Protein AF-0000000069714160 (afdb_homodimer)

Nearest PDB structures (foldseek):
  7e6g-assembly1_B  TM=8.254E-01  e=7.597E-16  Pseudomonas aeruginosa
  5xge-assembly1_A  TM=5.370E-01  e=5.058E-21  Pseudomonas aeruginosa PAO1
  3tvk-assembly1_A  TM=9.000E-01  e=7.910E-14  Escherichia coli K-12
  4zmu-assembly2_D  TM=7.133E-01  e=3.432E-16  Pseudomonas aeruginosa PAO1
  4h54-assembly1_A  TM=8.589E-01  e=1.647E-13  Escherichia coli K-12

Radius of gyration: 35.54 Å; Cα contacts (8 Å, |Δi|>4): 1177; chains: 2; bounding box: 58×106×79 Å

InterPro domains:
  IPR000160 GGDEF domain [PF00990] (143-305)
  IPR000160 GGDEF domain [PS50887] (170-311)
  IPR000160 GGDEF domain [SM00267] (132-309)
  IPR000160 GGDEF domain [TIGR00254] (140-307)
  IPR000160 GGDEF domain [cd01949] (144-307)
  IPR029787 Nucleotide cyclase [SSF55073] (148-308)
  IPR035965 PAS domain superfamily [SSF55785] (18-128)
  IPR043128 Reverse transcriptase/Diguanylate cyclase domain [G3DSA:3.30.70.270] (140-314)
  IPR050469 Diguanylate cyclase Dgc-like, bacteria [PTHR45138] (115-312)

Sequence (640 aa):
MTMIKNVHNQAFEAIHTILNSLDALVYVSDLHTYELLYLNDYGTTIWGEPTGKKCYQLLQAGQNSPCSFCTNHKLINHAGNSTTVHVWEFKNTYNNRWYQCRDQAIRWTDGRLVRIEIATDITDRKQMEEALIEAKSTAERLANTDELTKLYNRRAFFNLGLSIAQQSGQALAFIMFDIDRFKHVNDRWGHTTGDAALIHIAKLTQAILKPVDILGRLGGEEFGILLPDLHHEQACQLAESIRCRFEEQPLALNGQIIKCTASFGIASITIPVIHSEKEAQNLLETLFNSADQAMMQAKRNGRNQVCSATELANFAQNNHMTMIKNVHNQAFEAIHTILNSLDALVYVSDLHTYELLYLNDYGTTIWGEPTGKKCYQLLQAGQNSPCSFCTNHKLINHAGNSTTVHVWEFKNTYNNRWYQCRDQAIRWTDGRLVRIEIATDITDRKQMEEALIEAKSTAERLANTDELTKLYNRRAFFNLGLSIAQQSGQALAFIMFDIDRFKHVNDRWGHTTGDAALIHIAKLTQAILKPVDILGRLGGEEFGILLPDLHHEQACQLAESIRCRFEEQPLALNGQIIKCTASFGIASITIPVIHSEKEAQNLLETLFNSADQAMMQAKRNGRNQVCSATELANFAQNNH

Secondary structure (DSSP, 8-state):
-HHHHHHHHHHHHHHHHHHHH-SSEEEEEETTT-BEEEE-HHHHHHH---TT-BHHHHSSTT-SS--TT--GGGSB-TTS-B-SPEEEEEE-TTT--EEEEEEEEEE-TTS-EEEEEEEEE-HHHHHHHHHHHHHHHHHHHHHHB-TTT-SB-HHHHHHHHHHHHTSTT-EEEEEEEEETTHHHHHHHH-HHHHHHHHHHHHHHHHHHS-TT-EEEE-SSSEEEEEEET--HHHHHHHHHHHHHHHHHS-EEETTEEE---EEEEEEEEE-----SHHHHHHHHHHHHHHHHHHHHHHHHTTSSSEEE------TTSTT-/-HHHHHHHHHHHHHHHHHHHH-SSEEEEEETTT-BEEEE-HHHHHHH---TT-BHHHHSSTT-SS--TT--GGGSB-TTS-B-S-EEEEEE-TTT--EEEEEEEEEE-TTS-EEEEEEEEE-HHHHHHHHHHHHHHHHHHHHHHB-TTT-SB-HHHHHHHHHHHHTSTT-EEEEEEEEETTHHHHHHHH-HHHHHHHHHHHHHHHHHHS-TTSEEEE-SSSEEEEEEET--HHHHHHHHHHHHHHHHHS-EEETTEEE---EEEEEEEEE-----SHHHHHHHHHHHHHHHHHHHHHHHHTTSSSEEE------TTSTT-

pLDDT: mean 89.0, std 12.59, range [26.88, 98.0]

Foldseek 3Di:
DVVVVVVVVVVVVVVLVVQQPDQWWKWKAFLPPQQTPDTHNNLCVQQNDRPPHGCCGGQAPPDDDDDPPDCSVVQADPVRDGDAWDWDWDQGHRPRFIWTKTWHWDQDPVGGIMIIIIIHTCRVVVVVVVVVVVVVVVVVQVVQADPLQSAGEQVNLLVVLLVLLQDAQAKKKKKKKFKPPLVVVCVVPNVVSSSVLQNVLSVLLVVLDDPVKGWYAYDSGMIMIMDIRDDDVRVQVSVLVSQVSQQVDFDQDPNDTHRIGMFMFMAMDRRHNDDDSVSSSVVVVVRVVQRVVQSVVCVVVPGSHYGYRDHPPDPPPDVD/DVVVVVVVVVVVVVVLVVQQPDQWWKWKAFLPPQQTPDTHNNLCVQQNDRPPHGCCGGQAPPDDDDDPPDCSVVQADPVRDGDAWDWDWDQGHRPRFIWTKTWHWDQDPVGGIMIIIIIHTCRVVVVVVVVVVVVVVVVVQVVQADPLQSAGEQVNLVVVLLVLLQDAQWKKKKKKKFKPPLVVVCVPPNVVRSSVLQNVLSVLLVVLDDPVKGWYAYDSGMIMIMDIRDDDVRVQVSVLVSQVSQQVDFDQDPNDTHRIGMFMFMAMDRRHNDDDSVSSSVVVVVRVVQRVVQSVVCVVVPGSHYGYRDHPPDPPPDVD

Structure (mmCIF, N/CA/C/O backbone):
data_AF-0000000069714160-model_v1
#
loop_
_entity.id
_entity.type
_entity.pdbx_description
1 polymer 'diguanylate cyclase'
#
loop_
_atom_site.group_PDB
_atom_site.id
_atom_site.type_symbol
_atom_site.label_atom_id
_atom_site.label_alt_id
_atom_site.label_comp_id
_atom_site.label_asym_id
_atom_site.label_entity_id
_atom_site.label_seq_id
_atom_site.pdbx_PDB_ins_code
_atom_site.Cartn_x
_atom_site.Cartn_y
_atom_site.Cartn_z
_atom_site.occupancy
_atom_site.B_iso_or_equiv
_atom_site.auth_seq_id
_atom_site.auth_comp_id
_atom_site.auth_asym_id
_atom_site.auth_atom_id
_atom_site.pdbx_PDB_model_num
ATOM 1 N N . MET A 1 1 ? -9.102 56.688 29.906 1 36.94 1 MET A N 1
ATOM 2 C CA . MET A 1 1 ? -7.945 56.625 29.016 1 36.94 1 MET A CA 1
ATOM 3 C C . MET A 1 1 ? -6.984 55.531 29.438 1 36.94 1 MET A C 1
ATOM 5 O O . MET A 1 1 ? -6.445 54.812 28.594 1 36.94 1 MET A O 1
ATOM 9 N N . THR A 1 2 ? -6.715 55.406 30.719 1 44.78 2 THR A N 1
ATOM 10 C CA . THR A 1 2 ? -5.871 54.406 31.359 1 44.78 2 THR A CA 1
ATOM 11 C C . THR A 1 2 ? -6.488 53.031 31.25 1 44.78 2 THR A C 1
ATOM 13 O O . THR A 1 2 ? -5.785 52.031 30.969 1 44.78 2 THR A O 1
ATOM 16 N N . MET A 1 3 ? -7.781 53.031 31.422 1 43.19 3 MET A N 1
ATOM 17 C CA . MET A 1 3 ? -8.523 51.781 31.422 1 43.19 3 MET A CA 1
ATOM 18 C C . MET A 1 3 ? -8.562 51.156 30.031 1 43.19 3 MET A C 1
ATOM 20 O O . MET A 1 3 ? -8.531 49.938 29.875 1 43.19 3 MET A O 1
ATOM 24 N N . ILE A 1 4 ? -8.734 52.062 29.062 1 44.38 4 ILE A N 1
ATOM 25 C CA . ILE A 1 4 ? -8.773 51.625 27.672 1 44.38 4 ILE A CA 1
ATOM 26 C C . ILE A 1 4 ? -7.398 51.125 27.25 1 44.38 4 ILE A C 1
ATOM 28 O O . ILE A 1 4 ? -7.285 50.125 26.547 1 44.38 4 ILE A O 1
ATOM 32 N N . LYS A 1 5 ? -6.398 51.875 27.734 1 53.91 5 LYS A N 1
ATOM 33 C CA . LYS A 1 5 ? -5.012 51.5 27.469 1 53.91 5 LYS A CA 1
ATOM 34 C C . LYS A 1 5 ? -4.691 50.125 28.062 1 53.91 5 LYS A C 1
ATOM 36 O O . LYS A 1 5 ? -3.977 49.344 27.438 1 53.91 5 LYS A O 1
ATOM 41 N N . ASN A 1 6 ? -5.355 49.781 29.188 1 56.03 6 ASN A N 1
ATOM 42 C CA . ASN A 1 6 ? -5.141 48.531 29.906 1 56.03 6 ASN A CA 1
ATOM 43 C C . ASN A 1 6 ? -5.789 47.375 29.188 1 56.03 6 ASN A C 1
ATOM 45 O O . ASN A 1 6 ? -5.199 46.281 29.094 1 56.03 6 ASN A O 1
ATOM 49 N N . VAL A 1 7 ? -6.957 47.688 28.547 1 60.91 7 VAL A N 1
ATOM 50 C CA . VAL A 1 7 ? -7.664 46.625 27.828 1 60.91 7 VAL A CA 1
ATOM 51 C C . VAL A 1 7 ? -6.918 46.312 26.547 1 60.91 7 VAL A C 1
ATOM 53 O O . VAL A 1 7 ? -6.809 45.125 26.172 1 60.91 7 VAL A O 1
ATOM 56 N N . HIS A 1 8 ? -6.383 47.375 25.953 1 67.56 8 HIS A N 1
ATOM 57 C CA . HIS A 1 8 ? -5.633 47.188 24.719 1 67.56 8 HIS A CA 1
ATOM 58 C C . HIS A 1 8 ? -4.344 46.406 24.969 1 67.56 8 HIS A C 1
ATOM 60 O O . HIS A 1 8 ? -3.967 45.562 24.172 1 67.56 8 HIS A O 1
ATOM 66 N N . ASN A 1 9 ? -3.705 46.75 26.078 1 74.56 9 ASN A N 1
ATOM 67 C CA . ASN A 1 9 ? -2.469 46.062 26.438 1 74.56 9 ASN A CA 1
ATOM 68 C C . ASN A 1 9 ? -2.721 44.594 26.781 1 74.56 9 ASN A C 1
ATOM 70 O O . ASN A 1 9 ? -1.938 43.719 26.406 1 74.56 9 ASN A O 1
ATOM 74 N N . GLN A 1 10 ? -3.83 44.438 27.453 1 77.69 10 GLN A N 1
ATOM 75 C CA . GLN A 1 10 ? -4.184 43.094 27.828 1 77.69 10 GLN A CA 1
ATOM 76 C C . GLN A 1 10 ? -4.508 42.25 26.578 1 77.69 10 GLN A C 1
ATOM 78 O O . GLN A 1 10 ? -4.102 41.094 26.484 1 77.69 10 GLN A O 1
ATOM 83 N N . ALA A 1 11 ? -5.211 42.875 25.703 1 82.25 11 ALA A N 1
ATOM 84 C CA . ALA A 1 11 ? -5.539 42.188 24.469 1 82.25 11 ALA A CA 1
ATOM 85 C C . ALA A 1 11 ? -4.277 41.844 23.672 1 82.25 11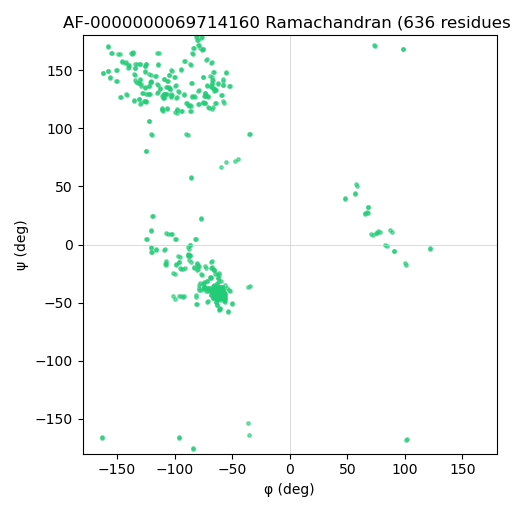 ALA A C 1
ATOM 87 O O . ALA A 1 11 ? -4.16 40.719 23.125 1 82.25 11 ALA A O 1
ATOM 88 N N . PHE A 1 12 ? -3.371 42.781 23.656 1 84.81 12 PHE A N 1
ATOM 89 C CA . PHE A 1 12 ? -2.111 42.562 22.953 1 84.81 12 PHE A CA 1
ATOM 90 C C . PHE A 1 12 ? -1.343 41.406 23.562 1 84.81 12 PHE A C 1
ATOM 92 O O . PHE A 1 12 ? -0.862 40.531 22.859 1 84.81 12 PHE A O 1
ATOM 99 N N . GLU A 1 13 ? -1.24 41.406 24.844 1 86.75 13 GLU A N 1
ATOM 100 C CA . GLU A 1 13 ? -0.521 40.312 25.531 1 86.75 13 GLU A CA 1
ATOM 101 C C . GLU A 1 13 ? -1.156 38.969 25.25 1 86.75 13 GLU A C 1
ATOM 103 O O . GLU A 1 13 ? -0.453 37.969 25.109 1 86.75 13 GLU A O 1
ATOM 108 N N . ALA A 1 14 ? -2.391 39 25.203 1 88.44 14 ALA A N 1
ATOM 109 C CA . ALA A 1 14 ? -3.119 37.75 24.953 1 88.44 14 ALA A CA 1
ATOM 110 C C . ALA A 1 14 ? -2.771 37.188 23.578 1 88.44 14 ALA A C 1
ATOM 112 O O . ALA A 1 14 ? -2.361 36.031 23.469 1 88.44 14 ALA A O 1
ATOM 113 N N . ILE A 1 15 ? -2.859 37.938 22.547 1 90.44 15 ILE A N 1
ATOM 114 C CA . ILE A 1 15 ? -2.656 37.438 21.172 1 90.44 15 ILE A CA 1
ATOM 115 C C . ILE A 1 15 ? -1.186 37.094 20.969 1 90.44 15 ILE A C 1
ATOM 117 O O . ILE A 1 15 ? -0.862 36.125 20.266 1 90.44 15 ILE A O 1
ATOM 121 N N . HIS A 1 16 ? -0.365 37.906 21.562 1 91.12 16 HIS A N 1
ATOM 122 C CA . HIS A 1 16 ? 1.064 37.625 21.516 1 91.12 16 HIS A CA 1
ATOM 123 C C . HIS A 1 16 ? 1.376 36.281 22.156 1 91.12 16 HIS A C 1
ATOM 125 O O . HIS A 1 16 ? 2.158 35.5 21.609 1 91.12 16 HIS A O 1
ATOM 131 N N . THR A 1 17 ? 0.785 36 23.219 1 91 17 THR A N 1
ATOM 132 C CA . THR A 1 17 ? 0.952 34.719 23.906 1 91 17 THR A CA 1
ATOM 133 C C . THR A 1 17 ? 0.471 33.562 23.047 1 91 17 THR A C 1
ATOM 135 O O . THR A 1 17 ? 1.124 32.531 22.969 1 91 17 THR A O 1
ATOM 138 N N . ILE A 1 18 ? -0.601 33.75 22.375 1 93.94 18 ILE A N 1
ATOM 139 C CA . ILE A 1 18 ? -1.157 32.719 21.516 1 93.94 18 ILE A CA 1
ATOM 140 C C . ILE A 1 18 ? -0.162 32.375 20.422 1 93.94 18 ILE A C 1
ATOM 142 O O . ILE A 1 18 ? 0.274 31.219 20.297 1 93.94 18 ILE A O 1
ATOM 146 N N . LEU A 1 19 ? 0.264 33.375 19.641 1 94.69 19 LEU A N 1
ATOM 147 C CA . LEU A 1 19 ? 1.142 33.156 18.5 1 94.69 19 LEU A CA 1
ATOM 148 C C . LEU A 1 19 ? 2.443 32.5 18.922 1 94.69 19 LEU A C 1
ATOM 150 O O . LEU A 1 19 ? 2.945 31.609 18.219 1 94.69 19 LEU A O 1
ATOM 154 N N . ASN A 1 20 ? 2.916 32.875 20.078 1 94.25 20 ASN A N 1
ATOM 155 C CA . ASN A 1 20 ? 4.223 32.375 20.516 1 94.25 20 ASN A CA 1
ATOM 156 C C . ASN A 1 20 ? 4.125 31.047 21.219 1 94.25 20 ASN A C 1
ATOM 158 O O . ASN A 1 20 ? 5.145 30.438 21.562 1 94.25 20 ASN A O 1
ATOM 162 N N . SER A 1 21 ? 2.898 30.547 21.344 1 93.38 21 SER A N 1
ATOM 163 C CA . SER A 1 21 ? 2.711 29.25 21.984 1 93.38 21 SER A CA 1
ATOM 164 C C . SER A 1 21 ? 2.314 28.172 20.984 1 93.38 21 SER A C 1
ATOM 166 O O . SER A 1 21 ? 2.18 27 21.328 1 93.38 21 SER A O 1
ATOM 168 N N . LEU A 1 22 ? 2.129 28.562 19.781 1 95.06 22 LEU A N 1
ATOM 169 C CA . LEU A 1 22 ? 1.712 27.609 18.734 1 95.06 22 LEU A CA 1
ATOM 170 C C . LEU A 1 22 ? 2.83 26.625 18.422 1 95.06 22 LEU A C 1
ATOM 172 O O . LEU A 1 22 ? 4 27.016 18.359 1 95.06 22 LEU A O 1
ATOM 176 N N . ASP A 1 23 ? 2.465 25.406 18.312 1 95.62 23 ASP A N 1
ATOM 177 C CA . ASP A 1 23 ? 3.402 24.391 17.859 1 95.62 23 ASP A CA 1
ATOM 178 C C . ASP A 1 23 ? 3.457 24.312 16.344 1 95.62 23 ASP A C 1
ATOM 180 O O . ASP A 1 23 ? 3.182 23.266 15.75 1 95.62 23 ASP A O 1
ATOM 184 N N . ALA A 1 24 ? 3.766 25.344 15.773 1 97.19 24 ALA A N 1
ATOM 185 C CA . ALA A 1 24 ? 3.906 25.531 14.336 1 97.19 24 ALA A CA 1
ATOM 186 C C . ALA A 1 24 ? 4.703 26.797 14.031 1 97.19 24 ALA A C 1
ATOM 188 O O . ALA A 1 24 ? 4.648 27.781 14.781 1 97.19 24 ALA A O 1
ATOM 189 N N . LEU A 1 25 ? 5.398 26.703 12.977 1 97.88 25 LEU A N 1
ATOM 190 C CA . LEU A 1 25 ? 6.098 27.891 12.516 1 97.88 25 LEU A CA 1
ATOM 191 C C . LEU A 1 25 ? 5.117 28.922 11.953 1 97.88 25 LEU A C 1
ATOM 193 O O . LEU A 1 25 ? 4.23 28.578 11.172 1 97.88 25 LEU A O 1
ATOM 197 N N . VAL A 1 26 ? 5.199 30.125 12.445 1 97.94 26 VAL A N 1
ATOM 198 C CA . VAL A 1 26 ? 4.477 31.25 11.852 1 97.94 26 VAL A CA 1
ATOM 199 C C . VAL A 1 26 ? 5.457 32.375 11.523 1 97.94 26 VAL A C 1
ATOM 201 O O . VAL A 1 26 ? 6.172 32.875 12.406 1 97.94 26 VAL A O 1
ATOM 204 N N . TYR A 1 27 ? 5.465 32.781 10.25 1 97.81 27 TYR A N 1
ATOM 205 C CA . TYR A 1 27 ? 6.301 33.938 9.922 1 97.81 27 TYR A CA 1
ATOM 206 C C . TYR A 1 27 ? 5.625 34.812 8.875 1 97.81 27 TYR A C 1
ATOM 208 O O . TYR A 1 27 ? 4.672 34.406 8.219 1 97.81 27 TYR A O 1
ATOM 216 N N . VAL A 1 28 ? 6.031 36.062 8.875 1 97.81 28 VAL A N 1
ATOM 217 C CA . VAL A 1 28 ? 5.609 37.062 7.895 1 97.81 28 VAL A CA 1
ATOM 218 C C . VAL A 1 28 ? 6.836 37.656 7.203 1 97.81 28 VAL A C 1
ATOM 220 O O . VAL A 1 28 ? 7.812 38 7.859 1 97.81 28 VAL A O 1
ATOM 223 N N . SER A 1 29 ? 6.785 37.656 5.898 1 98 29 SER A N 1
ATOM 224 C CA . SER A 1 29 ? 7.867 38.281 5.152 1 98 29 SER A CA 1
ATOM 225 C C . SER A 1 29 ? 7.328 39.156 4.035 1 98 29 SER A C 1
ATOM 227 O O . SER A 1 29 ? 6.215 38.938 3.549 1 98 29 SER A O 1
ATOM 229 N N . ASP A 1 30 ? 8.141 40.156 3.73 1 97.62 30 ASP A N 1
ATOM 230 C CA . ASP A 1 30 ? 7.805 41.031 2.604 1 97.62 30 ASP A CA 1
ATOM 231 C C . ASP A 1 30 ? 7.824 40.25 1.289 1 97.62 30 ASP A C 1
ATOM 233 O O . ASP A 1 30 ? 8.766 39.5 1.023 1 97.62 30 ASP A O 1
ATOM 237 N N . LEU A 1 31 ? 6.801 40.438 0.51 1 95.94 31 LEU A N 1
ATOM 238 C CA . LEU A 1 31 ? 6.66 39.656 -0.711 1 95.94 31 LEU A CA 1
ATOM 239 C C . LEU A 1 31 ? 7.742 40.031 -1.722 1 95.94 31 LEU A C 1
ATOM 241 O O . LEU A 1 31 ? 8.148 39.188 -2.535 1 95.94 31 LEU A O 1
ATOM 245 N N . HIS A 1 32 ? 8.227 41.188 -1.699 1 93.81 32 HIS A N 1
ATOM 246 C CA . HIS A 1 32 ? 9.164 41.656 -2.701 1 93.81 32 HIS A CA 1
ATOM 247 C C . HIS A 1 32 ? 10.602 41.625 -2.182 1 93.81 32 HIS A C 1
ATOM 249 O O . HIS A 1 32 ? 11.492 41.094 -2.861 1 93.81 32 HIS A O 1
ATOM 255 N N . THR A 1 33 ? 10.844 42.062 -0.999 1 96.06 33 THR A N 1
ATOM 256 C CA . THR A 1 33 ? 12.211 42.156 -0.489 1 96.06 33 THR A CA 1
ATOM 257 C C . THR A 1 33 ? 12.586 40.875 0.269 1 96.06 33 THR A C 1
ATOM 259 O O . THR A 1 33 ? 13.766 40.656 0.548 1 96.06 33 THR A O 1
ATOM 262 N N . TYR A 1 34 ? 11.625 40.125 0.718 1 97.5 34 TYR A N 1
ATOM 263 C CA . TYR A 1 34 ? 11.805 38.875 1.438 1 97.5 34 TYR A CA 1
ATOM 264 C C . TYR A 1 34 ? 12.242 39.125 2.877 1 97.5 34 TYR A C 1
ATOM 266 O O . TYR A 1 34 ? 12.602 38.188 3.598 1 97.5 34 TYR A O 1
ATOM 274 N N . GLU A 1 35 ? 12.203 40.375 3.318 1 97.5 35 GLU A N 1
ATOM 275 C CA . GLU A 1 35 ? 12.57 40.719 4.691 1 97.5 35 GLU A CA 1
ATOM 276 C C . GLU A 1 35 ? 11.594 40.094 5.688 1 97.5 35 GLU A C 1
ATOM 278 O O . GLU A 1 35 ? 10.375 40.188 5.508 1 97.5 35 GLU A O 1
ATOM 283 N N . LEU A 1 36 ? 12.133 39.469 6.727 1 97.81 36 LEU A N 1
ATOM 284 C CA . LEU A 1 36 ? 11.297 38.906 7.781 1 97.81 36 LEU A CA 1
ATOM 285 C C . LEU A 1 36 ? 10.727 40 8.664 1 97.81 36 LEU A C 1
ATOM 287 O O . LEU A 1 36 ? 11.469 40.781 9.25 1 97.81 36 LEU A O 1
ATOM 291 N N . LEU A 1 37 ? 9.43 40.031 8.734 1 96.62 37 LEU A N 1
ATOM 292 C CA . LEU A 1 37 ? 8.734 41.062 9.531 1 96.62 37 LEU A CA 1
ATOM 293 C C . LEU A 1 37 ? 8.281 40.469 10.867 1 96.62 37 LEU A C 1
ATOM 295 O O . LEU A 1 37 ? 8.07 41.219 11.828 1 96.62 37 LEU A O 1
ATOM 299 N N . TYR A 1 38 ? 8.102 39.188 10.891 1 96.25 38 TYR A N 1
ATOM 300 C CA . TYR A 1 38 ? 7.672 38.5 12.102 1 96.25 38 TYR A CA 1
ATOM 301 C C . TYR A 1 38 ? 8.086 37.031 12.078 1 96.25 38 TYR A C 1
ATOM 303 O O . TYR A 1 38 ? 8.078 36.406 11.016 1 96.25 38 TYR A O 1
ATOM 311 N N . LEU A 1 39 ? 8.414 36.562 13.156 1 97.5 39 LEU A N 1
ATOM 312 C CA . LEU A 1 39 ? 8.727 35.156 13.438 1 97.5 39 LEU A CA 1
ATOM 313 C C . LEU A 1 39 ? 8.32 34.781 14.859 1 97.5 39 LEU A C 1
ATOM 315 O O . LEU A 1 39 ? 8.711 35.438 15.812 1 97.5 39 LEU A O 1
ATOM 319 N N . ASN A 1 40 ? 7.531 33.719 14.992 1 96.94 40 ASN A N 1
ATOM 320 C CA . ASN A 1 40 ? 7.086 33.375 16.328 1 96.94 40 ASN A CA 1
ATOM 321 C C . ASN A 1 40 ? 8.156 32.594 17.094 1 96.94 40 ASN A C 1
ATOM 323 O O . ASN A 1 40 ? 9.242 32.375 16.578 1 96.94 40 ASN A O 1
ATOM 327 N N . ASP A 1 41 ? 7.879 32.25 18.344 1 96.44 41 ASP A N 1
ATOM 328 C CA . ASP A 1 41 ? 8.875 31.609 19.203 1 96.44 41 ASP A CA 1
ATOM 329 C C . ASP A 1 41 ? 9.281 30.25 18.656 1 96.44 41 ASP A C 1
ATOM 331 O O . ASP A 1 41 ? 10.445 29.844 18.797 1 96.44 41 ASP A O 1
ATOM 335 N N . TYR A 1 42 ? 8.352 29.531 18.125 1 96.31 42 TYR A N 1
ATOM 336 C CA . TYR A 1 42 ? 8.695 28.281 17.469 1 96.31 42 TYR A CA 1
ATOM 337 C C . TYR A 1 42 ? 9.844 28.484 16.469 1 96.31 42 TYR A C 1
ATOM 339 O O . TYR A 1 42 ? 10.852 27.766 16.531 1 96.31 42 TYR A O 1
ATOM 347 N N . GLY A 1 43 ? 9.734 29.438 15.609 1 97.81 43 GLY A N 1
ATOM 348 C CA . GLY A 1 43 ? 10.75 29.734 14.609 1 97.81 43 GLY A CA 1
ATOM 349 C C . GLY A 1 43 ? 12.047 30.219 15.219 1 97.81 43 GLY A C 1
ATOM 350 O O . GLY A 1 43 ? 13.133 29.75 14.852 1 97.81 43 GLY A O 1
ATOM 351 N N . THR A 1 44 ? 11.922 31.141 16.156 1 97.62 44 THR A N 1
ATOM 352 C CA . THR A 1 44 ? 13.109 31.734 16.766 1 97.62 44 THR A CA 1
ATOM 353 C C . THR A 1 44 ? 13.945 30.672 17.484 1 97.62 44 THR A C 1
ATOM 355 O O . THR A 1 44 ? 15.172 30.734 17.469 1 97.62 44 THR A O 1
ATOM 358 N N . THR A 1 45 ? 13.289 29.75 18.078 1 97 45 THR A N 1
ATOM 359 C CA . THR A 1 45 ? 13.969 28.688 18.828 1 97 45 THR A CA 1
ATOM 360 C C . THR A 1 45 ? 14.766 27.797 17.875 1 97 45 THR A C 1
ATOM 362 O O . THR A 1 45 ? 15.875 27.375 18.203 1 97 45 THR A O 1
ATOM 365 N N . ILE A 1 46 ? 14.258 27.562 16.719 1 97.12 46 ILE A N 1
ATOM 366 C CA . ILE A 1 46 ? 14.852 26.609 15.797 1 97.12 46 ILE A CA 1
ATOM 367 C C . ILE A 1 46 ? 15.836 27.328 14.875 1 97.12 46 ILE A C 1
ATOM 369 O O . ILE A 1 46 ? 16.953 26.844 14.664 1 97.12 46 ILE A O 1
ATOM 373 N N . TRP A 1 47 ? 15.453 28.469 14.359 1 97.5 47 TRP A N 1
ATOM 374 C CA . TRP A 1 47 ? 16.219 29.078 13.281 1 97.5 47 TRP A CA 1
ATOM 375 C C . TRP A 1 47 ? 16.984 30.297 13.766 1 97.5 47 TRP A C 1
ATOM 377 O O . TRP A 1 47 ? 17.891 30.797 13.078 1 97.5 47 TRP A O 1
ATOM 387 N N . GLY A 1 48 ? 16.578 30.828 14.938 1 96.75 48 GLY A N 1
ATOM 388 C CA . GLY A 1 48 ? 17.312 31.969 15.484 1 96.75 48 GLY A CA 1
ATOM 389 C C . GLY A 1 48 ? 16.594 33.281 15.258 1 96.75 48 GLY A C 1
ATOM 390 O O . GLY A 1 48 ? 15.438 33.312 14.828 1 96.75 48 GLY A O 1
ATOM 391 N N . GLU A 1 49 ? 17.234 34.406 15.469 1 96 49 GLU A N 1
ATOM 392 C CA . GLU A 1 49 ? 16.656 35.75 15.469 1 96 49 GLU A CA 1
ATOM 393 C C . GLU A 1 49 ? 16.453 36.25 14.055 1 96 49 GLU A C 1
ATOM 395 O O . GLU A 1 49 ? 17.391 36.25 13.25 1 96 49 GLU A O 1
ATOM 400 N N . PRO A 1 50 ? 15.242 36.812 13.781 1 95.81 50 PRO A N 1
ATOM 401 C CA . PRO A 1 50 ? 14.906 37.219 12.414 1 95.81 50 PRO A CA 1
ATOM 402 C C . PRO A 1 50 ? 15.359 38.625 12.078 1 95.81 50 PRO A C 1
ATOM 404 O O . PRO A 1 50 ? 15.383 39 10.906 1 95.81 50 PRO A O 1
ATOM 407 N N . THR A 1 51 ? 15.734 39.438 12.984 1 94.81 51 THR A N 1
ATOM 408 C CA . THR A 1 51 ? 15.945 40.875 12.773 1 94.81 51 THR A CA 1
ATOM 409 C C . THR A 1 51 ? 16.984 41.094 11.664 1 94.81 51 THR A C 1
ATOM 411 O O . THR A 1 51 ? 18.094 40.594 11.742 1 94.81 51 THR A O 1
ATOM 414 N N . GLY A 1 52 ? 16.484 41.875 10.641 1 95.25 52 GLY A N 1
ATOM 415 C CA . GLY A 1 52 ? 17.391 42.281 9.578 1 95.25 52 GLY A CA 1
ATOM 416 C C . GLY A 1 52 ? 17.688 41.156 8.594 1 95.25 52 GLY A C 1
ATOM 417 O O . GLY A 1 52 ? 18.578 41.281 7.75 1 95.25 52 GLY A O 1
ATOM 418 N N . LYS A 1 53 ? 17 40.125 8.648 1 96.94 53 LYS A N 1
ATOM 419 C CA . LYS A 1 53 ? 17.281 38.969 7.773 1 96.94 53 LYS A CA 1
ATOM 420 C C . LYS A 1 53 ? 16.125 38.75 6.809 1 96.94 53 LYS A C 1
ATOM 422 O O . LYS A 1 53 ? 14.984 39.156 7.082 1 96.94 53 LYS A O 1
ATOM 427 N N . LYS A 1 54 ? 16.484 38.156 5.727 1 97.94 54 LYS A N 1
ATOM 428 C CA . LYS A 1 54 ? 15.477 37.688 4.766 1 97.94 54 LYS A CA 1
ATOM 429 C C . LYS A 1 54 ? 15.055 36.25 5.055 1 97.94 54 LYS A C 1
ATOM 431 O O . LYS A 1 54 ? 15.797 35.5 5.668 1 97.94 54 LYS A O 1
ATOM 436 N N . CYS A 1 55 ? 13.867 35.875 4.57 1 97.81 55 CYS A N 1
ATOM 437 C CA . CYS A 1 55 ? 13.328 34.562 4.906 1 97.81 55 CYS A CA 1
ATOM 438 C C . CYS A 1 55 ? 14.25 33.469 4.414 1 97.81 55 CYS A C 1
ATOM 440 O O . CYS A 1 55 ? 14.555 32.531 5.156 1 97.81 55 CYS A O 1
ATOM 442 N N . TYR A 1 56 ? 14.82 33.594 3.162 1 96.94 56 TYR A N 1
ATOM 443 C CA . TYR A 1 56 ? 15.648 32.531 2.6 1 96.94 56 TYR A CA 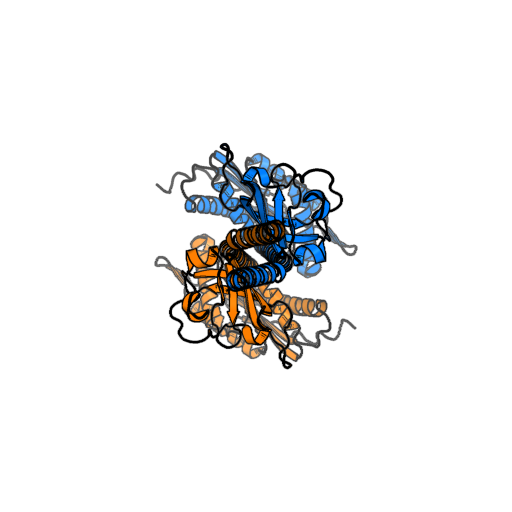1
ATOM 444 C C . TYR A 1 56 ? 17 32.5 3.295 1 96.94 56 TYR A C 1
ATOM 446 O O . TYR A 1 56 ? 17.688 31.453 3.262 1 96.94 56 TYR A O 1
ATOM 454 N N . GLN A 1 57 ? 17.391 33.562 3.967 1 97.19 57 GLN A N 1
ATOM 455 C CA . GLN A 1 57 ? 18.672 33.625 4.676 1 97.19 57 GLN A CA 1
ATOM 456 C C . GLN A 1 57 ? 18.562 32.875 6.02 1 97.19 57 GLN A C 1
ATOM 458 O O . GLN A 1 57 ? 19.516 32.219 6.441 1 97.19 57 GLN A O 1
ATOM 463 N N . LEU A 1 58 ? 17.469 33 6.625 1 97.75 58 LEU A N 1
ATOM 464 C CA . LEU A 1 58 ? 17.344 32.469 7.98 1 97.75 58 LEU A CA 1
ATOM 465 C C . LEU A 1 58 ? 16.75 31.062 7.961 1 97.75 58 LEU A C 1
ATOM 467 O O . LEU A 1 58 ? 17.234 30.172 8.656 1 97.75 58 LEU A O 1
ATOM 471 N N . LEU A 1 59 ? 15.703 30.812 7.18 1 97.75 59 LEU A N 1
ATOM 472 C CA . LEU A 1 59 ? 14.875 29.609 7.293 1 97.75 59 LEU A CA 1
ATOM 473 C C . LEU A 1 59 ? 15.438 28.484 6.438 1 97.75 59 LEU A C 1
ATOM 475 O O . LEU A 1 59 ? 14.945 27.344 6.5 1 97.75 59 LEU A O 1
ATOM 479 N N . GLN A 1 60 ? 16.422 28.828 5.637 1 96.44 60 GLN A N 1
ATOM 480 C CA . GLN A 1 60 ? 17.062 27.844 4.777 1 96.44 60 GLN A CA 1
ATOM 481 C C . GLN A 1 60 ? 18.578 27.828 4.988 1 96.44 60 GLN A C 1
ATOM 483 O O . GLN A 1 60 ? 19.156 28.812 5.426 1 96.44 60 GLN A O 1
ATOM 488 N N . ALA A 1 61 ? 19.125 26.734 4.711 1 94.88 61 ALA A N 1
ATOM 489 C CA . ALA A 1 61 ? 20.562 26.578 4.914 1 94.88 61 ALA A CA 1
ATOM 490 C C . ALA A 1 61 ? 21.344 27.203 3.766 1 94.88 61 ALA A C 1
ATOM 492 O O . ALA A 1 61 ? 21.156 26.828 2.605 1 94.88 61 ALA A O 1
ATOM 493 N N . GLY A 1 62 ? 22.156 28.125 4.109 1 91.56 62 GLY A N 1
ATOM 494 C CA . GLY A 1 62 ? 23.188 28.609 3.205 1 91.56 62 GLY A CA 1
ATOM 495 C C . GLY A 1 62 ? 22.641 29.344 2.002 1 91.56 62 GLY A C 1
ATOM 496 O O . GLY A 1 62 ? 23.219 29.312 0.919 1 91.56 62 GLY A O 1
ATOM 497 N N . GLN A 1 63 ? 21.531 29.938 2.104 1 90.75 63 GLN A N 1
ATOM 498 C CA . GLN A 1 63 ? 20.922 30.609 0.962 1 90.75 63 GLN A CA 1
ATOM 499 C C . GLN A 1 63 ? 21.172 32.125 1.023 1 90.75 63 GLN A C 1
ATOM 501 O O . GLN A 1 63 ? 21 32.75 2.076 1 90.75 63 GLN A O 1
ATOM 506 N N . ASN A 1 64 ? 21.547 32.688 -0.197 1 92.31 64 ASN A N 1
ATOM 507 C CA . ASN A 1 64 ? 21.75 34.125 -0.284 1 92.31 64 ASN A CA 1
ATOM 508 C C . ASN A 1 64 ? 20.875 34.75 -1.362 1 92.31 64 ASN A C 1
ATOM 510 O O . ASN A 1 64 ? 21.016 35.938 -1.672 1 92.31 64 ASN A O 1
ATOM 514 N N . SER A 1 65 ? 20.078 34 -1.931 1 94.94 65 SER A N 1
ATOM 515 C CA . SER A 1 65 ? 19.078 34.406 -2.908 1 94.94 65 SER A CA 1
ATOM 516 C C . SER A 1 65 ? 17.75 33.719 -2.678 1 94.94 65 SER A C 1
ATOM 518 O O . SER A 1 65 ? 17.688 32.719 -1.933 1 94.94 65 SER A O 1
ATOM 520 N N . PRO A 1 66 ? 16.766 34.219 -3.26 1 94.62 66 PRO A N 1
ATOM 521 C CA . PRO A 1 66 ? 15.461 33.562 -3.08 1 94.62 66 PRO A CA 1
ATOM 522 C C . PRO A 1 66 ? 15.484 32.094 -3.467 1 94.62 66 PRO A C 1
ATOM 524 O O . PRO A 1 66 ? 16.188 31.703 -4.398 1 94.62 66 PRO A O 1
ATOM 527 N N . CYS A 1 67 ? 14.695 31.391 -2.762 1 94.94 67 CYS A N 1
ATOM 528 C CA . CYS A 1 67 ? 14.656 29.953 -2.959 1 94.94 67 CYS A CA 1
ATOM 529 C C . CYS A 1 67 ? 14.086 29.594 -4.328 1 94.94 67 CYS A C 1
ATOM 531 O O . CYS A 1 67 ? 13.141 30.234 -4.793 1 94.94 67 CYS A O 1
ATOM 533 N N . SER A 1 68 ? 14.609 28.516 -4.973 1 92.81 68 SER A N 1
ATOM 534 C CA . SER A 1 68 ? 14.078 28.016 -6.242 1 92.81 68 SER A CA 1
ATOM 535 C C . SER A 1 68 ? 12.664 27.469 -6.074 1 92.81 68 SER A C 1
ATOM 537 O O . SER A 1 68 ? 11.898 27.406 -7.035 1 92.81 68 SER A O 1
ATOM 539 N N . PHE A 1 69 ? 12.25 27.094 -4.883 1 93.19 69 PHE A N 1
ATOM 540 C CA . PHE A 1 69 ? 10.953 26.5 -4.59 1 93.19 69 PHE A CA 1
ATOM 541 C C . PHE A 1 69 ? 10.016 27.531 -3.973 1 93.19 69 PHE A C 1
ATOM 543 O O . PHE A 1 69 ? 8.961 27.172 -3.43 1 93.19 69 PHE A O 1
ATOM 550 N N . CYS A 1 70 ? 10.414 28.797 -3.957 1 95.69 70 CYS A N 1
ATOM 551 C CA . CYS A 1 70 ? 9.578 29.844 -3.371 1 95.69 70 CYS A CA 1
ATOM 552 C C . CYS A 1 70 ? 8.211 29.891 -4.051 1 95.69 70 CYS A C 1
ATOM 554 O O . CYS A 1 70 ? 8.125 29.797 -5.273 1 95.69 70 CYS A O 1
ATOM 556 N N . THR A 1 71 ? 7.16 30.109 -3.256 1 95.56 71 THR A N 1
ATOM 557 C CA . THR A 1 71 ? 5.797 30.047 -3.779 1 95.56 71 THR A CA 1
ATOM 558 C C . THR A 1 71 ? 5.207 31.453 -3.916 1 95.56 71 THR A C 1
ATOM 560 O O . THR A 1 71 ? 4.004 31.594 -4.152 1 95.56 71 THR A O 1
ATOM 563 N N . ASN A 1 72 ? 5.941 32.531 -3.752 1 95.5 72 ASN A N 1
ATOM 564 C CA . ASN A 1 72 ? 5.441 33.906 -3.793 1 95.5 72 ASN A CA 1
ATOM 565 C C . ASN A 1 72 ? 4.629 34.156 -5.055 1 95.5 72 ASN A C 1
ATOM 567 O O . ASN A 1 72 ? 3.592 34.844 -5.004 1 95.5 72 ASN A O 1
ATOM 571 N N . HIS A 1 73 ? 5.133 33.594 -6.145 1 92.75 73 HIS A N 1
ATOM 572 C CA . HIS A 1 73 ? 4.477 33.844 -7.422 1 92.75 73 HIS A CA 1
ATOM 573 C C . HIS A 1 73 ? 3.096 33.188 -7.469 1 92.75 73 HIS A C 1
ATOM 575 O O . HIS A 1 73 ? 2.26 33.562 -8.297 1 92.75 73 HIS A O 1
ATOM 581 N N . LYS A 1 74 ? 2.816 32.219 -6.629 1 95.19 74 LYS A N 1
ATOM 582 C CA . LYS A 1 74 ? 1.538 31.516 -6.605 1 95.19 74 LYS A CA 1
ATOM 583 C C . LYS A 1 74 ? 0.534 32.219 -5.703 1 95.19 74 LYS A C 1
ATOM 585 O O . LYS A 1 74 ? -0.646 31.875 -5.676 1 95.19 74 LYS A O 1
ATOM 590 N N . LEU A 1 75 ? 0.997 33.25 -4.953 1 96.38 75 LEU A N 1
ATOM 591 C CA . LEU A 1 75 ? 0.161 33.844 -3.92 1 96.38 75 LEU A CA 1
ATOM 592 C C . LEU A 1 75 ? -0.542 35.094 -4.453 1 96.38 75 LEU A C 1
ATOM 594 O O . LEU A 1 75 ? -1.433 35.625 -3.795 1 96.38 75 LEU A O 1
ATOM 598 N N . ILE A 1 76 ? -0.121 35.5 -5.625 1 93.81 76 ILE A N 1
ATOM 599 C CA . ILE A 1 76 ? -0.722 36.688 -6.227 1 93.81 76 ILE A CA 1
ATOM 600 C C . ILE A 1 76 ? -1.13 36.375 -7.668 1 93.81 76 ILE A C 1
ATOM 602 O O . ILE A 1 76 ? -0.434 35.656 -8.375 1 93.81 76 ILE A O 1
ATOM 606 N N . ASN A 1 77 ? -2.258 36.938 -8.031 1 91.31 77 ASN A N 1
ATOM 607 C CA . ASN A 1 77 ? -2.672 36.75 -9.414 1 91.31 77 ASN A CA 1
ATOM 608 C C . ASN A 1 77 ? -2.008 37.781 -10.344 1 91.31 77 ASN A C 1
ATOM 610 O O . ASN A 1 77 ? -1.152 38.562 -9.906 1 91.31 77 ASN A O 1
ATOM 614 N N . HIS A 1 78 ? -2.414 37.719 -11.57 1 88.62 78 HIS A N 1
ATOM 615 C CA . HIS A 1 78 ? -1.799 38.562 -12.578 1 88.62 78 HIS A CA 1
ATOM 616 C C . HIS A 1 78 ? -2.066 40.031 -12.297 1 88.62 78 HIS A C 1
ATOM 618 O O . HIS A 1 78 ? -1.267 40.906 -12.664 1 88.62 78 HIS A O 1
ATOM 624 N N . ALA A 1 79 ? -3.133 40.312 -11.602 1 88.38 79 ALA A N 1
ATOM 625 C CA . ALA A 1 79 ? -3.521 41.656 -11.289 1 88.38 79 ALA A CA 1
ATOM 626 C C . ALA A 1 79 ? -2.852 42.156 -10 1 88.38 79 ALA A C 1
ATOM 628 O O . ALA A 1 79 ? -3.02 43.312 -9.602 1 88.38 79 ALA A O 1
ATOM 629 N N . GLY A 1 80 ? -2.129 41.312 -9.375 1 84.38 80 GLY A N 1
ATOM 630 C CA . GLY A 1 80 ? -1.412 41.688 -8.164 1 84.38 80 GLY A CA 1
ATOM 631 C C . GLY A 1 80 ? -2.236 41.5 -6.902 1 84.38 80 GLY A C 1
ATOM 632 O O . GLY A 1 80 ? -1.855 42 -5.832 1 84.38 80 GLY A O 1
ATOM 633 N N . ASN A 1 81 ? -3.326 40.844 -7.07 1 89.19 81 ASN A N 1
ATOM 634 C CA . ASN A 1 81 ? -4.188 40.594 -5.922 1 89.19 81 ASN A CA 1
ATOM 635 C C . ASN A 1 81 ? -3.895 39.25 -5.293 1 89.19 81 ASN A C 1
ATOM 637 O O . ASN A 1 81 ? -3.428 38.312 -5.977 1 89.19 81 ASN A O 1
ATOM 641 N N . SER A 1 82 ? -4.176 39.25 -3.979 1 89.94 82 SER A N 1
ATOM 642 C CA . SER A 1 82 ? -3.969 38 -3.244 1 89.94 82 SER A CA 1
ATOM 643 C C . SER A 1 82 ? -4.867 36.875 -3.777 1 89.94 82 SER A C 1
ATOM 645 O O . SER A 1 82 ? -6.016 37.125 -4.152 1 89.94 82 SER A O 1
ATOM 647 N N . THR A 1 83 ? -4.277 35.688 -3.881 1 88.81 83 THR A N 1
ATOM 648 C CA . THR A 1 83 ? -5.023 34.5 -4.27 1 88.81 83 THR A CA 1
ATOM 649 C C . THR A 1 83 ? -5.449 33.719 -3.041 1 88.81 83 THR A C 1
ATOM 651 O O . THR A 1 83 ? -5.422 34.219 -1.92 1 88.81 83 THR A O 1
ATOM 654 N N . THR A 1 84 ? -5.895 32.469 -3.275 1 90.06 84 THR A N 1
ATOM 655 C CA . THR A 1 84 ? -6.273 31.562 -2.193 1 90.06 84 THR A CA 1
ATOM 656 C C . THR A 1 84 ? -5.035 30.984 -1.516 1 90.06 84 THR A C 1
ATOM 658 O O . THR A 1 84 ? -3.912 31.203 -1.969 1 90.06 84 THR A O 1
ATOM 661 N N . VAL A 1 85 ? -5.281 30.375 -0.399 1 95.38 85 VAL A N 1
ATOM 662 C CA . VAL A 1 85 ? -4.215 29.734 0.36 1 95.38 85 VAL A CA 1
ATOM 663 C C . VAL A 1 85 ? -3.539 28.672 -0.498 1 95.38 85 VAL A C 1
ATOM 665 O O . VAL A 1 85 ? -4.215 27.875 -1.164 1 95.38 85 VAL A O 1
ATOM 668 N N . HIS A 1 86 ? -2.238 28.75 -0.558 1 95.75 86 HIS A N 1
ATOM 669 C CA . HIS A 1 86 ? -1.46 27.719 -1.227 1 95.75 86 HIS A CA 1
ATOM 670 C C . HIS A 1 86 ? -0.899 26.719 -0.224 1 95.75 86 HIS A C 1
ATOM 672 O O . HIS A 1 86 ? -0.088 27.078 0.632 1 95.75 86 HIS A O 1
ATOM 678 N N . VAL A 1 87 ? -1.366 25.453 -0.364 1 96.25 87 VAL A N 1
ATOM 679 C CA . VAL A 1 87 ? -0.925 24.406 0.545 1 96.25 87 VAL A CA 1
ATOM 680 C C . VAL A 1 87 ? 0.104 23.516 -0.153 1 96.25 87 VAL A C 1
ATOM 682 O O . VAL A 1 87 ? -0.144 23.016 -1.251 1 96.25 87 VAL A O 1
ATOM 685 N N . TRP A 1 88 ? 1.235 23.344 0.482 1 95.88 88 TRP A N 1
ATOM 686 C CA . TRP A 1 88 ? 2.289 22.516 -0.109 1 95.88 88 TRP A CA 1
ATOM 687 C C . TRP A 1 88 ? 3.201 21.938 0.969 1 95.88 88 TRP A C 1
ATOM 689 O O . TRP A 1 88 ? 3.111 22.328 2.137 1 95.88 88 TRP A O 1
ATOM 699 N N . GLU A 1 89 ? 3.975 20.984 0.648 1 95.75 89 GLU A N 1
ATOM 700 C CA . GLU A 1 89 ? 4.891 20.328 1.579 1 95.75 89 GLU A CA 1
ATOM 701 C C . GLU A 1 89 ? 6.336 20.438 1.107 1 95.75 89 GLU A C 1
ATOM 703 O O . GLU A 1 89 ? 6.605 20.422 -0.096 1 95.75 89 GLU A O 1
ATOM 708 N N . PHE A 1 90 ? 7.172 20.672 2.119 1 94.69 90 PHE A N 1
ATOM 709 C CA . PHE A 1 90 ? 8.57 20.859 1.762 1 94.69 90 PHE A CA 1
ATOM 710 C C . PHE A 1 90 ? 9.484 20.391 2.885 1 94.69 90 PHE A C 1
ATOM 712 O O . PHE A 1 90 ? 9.188 20.578 4.062 1 94.69 90 PHE A O 1
ATOM 719 N N . LYS A 1 91 ? 10.609 19.734 2.447 1 96.25 91 LYS A N 1
ATOM 720 C CA . LYS A 1 91 ? 11.648 19.375 3.406 1 96.25 91 LYS A CA 1
ATOM 721 C C . LYS A 1 91 ? 12.617 20.531 3.621 1 96.25 91 LYS A C 1
ATOM 723 O O . LYS A 1 91 ? 13.359 20.906 2.707 1 96.25 91 LYS A O 1
ATOM 728 N N . ASN A 1 92 ? 12.641 21.062 4.789 1 97.88 92 ASN A N 1
ATOM 729 C CA . ASN A 1 92 ? 13.445 22.234 5.102 1 97.88 92 ASN A CA 1
ATOM 730 C C . ASN A 1 92 ? 14.938 21.922 5.027 1 97.88 92 ASN A C 1
ATOM 732 O O . ASN A 1 92 ? 15.398 20.922 5.57 1 97.88 92 ASN A O 1
ATOM 736 N N . THR A 1 93 ? 15.703 22.766 4.422 1 96.19 93 THR A N 1
ATOM 737 C CA . THR A 1 93 ? 17.109 22.5 4.152 1 96.19 93 THR A CA 1
ATOM 738 C C . THR A 1 93 ? 17.953 22.734 5.406 1 96.19 93 THR A C 1
ATOM 740 O O . THR A 1 93 ? 19.094 22.266 5.492 1 96.19 93 THR A O 1
ATOM 743 N N . TYR A 1 94 ? 17.438 23.484 6.418 1 96.19 94 TYR A N 1
ATOM 744 C CA . TYR A 1 94 ? 18.172 23.797 7.633 1 96.19 94 TYR A CA 1
ATOM 745 C C . TYR A 1 94 ? 18.109 22.656 8.625 1 96.19 94 TYR A C 1
ATOM 747 O O . TYR A 1 94 ? 19.125 22.203 9.141 1 96.19 94 TYR A O 1
ATOM 755 N N . ASN A 1 95 ? 17 22.031 8.859 1 96.5 95 ASN A N 1
ATOM 756 C CA . ASN A 1 95 ? 16.875 21.031 9.914 1 96.5 95 ASN A CA 1
ATOM 757 C C . ASN A 1 95 ? 16.453 19.672 9.352 1 96.5 95 ASN A C 1
ATOM 759 O O . ASN A 1 95 ? 16.266 18.719 10.109 1 96.5 95 ASN A O 1
ATOM 763 N N . ASN A 1 96 ? 16.203 19.578 8.055 1 96.75 96 ASN A N 1
ATOM 764 C CA . ASN A 1 96 ? 15.922 18.328 7.336 1 96.75 96 ASN A CA 1
ATOM 765 C C . ASN A 1 96 ? 14.609 17.703 7.793 1 96.75 96 ASN A C 1
ATOM 767 O O . ASN A 1 96 ? 14.445 16.484 7.742 1 96.75 96 ASN A O 1
ATOM 771 N N . ARG A 1 97 ? 13.68 18.562 8.281 1 97.56 97 ARG A N 1
ATOM 772 C CA . ARG A 1 97 ? 12.344 18.125 8.664 1 97.56 97 ARG A CA 1
ATOM 773 C C . ARG A 1 97 ? 11.312 18.516 7.602 1 97.56 97 ARG A C 1
ATOM 775 O O . ARG A 1 97 ? 11.516 19.484 6.859 1 97.56 97 ARG A O 1
ATOM 782 N N . TRP A 1 98 ? 10.289 17.688 7.52 1 97.06 98 TRP A N 1
ATOM 783 C CA . TRP A 1 98 ? 9.203 17.969 6.59 1 97.06 98 TRP A CA 1
ATOM 784 C C . TRP A 1 98 ? 8.172 18.906 7.223 1 97.06 98 TRP A C 1
ATOM 786 O O . TRP A 1 98 ? 7.816 18.734 8.391 1 97.06 98 TRP A O 1
ATOM 796 N N . TYR A 1 99 ? 7.695 19.859 6.434 1 97.56 99 TYR A N 1
ATOM 797 C CA . TYR A 1 99 ? 6.648 20.766 6.883 1 97.56 99 TYR A CA 1
ATOM 798 C C . TYR A 1 99 ? 5.504 20.828 5.875 1 97.56 99 TYR A C 1
ATOM 800 O O . TYR A 1 99 ? 5.734 20.797 4.664 1 97.56 99 TYR A O 1
ATOM 808 N N . GLN A 1 100 ? 4.297 20.797 6.371 1 96.75 100 GLN A N 1
ATOM 809 C CA . GLN A 1 100 ? 3.193 21.281 5.543 1 96.75 100 GLN A CA 1
ATOM 810 C C . GLN A 1 100 ? 3.023 22.797 5.664 1 96.75 100 GLN A C 1
ATOM 812 O O . GLN A 1 100 ? 2.801 23.312 6.762 1 96.75 100 GLN A O 1
ATOM 817 N N . CYS A 1 101 ? 3.164 23.453 4.566 1 97.56 101 CYS A N 1
ATOM 818 C CA . CYS A 1 101 ? 3.117 24.922 4.527 1 97.56 101 CYS A CA 1
ATOM 819 C C . CYS A 1 101 ? 1.793 25.406 3.951 1 97.56 101 CYS A C 1
ATOM 821 O O . CYS A 1 101 ? 1.284 24.828 2.986 1 97.56 101 CYS A O 1
ATOM 823 N N . ARG A 1 102 ? 1.269 26.359 4.602 1 97.12 102 ARG A N 1
ATOM 824 C CA . ARG A 1 102 ? 0.073 27.062 4.148 1 97.12 102 ARG A CA 1
ATOM 825 C C . ARG A 1 102 ? 0.34 28.547 4 1 97.12 102 ARG A C 1
ATOM 827 O O . ARG A 1 102 ? 0.438 29.266 4.996 1 97.12 102 ARG A O 1
ATOM 834 N N . ASP A 1 103 ? 0.431 28.953 2.725 1 96.75 103 ASP A N 1
ATOM 835 C CA . ASP A 1 103 ? 0.904 30.297 2.389 1 96.75 103 ASP A CA 1
ATOM 836 C C . ASP A 1 103 ? -0.238 31.156 1.87 1 96.75 103 ASP A C 1
ATOM 838 O O . ASP A 1 103 ? -1.123 30.672 1.162 1 96.75 103 ASP A O 1
ATOM 842 N N . GLN A 1 104 ? -0.198 32.375 2.246 1 96.06 104 GLN A N 1
ATOM 843 C CA . GLN A 1 104 ? -1.122 33.344 1.664 1 96.06 104 GLN A CA 1
ATOM 844 C C . GLN A 1 104 ? -0.515 34.75 1.646 1 96.06 104 GLN A C 1
ATOM 846 O O . GLN A 1 104 ? 0.331 35.062 2.48 1 96.06 104 GLN A O 1
ATOM 851 N N . ALA A 1 105 ? -0.923 35.531 0.665 1 96.62 105 ALA A N 1
ATOM 852 C CA . ALA A 1 105 ? -0.562 36.969 0.613 1 96.62 105 ALA A CA 1
ATOM 853 C C . ALA A 1 105 ? -1.67 37.844 1.195 1 96.62 105 ALA A C 1
ATOM 855 O O . ALA A 1 105 ? -2.85 37.625 0.894 1 96.62 105 ALA A O 1
ATOM 856 N N . ILE A 1 106 ? -1.271 38.75 2.07 1 94.56 106 ILE A N 1
ATOM 857 C CA . ILE A 1 106 ? -2.242 39.688 2.639 1 94.56 106 ILE A CA 1
ATOM 858 C C . ILE A 1 106 ? -1.655 41.094 2.658 1 94.56 106 ILE A C 1
ATOM 860 O O . ILE A 1 106 ? -0.455 41.281 2.447 1 94.56 106 ILE A O 1
ATOM 864 N N . ARG A 1 107 ? -2.523 42.062 2.861 1 92.5 107 ARG A N 1
ATOM 865 C CA . ARG A 1 107 ? -2.057 43.438 3.072 1 92.5 107 ARG A CA 1
ATOM 866 C C . ARG A 1 107 ? -1.662 43.656 4.531 1 92.5 107 ARG A C 1
ATOM 868 O O . ARG A 1 107 ? -2.439 43.375 5.441 1 92.5 107 ARG A O 1
ATOM 875 N N . TRP A 1 108 ? -0.489 44.156 4.699 1 92.62 108 TRP A N 1
ATOM 876 C CA . TRP A 1 108 ? 0.058 44.406 6.027 1 92.62 108 TRP A CA 1
ATOM 877 C C . TRP A 1 108 ? -0.495 45.688 6.605 1 92.62 108 TRP A C 1
ATOM 879 O O . TRP A 1 108 ? -1.275 46.406 5.949 1 92.62 108 TRP A O 1
ATOM 889 N N . THR A 1 109 ? -0.195 45.938 7.914 1 90 109 THR A N 1
ATOM 890 C CA . THR A 1 109 ? -0.738 47.094 8.633 1 90 109 THR A CA 1
ATOM 891 C C . THR A 1 109 ? -0.294 48.375 7.973 1 90 109 THR A C 1
ATOM 893 O O . THR A 1 109 ? -1.004 49.375 8.039 1 90 109 THR A O 1
ATOM 896 N N . ASP A 1 110 ? 0.877 48.344 7.266 1 90.69 110 ASP A N 1
ATOM 897 C CA . ASP A 1 110 ? 1.385 49.562 6.621 1 90.69 110 ASP A CA 1
ATOM 898 C C . ASP A 1 110 ? 1.03 49.594 5.137 1 90.69 110 ASP A C 1
ATOM 900 O O . ASP A 1 110 ? 1.529 50.438 4.383 1 90.69 110 ASP A O 1
ATOM 904 N N . GLY A 1 111 ? 0.253 48.594 4.68 1 90.69 111 GLY A N 1
ATOM 905 C CA . GLY A 1 111 ? -0.281 48.594 3.326 1 90.69 111 GLY A CA 1
ATOM 906 C C . GLY A 1 111 ? 0.5 47.719 2.375 1 90.69 111 GLY A C 1
ATOM 907 O O . GLY A 1 111 ? 0.011 47.375 1.297 1 90.69 111 GLY A O 1
ATOM 908 N N . ARG A 1 112 ? 1.674 47.312 2.674 1 92.38 112 ARG A N 1
ATOM 909 C CA . ARG A 1 112 ? 2.467 46.5 1.763 1 92.38 112 ARG A CA 1
ATOM 910 C C . ARG A 1 112 ? 1.917 45.094 1.682 1 92.38 112 ARG A C 1
ATOM 912 O O . ARG A 1 112 ? 1.188 44.656 2.572 1 92.38 112 ARG A O 1
ATOM 919 N N . LEU A 1 113 ? 2.281 44.438 0.593 1 94.62 113 LEU A N 1
ATOM 920 C CA . LEU A 1 113 ? 1.928 43.031 0.445 1 94.62 113 LEU A CA 1
ATOM 921 C C . LEU A 1 113 ? 2.957 42.125 1.131 1 94.62 113 LEU A C 1
ATOM 923 O O . LEU A 1 113 ? 4.16 42.281 0.919 1 94.62 113 LEU A O 1
ATOM 927 N N . VAL A 1 114 ? 2.445 41.219 1.993 1 97 114 VAL A N 1
ATOM 928 C CA . VAL A 1 114 ? 3.328 40.312 2.717 1 97 114 VAL A CA 1
ATOM 929 C C . VAL A 1 114 ? 2.824 38.875 2.572 1 97 114 VAL A C 1
ATOM 931 O O . VAL A 1 114 ? 1.664 38.656 2.223 1 97 114 VAL A O 1
ATOM 934 N N . ARG A 1 115 ? 3.754 37.938 2.717 1 97 115 ARG A N 1
ATOM 935 C CA . ARG A 1 115 ? 3.42 36.531 2.836 1 97 115 ARG A CA 1
ATOM 936 C C . ARG A 1 115 ? 3.26 36.125 4.297 1 97 115 ARG A C 1
ATOM 938 O O . ARG A 1 115 ? 4.062 36.531 5.148 1 97 115 ARG A O 1
ATOM 945 N N . ILE A 1 116 ? 2.184 35.5 4.605 1 97.06 116 ILE A N 1
ATOM 946 C CA . ILE A 1 116 ? 2.025 34.812 5.891 1 97.06 116 ILE A CA 1
ATOM 947 C C . ILE A 1 116 ? 2.039 33.312 5.688 1 97.06 116 ILE A C 1
ATOM 949 O O . ILE A 1 116 ? 1.373 32.781 4.793 1 97.06 116 ILE A O 1
ATOM 953 N N . GLU A 1 117 ? 2.867 32.656 6.461 1 97.62 117 GLU A N 1
ATOM 954 C CA . GLU A 1 117 ? 2.941 31.203 6.387 1 97.62 117 GLU A CA 1
ATOM 955 C C . GLU A 1 117 ? 2.791 30.562 7.766 1 97.62 117 GLU A C 1
ATOM 957 O O . GLU A 1 117 ? 3.369 31.047 8.742 1 97.62 117 GLU A O 1
ATOM 962 N N . ILE A 1 118 ? 1.96 29.641 7.863 1 97.44 118 ILE A N 1
ATOM 963 C CA . ILE A 1 118 ? 1.975 28.672 8.961 1 97.44 118 ILE A CA 1
ATOM 964 C C . ILE A 1 118 ? 2.471 27.328 8.461 1 97.44 118 ILE A C 1
ATOM 966 O O . ILE A 1 118 ? 2.031 26.844 7.414 1 97.44 118 ILE A O 1
ATOM 970 N N . ALA A 1 119 ? 3.406 26.766 9.125 1 97.75 119 ALA A N 1
ATOM 971 C CA . ALA A 1 119 ? 3.996 25.484 8.727 1 97.75 119 ALA A CA 1
ATOM 972 C C . ALA A 1 119 ? 4.055 24.516 9.898 1 97.75 119 ALA A C 1
ATOM 974 O O . ALA A 1 119 ? 4.602 24.844 10.953 1 97.75 119 ALA A O 1
ATOM 975 N N . THR A 1 120 ? 3.482 23.328 9.734 1 96.38 120 THR A N 1
ATOM 976 C CA . THR A 1 120 ? 3.484 22.312 10.766 1 96.38 120 THR A CA 1
ATOM 977 C C . THR A 1 120 ? 4.457 21.188 10.414 1 96.38 120 THR A C 1
ATOM 979 O O . THR A 1 120 ? 4.559 20.781 9.25 1 96.38 120 THR A O 1
ATOM 982 N N . ASP A 1 121 ? 5.16 20.688 11.445 1 96.12 121 ASP A N 1
ATOM 983 C CA . ASP A 1 121 ? 6.082 19.578 11.266 1 96.12 121 ASP A CA 1
ATOM 984 C C . ASP A 1 121 ? 5.324 18.281 11 1 96.12 121 ASP A C 1
ATOM 986 O O . ASP A 1 121 ? 4.535 17.828 11.836 1 96.12 121 ASP A O 1
ATOM 990 N N . ILE A 1 122 ? 5.59 17.75 9.828 1 95.44 122 ILE A N 1
ATOM 991 C CA . ILE A 1 122 ? 4.883 16.547 9.438 1 95.44 122 ILE A CA 1
ATOM 992 C C . ILE A 1 122 ? 5.883 15.414 9.203 1 95.44 122 ILE A C 1
ATOM 994 O O . ILE A 1 122 ? 5.633 14.508 8.406 1 95.44 122 ILE A O 1
ATOM 998 N N . THR A 1 123 ? 7.004 15.445 9.773 1 95.88 123 THR A N 1
ATOM 999 C CA . THR A 1 123 ? 8.086 14.484 9.555 1 95.88 123 THR A CA 1
ATOM 1000 C C . THR A 1 123 ? 7.637 13.07 9.914 1 95.88 123 THR A C 1
ATOM 1002 O O . THR A 1 123 ? 7.852 12.133 9.141 1 95.88 123 THR A O 1
ATOM 1005 N N . ASP A 1 124 ? 6.98 12.883 11.016 1 91.69 124 ASP A N 1
ATOM 1006 C CA . ASP A 1 124 ? 6.508 11.562 11.43 1 91.69 124 ASP A CA 1
ATOM 1007 C C . ASP A 1 124 ? 5.5 11 10.43 1 91.69 124 ASP A C 1
ATOM 1009 O O . ASP A 1 124 ? 5.551 9.812 10.094 1 91.69 124 ASP A O 1
ATOM 1013 N N . ARG A 1 125 ? 4.664 11.867 10.008 1 89.44 125 ARG A N 1
ATOM 1014 C CA . ARG A 1 125 ? 3.668 11.461 9.023 1 89.44 125 ARG A CA 1
ATOM 1015 C C . ARG A 1 125 ? 4.332 11.008 7.727 1 89.44 125 ARG A C 1
ATOM 1017 O O . ARG A 1 125 ? 3.934 10 7.141 1 89.44 125 ARG A O 1
ATOM 1024 N N . LYS A 1 126 ? 5.297 11.75 7.223 1 93.19 126 LYS A N 1
ATOM 1025 C CA . LYS A 1 126 ? 5.992 11.422 5.98 1 93.19 126 LYS A CA 1
ATOM 1026 C C . LYS A 1 126 ? 6.691 10.07 6.078 1 93.19 126 LYS A C 1
ATOM 1028 O O . LYS A 1 126 ? 6.695 9.297 5.121 1 93.19 126 LYS A O 1
ATOM 1033 N N . GLN A 1 127 ? 7.211 9.797 7.207 1 91.25 127 GLN A N 1
ATOM 1034 C CA . GLN A 1 127 ? 7.848 8.5 7.422 1 91.25 127 GLN A CA 1
ATOM 1035 C C . GLN A 1 127 ? 6.836 7.363 7.324 1 91.25 127 GLN A C 1
ATOM 1037 O O . GLN A 1 127 ? 7.109 6.336 6.703 1 91.25 127 GLN A O 1
ATOM 1042 N N . MET A 1 128 ? 5.715 7.566 7.891 1 87.31 128 MET A N 1
ATOM 1043 C CA . MET A 1 128 ? 4.656 6.562 7.828 1 87.31 128 MET A CA 1
ATOM 1044 C C . MET A 1 128 ? 4.164 6.383 6.398 1 87.31 128 MET A C 1
ATOM 1046 O O . MET A 1 128 ? 3.908 5.258 5.961 1 87.31 128 MET A O 1
ATOM 1050 N N . GLU A 1 129 ? 3.994 7.457 5.707 1 87.19 129 GLU A N 1
ATOM 1051 C CA . GLU A 1 129 ? 3.584 7.414 4.305 1 87.19 129 GLU A CA 1
ATOM 1052 C C . GLU A 1 129 ? 4.582 6.621 3.463 1 87.19 129 GLU A C 1
ATOM 1054 O O . GLU A 1 129 ? 4.188 5.793 2.641 1 87.19 129 GLU A O 1
ATOM 1059 N N . GLU A 1 130 ? 5.812 6.879 3.639 1 88.25 130 GLU A N 1
ATOM 1060 C CA . GLU A 1 130 ? 6.859 6.176 2.904 1 88.25 130 GLU A CA 1
ATOM 1061 C C . GLU A 1 130 ? 6.828 4.68 3.199 1 88.25 130 GLU A C 1
ATOM 1063 O O . GLU A 1 130 ? 6.984 3.859 2.293 1 88.25 130 GLU A O 1
ATOM 1068 N N . ALA A 1 131 ? 6.586 4.379 4.43 1 85.94 131 ALA A N 1
ATOM 1069 C CA . ALA A 1 131 ? 6.496 2.977 4.824 1 85.94 131 ALA A CA 1
ATOM 1070 C C . ALA A 1 131 ? 5.309 2.291 4.152 1 85.94 131 ALA A C 1
ATOM 1072 O O . ALA A 1 131 ? 5.41 1.141 3.721 1 85.94 131 ALA A O 1
ATOM 1073 N N . LEU A 1 132 ? 4.258 2.961 4.039 1 83.69 132 LEU A N 1
ATOM 1074 C CA . LEU A 1 132 ? 3.061 2.426 3.402 1 83.69 132 LEU A CA 1
ATOM 1075 C C . LEU A 1 132 ? 3.281 2.23 1.905 1 83.69 132 LEU A C 1
ATOM 1077 O O . LEU A 1 132 ? 2.869 1.216 1.34 1 83.69 132 LEU A O 1
ATOM 1081 N N . ILE A 1 133 ? 3.885 3.148 1.26 1 84.94 133 ILE A N 1
ATOM 1082 C CA . ILE A 1 133 ? 4.188 3.062 -0.165 1 84.94 133 ILE A CA 1
ATOM 1083 C C . ILE A 1 133 ? 5.094 1.861 -0.427 1 84.94 133 ILE A C 1
ATOM 1085 O O . ILE A 1 133 ? 4.867 1.099 -1.37 1 84.94 133 ILE A O 1
ATOM 1089 N N . GLU A 1 134 ? 6.062 1.675 0.389 1 83.31 134 GLU A N 1
ATOM 1090 C CA . GLU A 1 134 ? 6.969 0.535 0.263 1 83.31 134 GLU A CA 1
ATOM 1091 C C . GLU A 1 134 ? 6.227 -0.783 0.464 1 83.31 134 GLU A C 1
ATOM 1093 O O . GLU A 1 134 ? 6.453 -1.747 -0.27 1 83.31 134 GLU A O 1
ATOM 1098 N N . ALA A 1 135 ? 5.398 -0.789 1.427 1 79.5 135 ALA A N 1
ATOM 1099 C CA . ALA A 1 135 ? 4.613 -1.989 1.697 1 79.5 135 ALA A CA 1
ATOM 1100 C C . ALA A 1 135 ? 3.707 -2.33 0.517 1 79.5 135 ALA A C 1
ATOM 1102 O O . ALA A 1 135 ? 3.562 -3.5 0.154 1 79.5 135 ALA A O 1
ATOM 1103 N N . LYS A 1 136 ? 3.137 -1.372 -0.071 1 78.88 136 LYS A N 1
ATOM 1104 C CA . LYS A 1 136 ? 2.307 -1.561 -1.258 1 78.88 136 LYS A CA 1
ATOM 1105 C C . LYS A 1 136 ? 3.133 -2.088 -2.428 1 78.88 136 LYS A C 1
ATOM 1107 O O . LYS A 1 136 ? 2.725 -3.033 -3.105 1 78.88 136 LYS A O 1
ATOM 1112 N N . SER A 1 137 ? 4.211 -1.455 -2.672 1 80.81 137 SER A N 1
ATOM 1113 C CA . SER A 1 137 ? 5.094 -1.879 -3.754 1 80.81 137 SER A CA 1
ATOM 1114 C C . SER A 1 137 ? 5.52 -3.334 -3.584 1 80.81 137 SER A C 1
ATOM 1116 O O . SER A 1 137 ? 5.5 -4.109 -4.543 1 80.81 137 SER A O 1
ATOM 1118 N N . THR A 1 138 ? 5.848 -3.66 -2.398 1 75.88 138 THR A N 1
ATOM 1119 C CA . THR A 1 138 ? 6.238 -5.031 -2.092 1 75.88 138 THR A CA 1
ATOM 1120 C C . THR A 1 138 ? 5.074 -5.992 -2.322 1 75.88 138 THR A C 1
ATOM 1122 O O . THR A 1 138 ? 5.246 -7.047 -2.932 1 75.88 138 THR A O 1
ATOM 1125 N N . ALA A 1 139 ? 3.963 -5.645 -1.879 1 74.81 139 ALA A N 1
ATOM 1126 C CA . ALA A 1 139 ? 2.773 -6.473 -2.07 1 74.81 139 ALA A CA 1
ATOM 1127 C C . ALA A 1 139 ? 2.467 -6.656 -3.555 1 74.81 139 ALA A C 1
ATOM 1129 O O . ALA A 1 139 ? 2.104 -7.754 -3.988 1 74.81 139 ALA A O 1
ATOM 1130 N N . GLU A 1 140 ? 2.613 -5.633 -4.297 1 76.31 140 GLU A N 1
ATOM 1131 C CA . GLU A 1 140 ? 2.389 -5.699 -5.734 1 76.31 140 GLU A CA 1
ATOM 1132 C C . GLU A 1 140 ? 3.41 -6.605 -6.414 1 76.31 140 GLU A C 1
ATOM 1134 O O . GLU A 1 140 ? 3.061 -7.387 -7.301 1 76.31 140 GLU A O 1
ATOM 1139 N N . ARG A 1 141 ? 4.598 -6.461 -6.008 1 75.25 141 ARG A N 1
ATOM 1140 C CA . ARG A 1 141 ? 5.633 -7.34 -6.539 1 75.25 141 ARG A CA 1
ATOM 1141 C C . ARG A 1 141 ? 5.32 -8.797 -6.23 1 75.25 141 ARG A C 1
ATOM 1143 O O . ARG A 1 141 ? 5.414 -9.656 -7.113 1 75.25 141 ARG A O 1
ATOM 1150 N N . LEU A 1 142 ? 4.879 -9.008 -5.059 1 73.88 142 LEU A N 1
ATOM 1151 C CA . LEU A 1 142 ? 4.551 -10.359 -4.637 1 73.88 142 LEU A CA 1
ATOM 1152 C C . LEU A 1 142 ? 3.322 -10.875 -5.379 1 73.88 142 LEU A C 1
ATOM 1154 O O . LEU A 1 142 ? 3.221 -12.07 -5.664 1 73.88 142 LEU A O 1
ATOM 1158 N N . ALA A 1 143 ? 2.51 -9.984 -5.738 1 75 143 ALA A N 1
ATOM 1159 C CA . ALA A 1 143 ? 1.272 -10.359 -6.418 1 75 143 ALA A CA 1
ATOM 1160 C C . ALA A 1 143 ? 1.522 -10.633 -7.898 1 75 143 ALA A C 1
ATOM 1162 O O . ALA A 1 143 ? 0.781 -11.383 -8.531 1 75 143 ALA A O 1
ATOM 1163 N N . ASN A 1 144 ? 2.613 -10.07 -8.383 1 83.25 144 ASN A N 1
ATOM 1164 C CA . ASN A 1 144 ? 2.756 -10.102 -9.828 1 83.25 144 ASN A CA 1
ATOM 1165 C C . ASN A 1 144 ? 3.961 -10.93 -10.258 1 83.25 144 ASN A C 1
ATOM 1167 O O . ASN A 1 144 ? 4.176 -11.156 -11.453 1 83.25 144 ASN A O 1
ATOM 1171 N N . THR A 1 145 ? 4.684 -11.391 -9.352 1 85.19 145 THR A N 1
ATOM 1172 C CA . THR A 1 145 ? 5.906 -12.094 -9.727 1 85.19 145 THR A CA 1
ATOM 1173 C C . THR A 1 145 ? 5.949 -13.484 -9.094 1 85.19 145 THR A C 1
ATOM 1175 O O . THR A 1 145 ? 5.379 -13.703 -8.023 1 85.19 145 THR A O 1
ATOM 1178 N N . ASP A 1 146 ? 6.598 -14.344 -9.852 1 82.5 146 ASP A N 1
ATOM 1179 C CA . ASP A 1 146 ? 6.914 -15.664 -9.32 1 82.5 146 ASP A CA 1
ATOM 1180 C C . ASP A 1 146 ? 8.055 -15.586 -8.305 1 82.5 146 ASP A C 1
ATOM 1182 O O . ASP A 1 146 ? 9.078 -14.953 -8.555 1 82.5 146 ASP A O 1
ATOM 1186 N N . GLU A 1 147 ? 7.867 -16.109 -7.188 1 74.56 147 GLU A N 1
ATOM 1187 C CA . GLU A 1 147 ? 8.805 -15.953 -6.078 1 74.56 147 GLU A CA 1
ATOM 1188 C C . GLU A 1 147 ? 10.156 -16.578 -6.41 1 74.56 147 GLU A C 1
ATOM 1190 O O . GLU A 1 147 ? 11.195 -16.078 -5.984 1 74.56 147 GLU A O 1
ATOM 1195 N N . LEU A 1 148 ? 10.125 -17.594 -7.133 1 82.25 148 LEU A N 1
ATOM 1196 C CA . LEU A 1 148 ? 11.344 -18.344 -7.391 1 82.25 148 LEU A CA 1
ATOM 1197 C C . LEU A 1 148 ? 12.164 -17.688 -8.492 1 82.25 148 LEU A C 1
ATOM 1199 O O . LEU A 1 148 ? 13.336 -17.359 -8.297 1 82.25 148 LEU A O 1
ATOM 1203 N N . THR A 1 149 ? 11.578 -17.391 -9.617 1 93.12 149 THR A N 1
ATOM 1204 C CA . THR A 1 149 ? 12.305 -16.938 -10.805 1 93.12 149 THR A CA 1
ATOM 1205 C C . THR A 1 149 ? 12.25 -15.422 -10.93 1 93.12 149 THR A C 1
ATOM 1207 O O . THR A 1 149 ? 12.992 -14.836 -11.719 1 93.12 149 THR A O 1
ATOM 1210 N N . LYS A 1 150 ? 11.289 -14.789 -10.188 1 89.94 150 LYS A N 1
ATOM 1211 C CA . LYS A 1 150 ? 11.07 -13.352 -10.203 1 89.94 150 LYS A CA 1
ATOM 1212 C C . LYS A 1 150 ? 10.469 -12.891 -11.531 1 89.94 150 LYS A C 1
ATOM 1214 O O . LYS A 1 150 ? 10.367 -11.695 -11.789 1 89.94 150 LYS A O 1
ATOM 1219 N N . LEU A 1 151 ? 10.094 -13.836 -12.328 1 93.88 151 LEU A N 1
ATOM 1220 C CA . LEU A 1 151 ? 9.344 -13.531 -13.539 1 93.88 151 LEU A CA 1
ATOM 1221 C C . LEU A 1 151 ? 7.891 -13.195 -13.211 1 93.88 151 LEU A C 1
ATOM 1223 O O . LEU A 1 151 ? 7.457 -13.359 -12.062 1 93.88 151 LEU A O 1
ATOM 1227 N N . TYR A 1 152 ? 7.242 -12.672 -14.242 1 91.56 152 TYR A N 1
ATOM 1228 C CA . TYR A 1 152 ? 5.809 -12.484 -14.031 1 91.56 152 TYR A CA 1
ATOM 1229 C C . TYR A 1 152 ? 5.137 -13.812 -13.68 1 91.56 152 TYR A C 1
ATOM 1231 O O . TYR A 1 152 ? 5.465 -14.852 -14.258 1 91.56 152 TYR A O 1
ATOM 1239 N N . ASN A 1 153 ? 4.262 -13.719 -12.703 1 85.19 153 ASN A N 1
ATOM 1240 C CA . ASN A 1 153 ? 3.459 -14.906 -12.43 1 85.19 153 ASN A CA 1
ATOM 1241 C C . ASN A 1 153 ? 2.299 -15.039 -13.414 1 85.19 153 ASN A C 1
ATOM 1243 O O . ASN A 1 153 ? 2.123 -14.188 -14.289 1 85.19 153 ASN A O 1
ATOM 1247 N N . ARG A 1 154 ? 1.597 -16.047 -13.32 1 82 154 ARG A N 1
ATOM 1248 C CA . ARG A 1 154 ? 0.535 -16.375 -14.273 1 82 154 ARG A CA 1
ATOM 1249 C C . ARG A 1 154 ? -0.474 -15.227 -14.367 1 82 154 ARG A C 1
ATOM 1251 O O . ARG A 1 154 ? -0.86 -14.82 -15.461 1 82 154 ARG A O 1
ATOM 1258 N N . ARG A 1 155 ? -0.849 -14.758 -13.273 1 78.56 155 ARG A N 1
ATOM 1259 C CA . ARG A 1 155 ? -1.839 -13.688 -13.242 1 78.56 155 ARG A CA 1
ATOM 1260 C C . ARG A 1 155 ? -1.334 -12.453 -13.984 1 78.56 155 ARG A C 1
ATOM 1262 O O . ARG A 1 155 ? -2.037 -11.898 -14.836 1 78.56 155 ARG A O 1
ATOM 1269 N N . ALA A 1 156 ? -0.15 -12.023 -13.516 1 86.19 156 ALA A N 1
ATOM 1270 C CA . ALA A 1 156 ? 0.44 -10.844 -14.148 1 86.19 156 ALA A CA 1
ATOM 1271 C C . ALA A 1 156 ? 0.624 -11.062 -15.648 1 86.19 156 ALA A C 1
ATOM 1273 O O . ALA A 1 156 ? 0.372 -10.156 -16.453 1 86.19 156 ALA A O 1
ATOM 1274 N N . PHE A 1 157 ? 1.064 -12.172 -16.031 1 90.88 157 PHE A N 1
ATOM 1275 C CA . PHE A 1 157 ? 1.291 -12.531 -17.422 1 90.88 157 PHE A CA 1
ATOM 1276 C C . PHE A 1 157 ? 0.011 -12.383 -18.234 1 90.88 157 PHE A C 1
ATOM 1278 O O . PHE A 1 157 ? 0.015 -11.758 -19.297 1 90.88 157 PHE A O 1
ATOM 1285 N N . PHE A 1 158 ? -1.082 -12.875 -17.703 1 84.38 158 PHE A N 1
ATOM 1286 C CA . PHE A 1 158 ? -2.354 -12.852 -18.406 1 84.38 158 PHE A CA 1
ATOM 1287 C C . PHE A 1 158 ? -2.928 -11.438 -18.453 1 84.38 158 PHE A C 1
ATOM 1289 O O . PHE A 1 158 ? -3.506 -11.023 -19.453 1 84.38 158 PHE A O 1
ATOM 1296 N N . ASN A 1 159 ? -2.805 -10.758 -17.438 1 84.94 159 ASN A N 1
ATOM 1297 C CA . ASN A 1 159 ? -3.289 -9.383 -17.406 1 84.94 159 ASN A CA 1
ATOM 1298 C C . ASN A 1 159 ? -2.57 -8.508 -18.438 1 84.94 159 ASN A C 1
ATOM 1300 O O . ASN A 1 159 ? -3.201 -7.695 -19.109 1 84.94 159 ASN A O 1
ATOM 1304 N N . LEU A 1 160 ? -1.28 -8.68 -18.422 1 89.56 160 LEU A N 1
ATOM 1305 C CA . LEU A 1 160 ? -0.505 -7.949 -19.406 1 89.56 160 LEU A CA 1
ATOM 1306 C C . LEU A 1 160 ? -0.904 -8.367 -20.828 1 89.56 160 LEU A C 1
ATOM 1308 O O . LEU A 1 160 ? -1.005 -7.523 -21.719 1 89.56 160 LEU A O 1
ATOM 1312 N N . GLY A 1 161 ? -1.139 -9.602 -20.984 1 90.62 161 GLY A N 1
ATOM 1313 C CA . GLY A 1 161 ? -1.604 -10.102 -22.266 1 90.62 161 GLY A CA 1
ATOM 1314 C C . GLY A 1 161 ? -2.932 -9.5 -22.703 1 90.62 161 GLY A C 1
ATOM 1315 O O . GLY A 1 161 ? -3.125 -9.188 -23.875 1 90.62 161 GLY A O 1
ATOM 1316 N N . LEU A 1 162 ? -3.818 -9.359 -21.734 1 88 162 LEU A N 1
ATOM 1317 C CA . LEU A 1 162 ? -5.121 -8.773 -22.031 1 88 162 LEU A CA 1
ATOM 1318 C C . LEU A 1 162 ? -4.969 -7.348 -22.547 1 88 162 LEU A C 1
ATOM 1320 O O . LEU A 1 162 ? -5.672 -6.945 -23.484 1 88 162 LEU A O 1
ATOM 1324 N N . SER A 1 163 ? -4.055 -6.605 -21.969 1 88.31 163 SER A N 1
ATOM 1325 C CA . SER A 1 163 ? -3.795 -5.234 -22.406 1 88.31 163 SER A CA 1
ATOM 1326 C C . SER A 1 163 ? -3.258 -5.195 -23.828 1 88.31 163 SER A C 1
ATOM 1328 O O . SER A 1 163 ? -3.635 -4.328 -24.625 1 88.31 163 SER A O 1
ATOM 1330 N N . ILE A 1 164 ? -2.449 -6.098 -24.141 1 89.62 164 ILE A N 1
ATOM 1331 C CA . ILE A 1 164 ? -1.845 -6.176 -25.469 1 89.62 164 ILE A CA 1
ATOM 1332 C C . ILE A 1 164 ? -2.896 -6.605 -26.484 1 89.62 164 ILE A C 1
ATOM 1334 O O . ILE A 1 164 ? -2.947 -6.066 -27.594 1 89.62 164 ILE A O 1
ATOM 1338 N N . ALA A 1 165 ? -3.773 -7.523 -26.078 1 87.94 165 ALA A N 1
ATOM 1339 C CA . ALA A 1 165 ? -4.785 -8.086 -26.969 1 87.94 165 ALA A CA 1
ATOM 1340 C C . ALA A 1 165 ? -5.816 -7.027 -27.359 1 87.94 165 ALA A C 1
ATOM 1342 O O . ALA A 1 165 ? -6.539 -7.195 -28.344 1 87.94 165 ALA A O 1
ATOM 1343 N N . GLN A 1 166 ? -5.789 -5.992 -26.656 1 85.94 166 GLN A N 1
ATOM 1344 C CA . GLN A 1 166 ? -6.75 -4.93 -26.938 1 85.94 166 GLN A CA 1
ATOM 1345 C C . GLN A 1 166 ? -6.223 -3.986 -28.016 1 85.94 166 GLN A C 1
ATOM 1347 O O . GLN A 1 166 ? -6.957 -3.135 -28.516 1 85.94 166 GLN A O 1
ATOM 1352 N N . GLN A 1 167 ? -4.965 -4.148 -28.344 1 82.94 167 GLN A N 1
ATOM 1353 C CA . GLN A 1 167 ? -4.367 -3.316 -29.391 1 82.94 167 GLN A CA 1
ATOM 1354 C C . GLN A 1 167 ? -4.551 -3.941 -30.766 1 82.94 167 GLN A C 1
ATOM 1356 O O . GLN A 1 167 ? -3.66 -4.641 -31.266 1 82.94 167 GLN A O 1
ATOM 1361 N N . SER A 1 168 ? -5.562 -3.57 -31.453 1 76.5 168 SER A N 1
ATOM 1362 C CA . SER A 1 168 ? -5.98 -4.18 -32.719 1 76.5 168 SER A CA 1
ATOM 1363 C C . SER A 1 168 ? -4.949 -3.951 -33.812 1 76.5 168 SER A C 1
ATOM 1365 O O . SER A 1 168 ? -4.262 -2.928 -33.812 1 76.5 168 SER A O 1
ATOM 1367 N N . GLY A 1 169 ? -4.879 -4.953 -34.719 1 82.38 169 GLY A N 1
ATOM 1368 C CA . GLY A 1 169 ? -4.125 -4.832 -35.969 1 82.38 169 GLY A CA 1
ATOM 1369 C C . GLY A 1 169 ? -2.689 -5.301 -35.844 1 82.38 169 GLY A C 1
ATOM 1370 O O . GLY A 1 169 ? -1.971 -5.398 -36.844 1 82.38 169 GLY A O 1
ATOM 1371 N N . GLN A 1 170 ? -2.279 -5.621 -34.75 1 88.06 170 GLN A N 1
ATOM 1372 C CA . GLN A 1 170 ? -0.891 -6.02 -34.531 1 88.06 170 GLN A CA 1
ATOM 1373 C C . GLN A 1 170 ? -0.759 -7.539 -34.469 1 88.06 170 GLN A C 1
ATOM 1375 O O . GLN A 1 170 ? -1.707 -8.234 -34.094 1 88.06 170 GLN A O 1
ATOM 1380 N N . ALA A 1 171 ? 0.429 -8.031 -35.031 1 93.25 171 ALA A N 1
ATOM 1381 C CA . ALA A 1 171 ? 0.72 -9.453 -34.875 1 93.25 171 ALA A CA 1
ATOM 1382 C C . ALA A 1 171 ? 1 -9.789 -33.406 1 93.25 171 ALA A C 1
ATOM 1384 O O . ALA A 1 171 ? 1.561 -8.977 -32.656 1 93.25 171 ALA A O 1
ATOM 1385 N N . LEU A 1 172 ? 0.53 -10.914 -33 1 94.25 172 LEU A N 1
ATOM 1386 C CA . LEU A 1 172 ? 0.77 -11.406 -31.641 1 94.25 172 LEU A CA 1
ATOM 1387 C C . LEU A 1 172 ? 1.155 -12.883 -31.656 1 94.25 172 LEU A C 1
ATOM 1389 O O . LEU A 1 172 ? 0.445 -13.703 -32.25 1 94.25 172 LEU A O 1
ATOM 1393 N N . ALA A 1 173 ? 2.293 -13.164 -31.094 1 95.88 173 ALA A N 1
ATOM 1394 C CA . ALA A 1 173 ? 2.711 -14.562 -30.953 1 95.88 173 ALA A CA 1
ATOM 1395 C C . ALA A 1 173 ? 2.83 -14.953 -29.484 1 95.88 173 ALA A C 1
ATOM 1397 O O . ALA A 1 173 ? 3.18 -14.125 -28.641 1 95.88 173 ALA A O 1
ATOM 1398 N N . PHE A 1 174 ? 2.484 -16.172 -29.219 1 96.31 174 PHE A N 1
ATOM 1399 C CA . PHE A 1 174 ? 2.586 -16.766 -27.891 1 96.31 174 PHE A CA 1
ATOM 1400 C C . PHE A 1 174 ? 3.396 -18.047 -27.922 1 96.31 174 PHE A C 1
ATOM 1402 O O . PHE A 1 174 ? 3.08 -18.969 -28.672 1 96.31 174 PHE A O 1
ATOM 1409 N N . ILE A 1 175 ? 4.477 -18.078 -27.109 1 97.56 175 ILE A N 1
ATOM 1410 C CA . ILE A 1 175 ? 5.289 -19.281 -26.953 1 97.56 175 ILE A CA 1
ATOM 1411 C C . ILE A 1 175 ? 5.07 -19.875 -25.562 1 97.56 175 ILE A C 1
ATOM 1413 O O . ILE A 1 175 ? 5.195 -19.172 -24.562 1 97.56 175 ILE A O 1
ATOM 1417 N N . MET A 1 176 ? 4.738 -21.109 -25.516 1 96.62 176 MET A N 1
ATOM 1418 C CA . MET A 1 176 ? 4.699 -21.859 -24.25 1 96.62 176 MET A CA 1
ATOM 1419 C C . MET A 1 176 ? 5.758 -22.969 -24.25 1 96.62 176 MET A C 1
ATOM 1421 O O . MET A 1 176 ? 5.965 -23.641 -25.266 1 96.62 176 MET A O 1
ATOM 1425 N N . PHE A 1 177 ? 6.398 -23.062 -23.109 1 97 177 PHE A N 1
ATOM 1426 C CA . PHE A 1 177 ? 7.328 -24.188 -23.062 1 97 177 PHE A CA 1
ATOM 1427 C C . PHE A 1 177 ? 7.391 -24.781 -21.656 1 97 177 PHE A C 1
ATOM 1429 O O . PHE A 1 177 ? 7.012 -24.125 -20.688 1 97 177 PHE A O 1
ATOM 1436 N N . ASP A 1 178 ? 7.758 -25.906 -21.547 1 94.75 178 ASP A N 1
ATOM 1437 C CA . ASP A 1 178 ? 7.867 -26.719 -20.344 1 94.75 178 ASP A CA 1
ATOM 1438 C C . ASP A 1 178 ? 9.203 -27.453 -20.281 1 94.75 178 ASP A C 1
ATOM 1440 O O . ASP A 1 178 ? 9.68 -27.969 -21.297 1 94.75 178 ASP A O 1
ATOM 1444 N N . ILE A 1 179 ? 9.789 -27.531 -19.109 1 94.69 179 ILE A N 1
ATOM 1445 C CA . ILE A 1 179 ? 11.055 -28.234 -18.953 1 94.69 179 ILE A CA 1
ATOM 1446 C C . ILE A 1 179 ? 10.828 -29.734 -19.031 1 94.69 179 ILE A C 1
ATOM 1448 O O . ILE A 1 179 ? 9.969 -30.281 -18.328 1 94.69 179 ILE A O 1
ATOM 1452 N N . ASP A 1 180 ? 11.625 -30.406 -19.859 1 94.19 180 ASP A N 1
ATOM 1453 C CA . ASP A 1 180 ? 11.445 -31.828 -20.109 1 94.19 180 ASP A CA 1
ATOM 1454 C C . ASP A 1 180 ? 11.891 -32.656 -18.906 1 94.19 180 ASP A C 1
ATOM 1456 O O . ASP A 1 180 ? 13 -32.5 -18.406 1 94.19 180 ASP A O 1
ATOM 1460 N N . ARG A 1 181 ? 11.016 -33.531 -18.469 1 89.06 181 ARG A N 1
ATOM 1461 C CA . ARG A 1 181 ? 11.312 -34.5 -17.406 1 89.06 181 ARG A CA 1
ATOM 1462 C C . ARG A 1 181 ? 11.773 -33.812 -16.141 1 89.06 181 ARG A C 1
ATOM 1464 O O . ARG A 1 181 ? 12.781 -34.219 -15.539 1 89.06 181 ARG A O 1
ATOM 1471 N N . PHE A 1 182 ? 11.117 -32.812 -15.805 1 89.12 182 PHE A N 1
ATOM 1472 C CA . PHE A 1 182 ? 11.516 -32 -14.656 1 89.12 182 PHE A CA 1
ATOM 1473 C C . PHE A 1 182 ? 11.383 -32.812 -13.367 1 89.12 182 PHE A C 1
ATOM 1475 O O . PHE A 1 182 ? 12.18 -32.625 -12.438 1 89.12 182 PHE A O 1
ATOM 1482 N N . LYS A 1 183 ? 10.391 -33.562 -13.305 1 78.19 183 LYS A N 1
ATOM 1483 C CA . LYS A 1 183 ? 10.234 -34.406 -12.133 1 78.19 183 LYS A CA 1
ATOM 1484 C C . LYS A 1 183 ? 11.453 -35.281 -11.93 1 78.19 183 LYS A C 1
ATOM 1486 O O . LYS A 1 183 ? 11.867 -35.531 -10.789 1 78.19 183 LYS A O 1
ATOM 1491 N N . HIS A 1 184 ? 11.969 -35.812 -12.953 1 82 184 HIS A N 1
ATOM 1492 C CA . HIS A 1 184 ? 13.164 -36.656 -12.875 1 82 184 HIS A CA 1
ATOM 1493 C C . HIS A 1 184 ? 14.344 -35.875 -12.312 1 82 184 HIS A C 1
ATOM 1495 O O . HIS A 1 184 ? 15.164 -36.406 -11.57 1 82 184 HIS A O 1
ATOM 1501 N N . VAL A 1 185 ? 14.438 -34.688 -12.711 1 85.12 185 VAL A N 1
ATOM 1502 C CA . VAL A 1 185 ? 15.492 -33.812 -12.195 1 85.12 185 VAL A CA 1
ATOM 1503 C C . VAL A 1 185 ? 15.344 -33.656 -10.688 1 85.12 185 VAL A C 1
ATOM 1505 O O . VAL A 1 185 ? 16.312 -33.812 -9.945 1 85.12 185 VAL A O 1
ATOM 1508 N N . ASN A 1 186 ? 14.133 -33.438 -10.227 1 78.69 186 ASN A N 1
ATOM 1509 C CA . ASN A 1 186 ? 13.859 -33.312 -8.797 1 78.69 186 ASN A CA 1
ATOM 1510 C C . ASN A 1 186 ? 14.148 -34.594 -8.047 1 78.69 186 ASN A C 1
ATOM 1512 O O . ASN A 1 186 ? 14.719 -34.594 -6.953 1 78.69 186 ASN A O 1
ATOM 1516 N N . ASP A 1 187 ? 13.75 -35.625 -8.633 1 74.62 187 ASP A N 1
ATOM 1517 C CA . ASP A 1 187 ? 13.898 -36.938 -7.996 1 74.62 187 ASP A CA 1
ATOM 1518 C C . ASP A 1 187 ? 15.375 -37.312 -7.855 1 74.62 187 ASP A C 1
ATOM 1520 O O . ASP A 1 187 ? 15.781 -37.875 -6.836 1 74.62 187 ASP A O 1
ATOM 1524 N N . ARG A 1 188 ? 16.047 -37.031 -8.891 1 81.06 188 ARG A N 1
ATOM 1525 C CA . ARG A 1 188 ? 17.438 -37.438 -8.961 1 81.06 188 ARG A CA 1
ATOM 1526 C C . ARG A 1 188 ? 18.344 -36.531 -8.141 1 81.06 188 ARG A C 1
ATOM 1528 O O . ARG A 1 188 ? 19.266 -37 -7.469 1 81.06 188 ARG A O 1
ATOM 1535 N N . TRP A 1 189 ? 18.047 -35.25 -8.188 1 81.69 189 TRP A N 1
ATOM 1536 C CA . TRP A 1 189 ? 19.016 -34.312 -7.629 1 81.69 189 TRP A CA 1
ATOM 1537 C C . TRP A 1 189 ? 18.391 -33.5 -6.496 1 81.69 189 TRP A C 1
ATOM 1539 O O . TRP A 1 189 ? 19.078 -32.688 -5.852 1 81.69 189 TRP A O 1
ATOM 1549 N N . GLY A 1 190 ? 17.188 -33.656 -6.316 1 75.06 190 GLY A N 1
ATOM 1550 C CA . GLY A 1 190 ? 16.516 -32.938 -5.246 1 75.06 190 GLY A CA 1
ATOM 1551 C C . GLY A 1 190 ? 15.797 -31.703 -5.719 1 75.06 190 GLY A C 1
ATOM 1552 O O . GLY A 1 190 ? 16.094 -31.172 -6.797 1 75.06 190 GLY A O 1
ATOM 1553 N N . HIS A 1 191 ? 14.969 -31.109 -4.891 1 74.81 191 HIS A N 1
ATOM 1554 C CA . HIS A 1 191 ? 14.141 -29.953 -5.242 1 74.81 191 HIS A CA 1
ATOM 1555 C C . HIS A 1 191 ? 14.969 -28.688 -5.32 1 74.81 191 HIS A C 1
ATOM 1557 O O . HIS A 1 191 ? 14.656 -27.781 -6.105 1 74.81 191 HIS A O 1
ATOM 1563 N N . THR A 1 192 ? 15.906 -28.609 -4.562 1 79.31 192 THR A N 1
ATOM 1564 C CA . THR A 1 192 ? 16.781 -27.453 -4.621 1 79.31 192 THR A CA 1
ATOM 1565 C C . THR A 1 192 ? 17.422 -27.328 -6.004 1 79.31 192 THR A C 1
ATOM 1567 O O . THR A 1 192 ? 17.531 -26.219 -6.539 1 79.31 192 THR A O 1
ATOM 1570 N N . THR A 1 193 ? 17.797 -28.406 -6.449 1 84.5 193 THR A N 1
ATOM 1571 C CA . THR A 1 193 ? 18.375 -28.438 -7.793 1 84.5 193 THR A CA 1
ATOM 1572 C C . THR A 1 193 ? 17.312 -28.094 -8.836 1 84.5 193 THR A C 1
ATOM 1574 O O . THR A 1 193 ? 17.594 -27.406 -9.82 1 84.5 193 THR A O 1
ATOM 1577 N N . GLY A 1 194 ? 16.172 -28.609 -8.625 1 89.25 194 GLY A N 1
ATOM 1578 C CA . GLY A 1 194 ? 15.07 -28.25 -9.5 1 89.25 194 GLY A CA 1
ATOM 1579 C C . GLY A 1 194 ? 14.797 -26.766 -9.531 1 89.25 194 GLY A C 1
ATOM 1580 O O . GLY A 1 194 ? 14.625 -26.172 -10.602 1 89.25 194 GLY A O 1
ATOM 1581 N N . ASP A 1 195 ? 14.859 -26.234 -8.406 1 87.12 195 ASP A N 1
ATOM 1582 C CA . ASP A 1 195 ? 14.672 -24.781 -8.297 1 87.12 195 ASP A CA 1
ATOM 1583 C C . ASP A 1 195 ? 15.766 -24.031 -9.047 1 87.12 195 ASP A C 1
ATOM 1585 O O . ASP A 1 195 ? 15.484 -23.062 -9.75 1 87.12 195 ASP A O 1
ATOM 1589 N N . ALA A 1 196 ? 16.922 -24.453 -8.844 1 92.88 196 ALA A N 1
ATOM 1590 C CA . ALA A 1 196 ? 18.047 -23.828 -9.523 1 92.88 196 ALA A CA 1
ATOM 1591 C C . ALA A 1 196 ? 17.906 -23.938 -11.039 1 92.88 196 ALA A C 1
ATOM 1593 O O . ALA A 1 196 ? 18.281 -23.031 -11.781 1 92.88 196 ALA A O 1
ATOM 1594 N N . ALA A 1 197 ? 17.422 -25.062 -11.477 1 94.56 197 ALA A N 1
ATOM 1595 C CA . ALA A 1 197 ? 17.203 -25.266 -12.898 1 94.56 197 ALA A CA 1
ATOM 1596 C C . ALA A 1 197 ? 16.172 -24.297 -13.453 1 94.56 197 ALA A C 1
ATOM 1598 O O . ALA A 1 197 ? 16.359 -23.719 -14.531 1 94.56 197 ALA A O 1
ATOM 1599 N N . LEU A 1 198 ? 15.125 -24.141 -12.711 1 95.12 198 LEU A N 1
ATOM 1600 C CA . LEU A 1 198 ? 14.078 -23.203 -13.117 1 95.12 198 LEU A CA 1
ATOM 1601 C C . LEU A 1 198 ? 14.625 -21.797 -13.234 1 95.12 198 LEU A C 1
ATOM 1603 O O . LEU A 1 198 ? 14.336 -21.078 -14.203 1 95.12 198 LEU A O 1
ATOM 1607 N N . ILE A 1 199 ? 15.414 -21.375 -12.305 1 96.06 199 ILE A N 1
ATOM 1608 C CA . ILE A 1 199 ? 16.016 -20.047 -12.297 1 96.06 199 ILE A CA 1
ATOM 1609 C C . ILE A 1 199 ? 16.953 -19.891 -13.492 1 96.06 199 ILE A C 1
ATOM 1611 O O . ILE A 1 199 ? 16.953 -18.859 -14.172 1 96.06 199 ILE A O 1
ATOM 1615 N N . HIS A 1 200 ? 17.719 -20.906 -13.711 1 96.69 200 HIS A N 1
ATOM 1616 C CA . HIS A 1 200 ? 18.688 -20.922 -14.805 1 96.69 200 HIS A CA 1
ATOM 1617 C C . HIS A 1 200 ? 18 -20.75 -16.156 1 96.69 200 HIS A C 1
ATOM 1619 O O . HIS A 1 200 ? 18.406 -19.906 -16.969 1 96.69 200 HIS A O 1
ATOM 1625 N N . ILE A 1 201 ? 16.969 -21.453 -16.344 1 96.69 201 ILE A N 1
ATOM 1626 C CA . ILE A 1 201 ? 16.219 -21.406 -17.594 1 96.69 201 ILE A CA 1
ATOM 1627 C C . ILE A 1 201 ? 15.555 -20.047 -17.766 1 96.69 201 ILE A C 1
ATOM 1629 O O . ILE A 1 201 ? 15.516 -19.5 -18.859 1 96.69 201 ILE A O 1
ATOM 1633 N N . ALA A 1 202 ? 15.031 -19.562 -16.734 1 97.12 202 ALA A N 1
ATOM 1634 C CA . ALA A 1 202 ? 14.414 -18.234 -16.75 1 97.12 202 ALA A CA 1
ATOM 1635 C C . ALA A 1 202 ? 15.422 -17.172 -17.188 1 97.12 202 ALA A C 1
ATOM 1637 O O . ALA A 1 202 ? 15.117 -16.344 -18.047 1 97.12 202 ALA A O 1
ATOM 1638 N N . LYS A 1 203 ? 16.594 -17.219 -16.656 1 96.94 203 LYS A N 1
ATOM 1639 C CA . LYS A 1 203 ? 17.641 -16.25 -16.953 1 96.94 203 LYS A CA 1
ATOM 1640 C C . LYS A 1 203 ? 18.078 -16.359 -18.406 1 96.94 203 LYS A C 1
ATOM 1642 O O . LYS A 1 203 ? 18.266 -15.336 -19.078 1 96.94 203 LYS A O 1
ATOM 1647 N N . LEU A 1 204 ? 18.266 -17.562 -18.859 1 97.31 204 LEU A N 1
ATOM 1648 C CA . LEU A 1 204 ? 18.688 -17.781 -20.25 1 97.31 204 LEU A CA 1
ATOM 1649 C C . LEU A 1 204 ? 17.641 -17.219 -21.219 1 97.31 204 LEU A C 1
ATOM 1651 O O . LEU A 1 204 ? 18 -16.609 -22.234 1 97.31 204 LEU A O 1
ATOM 1655 N N . THR A 1 205 ? 16.406 -17.453 -20.906 1 97.88 205 THR A N 1
ATOM 1656 C CA . THR A 1 205 ? 15.32 -16.984 -21.766 1 97.88 205 THR A CA 1
ATOM 1657 C C . THR A 1 205 ? 15.25 -15.469 -21.766 1 97.88 205 THR A C 1
ATOM 1659 O O . THR A 1 205 ? 15.125 -14.852 -22.828 1 97.88 205 THR A O 1
ATOM 1662 N N . GLN A 1 206 ? 15.328 -14.906 -20.641 1 96.69 206 GLN A N 1
ATOM 1663 C CA . GLN A 1 206 ? 15.25 -13.453 -20.484 1 96.69 206 GLN A CA 1
ATOM 1664 C C . GLN A 1 206 ? 16.359 -12.758 -21.266 1 96.69 206 GLN A C 1
ATOM 1666 O O . GLN A 1 206 ? 16.156 -11.672 -21.812 1 96.69 206 GLN A O 1
ATOM 1671 N N . ALA A 1 207 ? 17.516 -13.383 -21.297 1 95.88 207 ALA A N 1
ATOM 1672 C CA . ALA A 1 207 ? 18.688 -12.797 -21.938 1 95.88 207 ALA A CA 1
ATOM 1673 C C . ALA A 1 207 ? 18.484 -12.664 -23.438 1 95.88 207 ALA A C 1
ATOM 1675 O O . ALA A 1 207 ? 19.125 -11.844 -24.094 1 95.88 207 ALA A O 1
ATOM 1676 N N . ILE A 1 208 ? 17.609 -13.422 -24 1 95.94 208 ILE A N 1
ATOM 1677 C CA . ILE A 1 208 ? 17.391 -13.445 -25.438 1 95.94 208 ILE A CA 1
ATOM 1678 C C . ILE A 1 208 ? 16.25 -12.508 -25.812 1 95.94 208 ILE A C 1
ATOM 1680 O O . ILE A 1 208 ? 16.172 -12.023 -26.938 1 95.94 208 ILE A O 1
ATOM 1684 N N . LEU A 1 209 ? 15.375 -12.164 -24.891 1 96.75 209 LEU A N 1
ATOM 1685 C CA . LEU A 1 209 ? 14.133 -11.453 -25.156 1 96.75 209 LEU A CA 1
ATOM 1686 C C . LEU A 1 209 ? 14.359 -9.945 -25.188 1 96.75 209 LEU A C 1
ATOM 1688 O O . LEU A 1 209 ? 15.344 -9.453 -24.625 1 96.75 209 LEU A O 1
ATOM 1692 N N . LYS A 1 210 ? 13.508 -9.258 -25.891 1 95.19 210 LYS A N 1
ATOM 1693 C CA . LYS A 1 210 ? 13.477 -7.797 -25.922 1 95.19 210 LYS A CA 1
ATOM 1694 C C . LYS A 1 210 ? 12.656 -7.25 -24.75 1 95.19 210 LYS A C 1
ATOM 1696 O O . LYS A 1 210 ? 11.867 -7.973 -24.156 1 95.19 210 LYS A O 1
ATOM 1701 N N . PRO A 1 211 ? 12.789 -6.012 -24.469 1 92 211 PRO A N 1
ATOM 1702 C CA . PRO A 1 211 ? 12.07 -5.398 -23.344 1 92 211 PRO A CA 1
ATOM 1703 C C . PRO A 1 211 ? 10.555 -5.445 -23.516 1 92 211 PRO A C 1
ATOM 1705 O O . PRO A 1 211 ? 9.82 -5.496 -22.531 1 92 211 PRO A O 1
ATOM 1708 N N . VAL A 1 212 ? 10.078 -5.441 -24.703 1 91.5 212 VAL A N 1
ATOM 1709 C CA . VAL A 1 212 ? 8.641 -5.391 -24.969 1 91.5 212 VAL A CA 1
ATOM 1710 C C . VAL A 1 212 ? 8.039 -6.781 -24.812 1 91.5 212 VAL A C 1
ATOM 1712 O O . VAL A 1 212 ? 6.824 -6.926 -24.656 1 91.5 212 VAL A O 1
ATOM 1715 N N . ASP A 1 213 ? 8.906 -7.82 -24.812 1 95.44 213 ASP A N 1
ATOM 1716 C CA . ASP A 1 213 ? 8.438 -9.195 -24.656 1 95.44 213 ASP A CA 1
ATOM 1717 C C . ASP A 1 213 ? 8.047 -9.477 -23.203 1 95.44 213 ASP A C 1
ATOM 1719 O O . ASP A 1 213 ? 8.664 -8.945 -22.281 1 95.44 213 ASP A O 1
ATOM 1723 N N . ILE A 1 214 ? 7.035 -10.258 -23.078 1 95.88 214 ILE A N 1
ATOM 1724 C CA . ILE A 1 214 ? 6.57 -10.578 -21.734 1 95.88 214 ILE A CA 1
ATOM 1725 C C . ILE A 1 214 ? 6.863 -12.047 -21.422 1 95.88 214 ILE A C 1
ATOM 1727 O O . ILE A 1 214 ? 6.367 -12.945 -22.109 1 95.88 214 ILE A O 1
ATOM 1731 N N . LEU A 1 215 ? 7.727 -12.258 -20.438 1 97.44 215 LEU A N 1
ATOM 1732 C CA . LEU A 1 215 ? 8.07 -13.602 -19.984 1 97.44 215 LEU A CA 1
ATOM 1733 C C . LEU A 1 215 ? 7.473 -13.875 -18.594 1 97.44 215 LEU A C 1
ATOM 1735 O O . LEU A 1 215 ? 7.594 -13.055 -17.688 1 97.44 215 LEU A O 1
ATOM 1739 N N . GLY A 1 216 ? 6.801 -14.984 -18.469 1 96.12 216 GLY A N 1
ATOM 1740 C CA . GLY A 1 216 ? 6.223 -15.367 -17.203 1 96.12 216 GLY A CA 1
ATOM 1741 C C . GLY A 1 216 ? 6.348 -16.844 -16.906 1 96.12 216 GLY A C 1
ATOM 1742 O O . GLY A 1 216 ? 6.539 -17.656 -17.812 1 96.12 216 GLY A O 1
ATOM 1743 N N . ARG A 1 217 ? 6.34 -17.234 -15.664 1 92.19 217 ARG A N 1
ATOM 1744 C CA . ARG A 1 217 ? 6.188 -18.625 -15.227 1 92.19 217 ARG A CA 1
ATOM 1745 C C . ARG A 1 217 ? 4.73 -18.953 -14.922 1 92.19 217 ARG A C 1
ATOM 1747 O O . ARG A 1 217 ? 4.148 -18.406 -13.984 1 92.19 217 ARG A O 1
ATOM 1754 N N . LEU A 1 218 ? 4.164 -19.812 -15.672 1 85.56 218 LEU A N 1
ATOM 1755 C CA . LEU A 1 218 ? 2.721 -20.031 -15.68 1 85.56 218 LEU A CA 1
ATOM 1756 C C . LEU A 1 218 ? 2.344 -21.203 -14.773 1 85.56 218 LEU A C 1
ATOM 1758 O O . LEU A 1 218 ? 1.173 -21.375 -14.422 1 85.56 218 LEU A O 1
ATOM 1762 N N . GLY A 1 219 ? 3.283 -21.969 -14.406 1 77.56 219 GLY A N 1
ATOM 1763 C CA . GLY A 1 219 ? 3.123 -23.125 -13.547 1 77.56 219 GLY A CA 1
ATOM 1764 C C . GLY A 1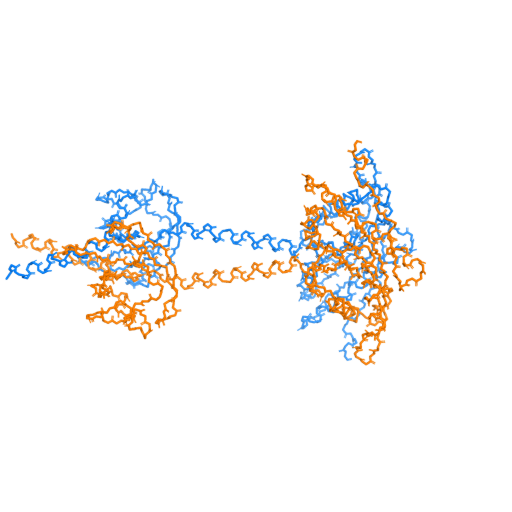 219 ? 4.426 -23.609 -12.945 1 77.56 219 GLY A C 1
ATOM 1765 O O . GLY A 1 219 ? 5.383 -22.844 -12.82 1 77.56 219 GLY A O 1
ATOM 1766 N N . GLY A 1 220 ? 4.43 -24.781 -12.414 1 77.69 220 GLY A N 1
ATOM 1767 C CA . GLY A 1 220 ? 5.633 -25.328 -11.812 1 77.69 220 GLY A CA 1
ATOM 1768 C C . GLY A 1 220 ? 6.828 -25.312 -12.742 1 77.69 220 GLY A C 1
ATOM 1769 O O . GLY A 1 220 ? 7.836 -24.656 -12.461 1 77.69 220 GLY A O 1
ATOM 1770 N N . GLU A 1 221 ? 6.672 -25.922 -13.82 1 88.38 221 GLU A N 1
ATOM 1771 C CA . GLU A 1 221 ? 7.758 -26.016 -14.789 1 88.38 221 GLU A CA 1
ATOM 1772 C C . GLU A 1 221 ? 7.359 -25.391 -16.125 1 88.38 221 GLU A C 1
ATOM 1774 O O . GLU A 1 221 ? 8.055 -25.562 -17.125 1 88.38 221 GLU A O 1
ATOM 1779 N N . GLU A 1 222 ? 6.262 -24.688 -16.109 1 90.94 222 GLU A N 1
ATOM 1780 C CA . GLU A 1 222 ? 5.711 -24.125 -17.328 1 90.94 222 GLU A CA 1
ATOM 1781 C C . GLU A 1 222 ? 5.973 -22.625 -17.422 1 90.94 222 GLU A C 1
ATOM 1783 O O . GLU A 1 222 ? 5.785 -21.891 -16.453 1 90.94 222 GLU A O 1
ATOM 1788 N N . PHE A 1 223 ? 6.441 -22.203 -18.656 1 96.31 223 PHE A N 1
ATOM 1789 C CA . PHE A 1 223 ? 6.73 -20.797 -18.938 1 96.31 223 PHE A CA 1
ATOM 1790 C C . PHE A 1 223 ? 5.965 -20.312 -20.156 1 96.31 223 PHE A C 1
ATOM 1792 O O . PHE A 1 223 ? 5.559 -21.125 -21 1 96.31 223 PHE A O 1
ATOM 1799 N N . GLY A 1 224 ? 5.742 -19.031 -20.203 1 96.5 224 GLY A N 1
ATOM 1800 C CA . GLY A 1 224 ? 5.09 -18.391 -21.344 1 96.5 224 GLY A CA 1
ATOM 1801 C C . GLY A 1 224 ? 5.781 -17.125 -21.797 1 96.5 224 GLY A C 1
ATOM 1802 O O . GLY A 1 224 ? 6.324 -16.375 -20.969 1 96.5 224 GLY A O 1
ATOM 1803 N N . ILE A 1 225 ? 5.758 -16.875 -23.094 1 97.62 225 ILE A N 1
ATOM 1804 C CA . ILE A 1 225 ? 6.277 -15.648 -23.672 1 97.62 225 ILE A CA 1
ATOM 1805 C C . ILE A 1 225 ? 5.227 -15.031 -24.594 1 97.62 225 ILE A C 1
ATOM 1807 O O . ILE A 1 225 ? 4.746 -15.68 -25.531 1 97.62 225 ILE A O 1
ATOM 1811 N N . LEU A 1 226 ? 4.879 -13.852 -24.297 1 96.25 226 LEU A N 1
ATOM 1812 C CA . LEU A 1 226 ? 4.043 -13.062 -25.188 1 96.25 226 LEU A CA 1
ATOM 1813 C C . LEU A 1 226 ? 4.887 -12.102 -26.016 1 96.25 226 LEU A C 1
ATOM 1815 O O . LEU A 1 226 ? 5.672 -11.328 -25.469 1 96.25 226 LEU A O 1
ATOM 1819 N N . LEU A 1 227 ? 4.723 -12.172 -27.297 1 96.25 227 LEU A N 1
ATOM 1820 C CA . LEU A 1 227 ? 5.535 -11.406 -28.234 1 96.25 227 LEU A CA 1
ATOM 1821 C C . LEU A 1 227 ? 4.664 -10.477 -29.078 1 96.25 227 LEU A C 1
ATOM 1823 O O . LEU A 1 227 ? 4.199 -10.867 -30.156 1 96.25 227 LEU A O 1
ATOM 1827 N N . PRO A 1 228 ? 4.555 -9.242 -28.609 1 94.12 228 PRO A N 1
ATOM 1828 C CA . PRO A 1 228 ? 3.789 -8.297 -29.406 1 94.12 228 PRO A CA 1
ATOM 1829 C C . PRO A 1 228 ? 4.516 -7.887 -30.688 1 94.12 228 PRO A C 1
ATOM 1831 O O . PRO A 1 228 ? 5.738 -7.723 -30.688 1 94.12 228 PRO A O 1
ATOM 1834 N N . ASP A 1 229 ? 3.822 -7.836 -31.734 1 91.69 229 ASP A N 1
ATOM 1835 C CA . ASP A 1 229 ? 4.305 -7.34 -33.031 1 91.69 229 ASP A CA 1
ATOM 1836 C C . ASP A 1 229 ? 5.355 -8.273 -33.625 1 91.69 229 ASP A C 1
ATOM 1838 O O . ASP A 1 229 ? 6.383 -7.824 -34.125 1 91.69 229 ASP A O 1
ATOM 1842 N N . LEU A 1 230 ? 5.211 -9.539 -33.344 1 92.38 230 LEU A N 1
ATOM 1843 C CA . LEU A 1 230 ? 6.086 -10.555 -33.906 1 92.38 230 LEU A CA 1
ATOM 1844 C C . LEU A 1 230 ? 5.277 -11.586 -34.688 1 92.38 230 LEU A C 1
ATOM 1846 O O . LEU A 1 230 ? 4.309 -12.148 -34.156 1 92.38 230 LEU A O 1
ATOM 1850 N N . HIS A 1 231 ? 5.688 -11.852 -35.906 1 91.81 231 HIS A N 1
ATOM 1851 C CA . HIS A 1 231 ? 4.973 -12.805 -36.75 1 91.81 231 HIS A CA 1
ATOM 1852 C C . HIS A 1 231 ? 5.402 -14.234 -36.438 1 91.81 231 HIS A C 1
ATOM 1854 O O . HIS A 1 231 ? 6.398 -14.461 -35.75 1 91.81 231 HIS A O 1
ATOM 1860 N N . HIS A 1 232 ? 4.668 -15.094 -36.969 1 93.94 232 HIS A N 1
ATOM 1861 C CA . HIS A 1 232 ? 4.781 -16.516 -36.656 1 93.94 232 HIS A CA 1
ATOM 1862 C C . HIS A 1 232 ? 6.191 -17.031 -36.938 1 93.94 232 HIS A C 1
ATOM 1864 O O . HIS A 1 232 ? 6.785 -17.703 -36.094 1 93.94 232 HIS A O 1
ATOM 1870 N N . GLU A 1 233 ? 6.73 -16.734 -38.062 1 94.12 233 GLU A N 1
ATOM 1871 C CA . GLU A 1 233 ? 8.039 -17.25 -38.469 1 94.12 233 GLU A CA 1
ATOM 1872 C C . GLU A 1 233 ? 9.133 -16.766 -37.531 1 94.12 233 GLU A C 1
ATOM 1874 O O . GLU A 1 233 ? 10.016 -17.531 -37.125 1 94.12 233 GLU A O 1
ATOM 1879 N N . GLN A 1 234 ? 9.039 -15.531 -37.219 1 95.44 234 GLN A N 1
ATOM 1880 C CA . GLN A 1 234 ? 10.016 -14.961 -36.281 1 95.44 234 GLN A CA 1
ATOM 1881 C C . GLN A 1 234 ? 9.891 -15.586 -34.906 1 95.44 234 GLN A C 1
ATOM 1883 O O . GLN A 1 234 ? 10.898 -15.789 -34.219 1 95.44 234 GLN A O 1
ATOM 1888 N N . ALA A 1 235 ? 8.703 -15.836 -34.5 1 96.44 235 ALA A N 1
ATOM 1889 C CA . ALA A 1 235 ? 8.469 -16.469 -33.219 1 96.44 235 ALA A CA 1
ATOM 1890 C C . ALA A 1 235 ? 9.062 -17.875 -33.156 1 96.44 235 ALA A C 1
ATOM 1892 O O . ALA A 1 235 ? 9.609 -18.281 -32.156 1 96.44 235 ALA A O 1
ATOM 1893 N N . CYS A 1 236 ? 8.945 -18.562 -34.219 1 96.5 236 CYS A N 1
ATOM 1894 C CA . CYS A 1 236 ? 9.516 -19.906 -34.312 1 96.5 236 CYS A CA 1
ATOM 1895 C C . CYS A 1 236 ? 11.031 -19.859 -34.188 1 96.5 236 CYS A C 1
ATOM 1897 O O . CYS A 1 236 ? 11.625 -20.688 -33.5 1 96.5 236 CYS A O 1
ATOM 1899 N N . GLN A 1 237 ? 11.547 -18.938 -34.875 1 96.88 237 GLN A N 1
ATOM 1900 C CA . GLN A 1 237 ? 13 -18.781 -34.812 1 96.88 237 GLN A CA 1
ATOM 1901 C C . GLN A 1 237 ? 13.453 -18.469 -33.406 1 96.88 237 GLN A C 1
ATOM 1903 O O . GLN A 1 237 ? 14.469 -18.984 -32.938 1 96.88 237 GLN A O 1
ATOM 1908 N N . LEU A 1 238 ? 12.734 -17.594 -32.844 1 97.38 238 LEU A N 1
ATOM 1909 C CA . LEU A 1 238 ? 13.055 -17.219 -31.453 1 97.38 238 LEU A CA 1
ATOM 1910 C C . LEU A 1 238 ? 12.969 -18.438 -30.531 1 97.38 238 LEU A C 1
ATOM 1912 O O . LEU A 1 238 ? 13.852 -18.656 -29.703 1 97.38 238 LEU A O 1
ATOM 1916 N N . ALA A 1 239 ? 11.953 -19.234 -30.641 1 98 239 ALA A N 1
ATOM 1917 C CA . ALA A 1 239 ? 11.781 -20.422 -29.828 1 98 239 ALA A CA 1
ATOM 1918 C C . ALA A 1 239 ? 12.938 -21.406 -30.031 1 98 239 ALA A C 1
ATOM 1920 O O . ALA A 1 239 ? 13.445 -21.984 -29.078 1 98 239 ALA A O 1
ATOM 1921 N N . GLU A 1 240 ? 13.305 -21.547 -31.25 1 97.81 240 GLU A N 1
ATOM 1922 C CA . GLU A 1 240 ? 14.438 -22.422 -31.547 1 97.81 240 GLU A CA 1
ATOM 1923 C C . GLU A 1 240 ? 15.727 -21.906 -30.922 1 97.81 240 GLU A C 1
ATOM 1925 O O . GLU A 1 240 ? 16.547 -22.688 -30.438 1 97.81 240 GLU A O 1
ATOM 1930 N N . SER A 1 241 ? 15.883 -20.656 -31.031 1 97.88 241 SER A N 1
ATOM 1931 C CA . SER A 1 241 ? 17.062 -20.062 -30.422 1 97.88 241 SER A CA 1
ATOM 1932 C C . SER A 1 241 ? 17.109 -20.344 -28.922 1 97.88 241 SER A C 1
ATOM 1934 O O . SER A 1 241 ? 18.172 -20.641 -28.375 1 97.88 241 SER A O 1
ATOM 1936 N N . ILE A 1 242 ? 16 -20.203 -28.281 1 97.81 242 ILE A N 1
ATOM 1937 C CA . ILE A 1 242 ? 15.93 -20.453 -26.844 1 97.81 242 ILE A CA 1
ATOM 1938 C C . ILE A 1 242 ? 16.219 -21.938 -26.562 1 97.81 242 ILE A C 1
ATOM 1940 O O . ILE A 1 242 ? 17 -22.266 -25.672 1 97.81 242 ILE A O 1
ATOM 1944 N N . ARG A 1 243 ? 15.641 -22.781 -27.312 1 97.69 243 ARG A N 1
ATOM 1945 C CA . ARG A 1 243 ? 15.844 -24.219 -27.156 1 97.69 243 ARG A CA 1
ATOM 1946 C C . ARG A 1 243 ? 17.328 -24.562 -27.266 1 97.69 243 ARG A C 1
ATOM 1948 O O . ARG A 1 243 ? 17.844 -25.312 -26.422 1 97.69 243 ARG A O 1
ATOM 1955 N N . CYS A 1 244 ? 17.922 -24.047 -28.266 1 97.25 244 CYS A N 1
ATOM 1956 C CA . CYS A 1 244 ? 19.344 -24.312 -28.484 1 97.25 244 CYS A CA 1
ATOM 1957 C C . CYS A 1 244 ? 20.188 -23.781 -27.344 1 97.25 244 CYS A C 1
ATOM 1959 O O . CYS A 1 244 ? 21.156 -24.406 -26.938 1 97.25 244 CYS A O 1
ATOM 1961 N N . ARG A 1 245 ? 19.844 -22.672 -26.875 1 96.94 245 ARG A N 1
ATOM 1962 C CA . ARG A 1 245 ? 20.578 -22.078 -25.766 1 96.94 245 ARG A CA 1
ATOM 1963 C C . ARG A 1 245 ? 20.547 -22.969 -24.531 1 96.94 245 ARG A C 1
ATOM 1965 O O . ARG A 1 245 ? 21.531 -23.062 -23.797 1 96.94 245 ARG A O 1
ATOM 1972 N N . PHE A 1 246 ? 19.406 -23.547 -24.266 1 96.62 246 PHE A N 1
ATOM 1973 C CA . PHE A 1 246 ? 19.281 -24.469 -23.141 1 96.62 246 PHE A CA 1
ATOM 1974 C C . PHE A 1 246 ? 20.266 -25.625 -23.266 1 96.62 246 PHE A C 1
ATOM 1976 O O . PHE A 1 246 ? 20.859 -26.062 -22.281 1 96.62 246 PHE A O 1
ATOM 1983 N N . GLU A 1 247 ? 20.469 -26.094 -24.422 1 94.81 247 GLU A N 1
ATOM 1984 C CA . GLU A 1 247 ? 21.375 -27.219 -24.672 1 94.81 247 GLU A CA 1
ATOM 1985 C C . GLU A 1 247 ? 22.828 -26.797 -24.562 1 94.81 247 GLU A C 1
ATOM 1987 O O . GLU A 1 247 ? 23.672 -27.562 -24.094 1 94.81 247 GLU A O 1
ATOM 1992 N N . GLU A 1 248 ? 23.047 -25.672 -24.984 1 95.38 248 GLU A N 1
ATOM 1993 C CA . GLU A 1 248 ? 24.422 -25.172 -25.062 1 95.38 248 GLU A CA 1
ATOM 1994 C C . GLU A 1 248 ? 24.938 -24.766 -23.688 1 95.38 248 GLU A C 1
ATOM 1996 O O . GLU A 1 248 ? 26.141 -24.734 -23.453 1 95.38 248 GLU A O 1
ATOM 2001 N N . GLN A 1 249 ? 24.016 -24.422 -22.844 1 96.19 249 GLN A N 1
ATOM 2002 C CA . GLN A 1 249 ? 24.422 -23.922 -21.531 1 96.19 249 GLN A CA 1
ATOM 2003 C C . GLN A 1 249 ? 23.781 -24.719 -20.406 1 96.19 249 GLN A C 1
ATOM 2005 O O . GLN A 1 249 ? 22.891 -24.234 -19.719 1 96.19 249 GLN A O 1
ATOM 2010 N N . PRO A 1 250 ? 24.359 -25.797 -20.156 1 95.75 250 PRO A N 1
ATOM 2011 C CA . PRO A 1 250 ? 23.828 -26.594 -19.047 1 95.75 250 PRO A CA 1
ATOM 2012 C C . PRO A 1 250 ? 24.047 -25.953 -17.688 1 95.75 250 PRO A C 1
ATOM 2014 O O . PRO A 1 250 ? 24.891 -25.062 -17.547 1 95.75 250 PRO A O 1
ATOM 2017 N N . LEU A 1 251 ? 23.188 -26.344 -16.719 1 95.12 251 LEU A N 1
ATOM 2018 C CA . LEU A 1 251 ? 23.312 -25.844 -15.352 1 95.12 251 LEU A CA 1
ATOM 2019 C C . LEU A 1 251 ? 24.484 -26.516 -14.641 1 95.12 251 LEU A C 1
ATOM 2021 O O . LEU A 1 251 ? 24.547 -27.75 -14.555 1 95.12 251 LEU A O 1
ATOM 2025 N N . ALA A 1 252 ? 25.406 -25.734 -14.195 1 94.06 252 ALA A N 1
ATOM 2026 C CA . ALA A 1 252 ? 26.484 -26.219 -13.352 1 94.06 252 ALA A CA 1
ATOM 2027 C C . ALA A 1 252 ? 26.203 -25.953 -11.875 1 94.06 252 ALA A C 1
ATOM 2029 O O . ALA A 1 252 ? 26.109 -24.781 -11.461 1 94.06 252 ALA A O 1
ATOM 2030 N N . LEU A 1 253 ? 26.016 -26.969 -11.125 1 90.25 253 LEU A N 1
ATOM 2031 C CA . LEU A 1 253 ? 25.719 -26.812 -9.711 1 90.25 253 LEU A CA 1
ATOM 2032 C C . LEU A 1 253 ? 26.406 -27.875 -8.875 1 90.25 253 LEU A C 1
ATOM 2034 O O . LEU A 1 253 ? 26.266 -29.078 -9.141 1 90.25 253 LEU A O 1
ATOM 2038 N N . ASN A 1 254 ? 27.094 -27.406 -7.855 1 87.44 254 ASN A N 1
ATOM 2039 C CA . ASN A 1 254 ? 27.797 -28.281 -6.93 1 87.44 254 ASN A CA 1
ATOM 2040 C C . ASN A 1 254 ? 28.641 -29.328 -7.668 1 87.44 254 ASN A C 1
ATOM 2042 O O . ASN A 1 254 ? 28.578 -30.516 -7.355 1 87.44 254 ASN A O 1
ATOM 2046 N N . GLY A 1 255 ? 29.297 -28.922 -8.766 1 88 255 GLY A N 1
ATOM 2047 C CA . GLY A 1 255 ? 30.203 -29.766 -9.516 1 88 255 GLY A CA 1
ATOM 2048 C C . GLY A 1 255 ? 29.5 -30.672 -10.508 1 88 255 GLY A C 1
ATOM 2049 O O . GLY A 1 255 ? 30.141 -31.484 -11.188 1 88 255 GLY A O 1
ATOM 2050 N N . GLN A 1 256 ? 28.266 -30.547 -10.5 1 89.81 256 GLN A N 1
ATOM 2051 C CA . GLN A 1 256 ? 27.5 -31.359 -11.445 1 89.81 256 GLN A CA 1
ATOM 2052 C C . GLN A 1 256 ? 27 -30.516 -12.609 1 89.81 256 GLN A C 1
ATOM 2054 O O . GLN A 1 256 ? 26.703 -29.328 -12.438 1 89.81 256 GLN A O 1
ATOM 2059 N N . ILE A 1 257 ? 26.969 -31.188 -13.742 1 93.44 257 ILE A N 1
ATOM 2060 C CA . ILE A 1 257 ? 26.422 -30.562 -14.93 1 93.44 257 ILE A CA 1
ATOM 2061 C C . ILE A 1 257 ? 25.047 -31.172 -15.242 1 93.44 257 ILE A C 1
ATOM 2063 O O . ILE A 1 257 ? 24.938 -32.375 -15.516 1 93.44 257 ILE A O 1
ATOM 2067 N N . ILE A 1 258 ? 24.109 -30.359 -15.172 1 93.06 258 ILE A N 1
ATOM 2068 C CA . ILE A 1 258 ? 22.734 -30.812 -15.391 1 93.06 258 ILE A CA 1
ATOM 2069 C C . ILE A 1 258 ? 22.203 -30.234 -16.703 1 93.06 258 ILE A C 1
ATOM 2071 O O . ILE A 1 258 ? 22.094 -29.031 -16.859 1 93.06 258 ILE A O 1
ATOM 2075 N N . LYS A 1 259 ? 21.922 -31.125 -17.609 1 92.38 259 LYS A N 1
ATOM 2076 C CA . LYS A 1 259 ? 21.359 -30.719 -18.906 1 92.38 259 LYS A CA 1
ATOM 2077 C C . LYS A 1 259 ? 19.828 -30.688 -18.844 1 92.38 259 LYS A C 1
ATOM 2079 O O . LYS A 1 259 ? 19.188 -31.672 -18.484 1 92.38 259 LYS A O 1
ATOM 2084 N N . CYS A 1 260 ? 19.312 -29.531 -19.125 1 93.12 260 CYS A N 1
ATOM 2085 C CA . CYS A 1 260 ? 17.859 -29.391 -19.172 1 93.12 260 CYS A CA 1
ATOM 2086 C C . CYS A 1 260 ? 17.391 -29.047 -20.594 1 93.12 260 CYS A C 1
ATOM 2088 O O . CYS A 1 260 ? 18.031 -28.266 -21.281 1 93.12 260 CYS A O 1
ATOM 2090 N N . THR A 1 261 ? 16.438 -29.75 -21.062 1 96.12 261 THR A N 1
ATOM 2091 C CA . THR A 1 261 ? 15.781 -29.438 -22.328 1 96.12 261 THR A CA 1
ATOM 2092 C C . THR A 1 261 ? 14.336 -29.016 -22.109 1 96.12 261 THR A C 1
ATOM 2094 O O . THR A 1 261 ? 13.82 -29.125 -20.984 1 96.12 261 THR A O 1
ATOM 2097 N N . ALA A 1 262 ? 13.773 -28.422 -23.156 1 97.38 262 ALA A N 1
ATOM 2098 C CA . ALA A 1 262 ? 12.383 -27.984 -23.047 1 97.38 262 ALA A CA 1
ATOM 2099 C C . ALA A 1 262 ? 11.625 -28.266 -24.344 1 97.38 262 ALA A C 1
ATOM 2101 O O . ALA A 1 262 ? 12.227 -28.359 -25.422 1 97.38 262 ALA A O 1
ATOM 2102 N N . SER A 1 263 ? 10.367 -28.438 -24.219 1 98 263 SER A N 1
ATOM 2103 C CA . SER A 1 263 ? 9.453 -28.578 -25.344 1 98 263 SER A CA 1
ATOM 2104 C C . SER A 1 263 ? 8.602 -27.328 -25.516 1 98 263 SER A C 1
ATOM 2106 O O . SER A 1 263 ? 8.07 -26.797 -24.547 1 98 263 SER A O 1
ATOM 2108 N N . PHE A 1 264 ? 8.477 -26.906 -26.812 1 97.94 264 PHE A N 1
ATOM 2109 C CA . PHE A 1 264 ? 7.871 -25.609 -27.078 1 97.94 264 PHE A CA 1
ATOM 2110 C C . PHE A 1 264 ? 6.633 -25.75 -27.953 1 97.94 264 PHE A C 1
ATOM 2112 O O . PHE A 1 264 ? 6.613 -26.562 -28.875 1 97.94 264 PHE A O 1
ATOM 2119 N N . GLY A 1 265 ? 5.648 -24.953 -27.594 1 97.44 265 GLY A N 1
ATOM 2120 C CA . GLY A 1 265 ? 4.48 -24.75 -28.438 1 97.44 265 GLY A CA 1
ATOM 2121 C C . GLY A 1 265 ? 4.266 -23.281 -28.797 1 97.44 265 GLY A C 1
ATOM 2122 O O . GLY A 1 265 ? 4.398 -22.406 -27.953 1 97.44 265 GLY A O 1
ATOM 2123 N N . ILE A 1 266 ? 3.926 -23.016 -30.125 1 97.25 266 ILE A N 1
ATOM 2124 C CA . ILE A 1 266 ? 3.771 -21.641 -30.578 1 97.25 266 ILE A CA 1
ATOM 2125 C C . ILE A 1 266 ? 2.398 -21.453 -31.219 1 97.25 266 ILE A C 1
ATOM 2127 O O . ILE A 1 266 ? 1.922 -22.344 -31.938 1 97.25 266 ILE A O 1
ATOM 2131 N N . ALA A 1 267 ? 1.77 -20.375 -30.859 1 95.81 267 ALA A N 1
ATOM 2132 C CA . ALA A 1 267 ? 0.561 -19.922 -31.547 1 95.81 267 ALA A CA 1
ATOM 2133 C C . ALA A 1 267 ? 0.66 -18.438 -31.891 1 95.81 267 ALA A C 1
ATOM 2135 O O . ALA A 1 267 ? 1.191 -17.641 -31.109 1 95.81 267 ALA A O 1
ATOM 2136 N N . SER A 1 268 ? 0.209 -18.109 -33.062 1 94.75 268 SER A N 1
ATOM 2137 C CA . SER A 1 268 ? 0.267 -16.719 -33.531 1 94.75 268 SER A CA 1
ATOM 2138 C C . SER A 1 268 ? -1.06 -16.281 -34.125 1 94.75 268 SER A C 1
ATOM 2140 O O . SER A 1 268 ? -1.84 -17.125 -34.594 1 94.75 268 SER A O 1
ATOM 2142 N N . ILE A 1 269 ? -1.218 -14.969 -34.062 1 92.44 269 ILE A N 1
ATOM 2143 C CA . ILE A 1 269 ? -2.445 -14.422 -34.625 1 92.44 269 ILE A CA 1
ATOM 2144 C C . ILE A 1 269 ? -2.238 -12.945 -34.969 1 92.44 269 ILE A C 1
ATOM 2146 O O . ILE A 1 269 ? -1.378 -12.281 -34.406 1 92.44 269 ILE A O 1
ATOM 2150 N N . THR A 1 270 ? -2.979 -12.578 -36 1 91.31 270 THR A N 1
ATOM 2151 C CA . THR A 1 270 ? -3.18 -11.141 -36.188 1 91.31 270 THR A CA 1
ATOM 2152 C C . THR A 1 270 ? -4.398 -10.672 -35.406 1 91.31 270 THR A C 1
ATOM 2154 O O . THR A 1 270 ? -5.52 -11.117 -35.656 1 91.31 270 THR A O 1
ATOM 2157 N N . ILE A 1 271 ? -4.184 -9.766 -34.5 1 90.94 271 ILE A N 1
ATOM 2158 C CA . ILE A 1 271 ? -5.254 -9.375 -33.594 1 90.94 271 ILE A CA 1
ATOM 2159 C C . ILE A 1 271 ? -6.379 -8.703 -34.375 1 90.94 271 ILE A C 1
ATOM 2161 O O . ILE A 1 271 ? -6.168 -7.684 -35.031 1 90.94 271 ILE A O 1
ATOM 2165 N N . PRO A 1 272 ? -7.516 -9.289 -34.25 1 90.5 272 PRO A N 1
ATOM 2166 C CA . PRO A 1 272 ? -8.664 -8.656 -34.875 1 90.5 272 PRO A CA 1
ATOM 2167 C C . PRO A 1 272 ? -9.188 -7.449 -34.125 1 90.5 272 PRO A C 1
ATOM 2169 O O . PRO A 1 272 ? -8.625 -7.082 -33.094 1 90.5 272 PRO A O 1
ATOM 2172 N N . VAL A 1 273 ? -10.234 -6.773 -34.656 1 88.81 273 VAL A N 1
ATOM 2173 C CA . VAL A 1 273 ? -10.859 -5.664 -33.969 1 88.81 273 VAL A CA 1
ATOM 2174 C C . VAL A 1 273 ? -11.578 -6.184 -32.719 1 88.81 273 VAL A C 1
ATOM 2176 O O . VAL A 1 273 ? -12.438 -7.059 -32.812 1 88.81 273 VAL A O 1
ATOM 2179 N N . ILE A 1 274 ? -11.148 -5.766 -31.594 1 88.12 274 ILE A N 1
ATOM 2180 C CA . ILE A 1 274 ? -11.711 -6.207 -30.328 1 88.12 274 ILE A CA 1
ATOM 2181 C C . ILE A 1 274 ? -12.641 -5.133 -29.766 1 88.12 274 ILE A C 1
ATOM 2183 O O . ILE A 1 274 ? -12.25 -3.973 -29.641 1 88.12 274 ILE A O 1
ATOM 2187 N N . HIS A 1 275 ? -13.859 -5.531 -29.406 1 86.19 275 HIS A N 1
ATOM 2188 C CA . HIS A 1 275 ? -14.867 -4.562 -29 1 86.19 275 HIS A CA 1
ATOM 2189 C C . HIS A 1 275 ? -15.109 -4.621 -27.484 1 86.19 275 HIS A C 1
ATOM 2191 O O . HIS A 1 275 ? -15.75 -3.734 -26.922 1 86.19 275 HIS A O 1
ATOM 2197 N N . SER A 1 276 ? -14.656 -5.672 -26.906 1 87.12 276 SER A N 1
ATOM 2198 C CA . SER A 1 276 ? -14.914 -5.828 -25.469 1 87.12 276 SER A CA 1
ATOM 2199 C C . SER A 1 276 ? -13.773 -6.566 -24.781 1 87.12 276 SER A C 1
ATOM 2201 O O . SER A 1 276 ? -12.984 -7.25 -25.438 1 87.12 276 SER A O 1
ATOM 2203 N N . GLU A 1 277 ? -13.758 -6.465 -23.5 1 84.12 277 GLU A N 1
ATOM 2204 C CA . GLU A 1 277 ? -12.773 -7.176 -22.688 1 84.12 277 GLU A CA 1
ATOM 2205 C C . GLU A 1 277 ? -12.977 -8.688 -22.766 1 84.12 277 GLU A C 1
ATOM 2207 O O . GLU A 1 277 ? -12.008 -9.453 -22.766 1 84.12 277 GLU A O 1
ATOM 2212 N N . LYS A 1 278 ? -14.148 -9.039 -22.844 1 82 278 LYS A N 1
ATOM 2213 C CA . LYS A 1 278 ? -14.477 -10.453 -22.938 1 82 278 LYS A CA 1
ATOM 2214 C C . LYS A 1 278 ? -13.93 -11.062 -24.234 1 82 278 LYS A C 1
ATOM 2216 O O . LYS A 1 278 ? -13.445 -12.195 -24.234 1 82 278 LYS A O 1
ATOM 2221 N N . GLU A 1 279 ? -14.016 -10.328 -25.266 1 86.12 279 GLU A N 1
ATOM 2222 C CA . GLU A 1 279 ? -13.469 -10.789 -26.531 1 86.12 279 GLU A CA 1
ATOM 2223 C C . GLU A 1 279 ? -11.953 -10.922 -26.469 1 86.12 279 GLU A C 1
ATOM 2225 O O . GLU A 1 279 ? -11.375 -11.852 -27.031 1 86.12 279 GLU A O 1
ATOM 2230 N N . ALA A 1 280 ? -11.406 -9.969 -25.828 1 86.5 280 ALA A N 1
ATOM 2231 C CA . ALA A 1 280 ? -9.961 -10.008 -25.656 1 86.5 280 ALA A CA 1
ATOM 2232 C C . ALA A 1 280 ? -9.539 -11.234 -24.844 1 86.5 280 ALA A C 1
ATOM 2234 O O . ALA A 1 280 ? -8.547 -11.891 -25.172 1 86.5 280 ALA A O 1
ATOM 2235 N N . GLN A 1 281 ? -10.328 -11.492 -23.859 1 83.38 281 GLN A N 1
ATOM 2236 C CA . GLN A 1 281 ? -10.062 -12.656 -23.016 1 83.38 281 GLN A CA 1
ATOM 2237 C C . GLN A 1 281 ? -10.188 -13.953 -23.797 1 83.38 281 GLN A C 1
ATOM 2239 O O . GLN A 1 281 ? -9.352 -14.844 -23.672 1 83.38 281 GLN A O 1
ATOM 2244 N N . ASN A 1 282 ? -11.156 -14.008 -24.562 1 82.06 282 ASN A N 1
ATOM 2245 C CA . ASN A 1 282 ? -11.383 -15.203 -25.375 1 82.06 282 ASN A CA 1
ATOM 2246 C C . ASN A 1 282 ? -10.25 -15.414 -26.375 1 82.06 282 ASN A C 1
ATOM 2248 O O . ASN A 1 282 ? -9.836 -16.547 -26.625 1 82.06 282 ASN A O 1
ATOM 2252 N N . LEU A 1 283 ? -9.875 -14.352 -26.938 1 86.62 283 LEU A N 1
ATOM 2253 C CA . LEU A 1 283 ? -8.766 -14.414 -27.891 1 86.62 283 LEU A CA 1
ATOM 2254 C C . LEU A 1 283 ? -7.516 -14.977 -27.219 1 86.62 283 LEU A C 1
ATOM 2256 O O . LEU A 1 283 ? -6.867 -15.875 -27.766 1 86.62 283 LEU A O 1
ATOM 2260 N N . LEU A 1 284 ? -7.227 -14.508 -26.109 1 86.69 284 LEU A N 1
ATOM 2261 C CA . LEU A 1 284 ? -6.031 -14.945 -25.391 1 86.69 284 LEU A CA 1
ATOM 2262 C C . LEU A 1 284 ? -6.145 -16.406 -24.984 1 86.69 284 LEU A C 1
ATOM 2264 O O . LEU A 1 284 ? -5.16 -17.156 -25.047 1 86.69 284 LEU A O 1
ATOM 2268 N N . GLU A 1 285 ? -7.262 -16.766 -24.547 1 81.12 285 GLU A N 1
ATOM 2269 C CA . GLU A 1 285 ? -7.492 -18.156 -24.156 1 81.12 285 GLU A CA 1
ATOM 2270 C C . GLU A 1 285 ? -7.293 -19.094 -25.328 1 81.12 285 GLU A C 1
ATOM 2272 O O . GLU A 1 285 ? -6.723 -20.172 -25.188 1 81.12 285 GLU A O 1
ATOM 2277 N N . THR A 1 286 ? -7.785 -18.641 -26.422 1 83.38 286 THR A N 1
ATOM 2278 C CA . THR A 1 286 ? -7.621 -19.438 -27.641 1 83.38 286 THR A CA 1
ATOM 2279 C C . THR A 1 286 ? -6.148 -19.562 -28 1 83.38 286 THR A C 1
ATOM 2281 O O . THR A 1 286 ? -5.684 -20.656 -28.359 1 83.38 286 THR A O 1
ATOM 2284 N N . LEU A 1 287 ? -5.531 -18.484 -27.922 1 88.81 287 LEU A N 1
ATOM 2285 C CA . LEU A 1 287 ? -4.102 -18.469 -28.219 1 88.81 287 LEU A CA 1
ATOM 2286 C C . LEU A 1 287 ? -3.344 -19.391 -27.25 1 88.81 287 LEU A C 1
ATOM 2288 O O . LEU A 1 287 ? -2.473 -20.156 -27.688 1 88.81 287 LEU A O 1
ATOM 2292 N N . PHE A 1 288 ? -3.67 -19.344 -26.031 1 86.25 288 PHE A N 1
ATOM 2293 C CA . PHE A 1 288 ? -3.041 -20.141 -24.984 1 86.25 288 PHE A CA 1
ATOM 2294 C C . PHE A 1 288 ? -3.299 -21.625 -25.219 1 86.25 288 PHE A C 1
ATOM 2296 O O . PHE A 1 288 ? -2.379 -22.453 -25.141 1 86.25 288 PHE A O 1
ATOM 2303 N N . ASN A 1 289 ? -4.488 -21.938 -25.5 1 82.88 289 ASN A N 1
ATOM 2304 C CA . ASN A 1 289 ? -4.859 -23.328 -25.734 1 82.88 289 ASN A CA 1
ATOM 2305 C C . ASN A 1 289 ? -4.137 -23.906 -26.953 1 82.88 289 ASN A C 1
ATOM 2307 O O . ASN A 1 289 ? -3.705 -25.062 -26.922 1 82.88 289 ASN A O 1
ATOM 2311 N N . SER A 1 290 ? -4.082 -23.125 -27.922 1 89.75 290 SER A N 1
ATOM 2312 C CA . SER A 1 290 ? -3.412 -23.562 -29.141 1 89.75 290 SER A CA 1
ATOM 2313 C C . SER A 1 290 ? -1.929 -23.812 -28.891 1 89.75 290 SER A C 1
ATOM 2315 O O . SER A 1 290 ? -1.379 -24.812 -29.359 1 89.75 290 SER A O 1
ATOM 2317 N N . ALA A 1 291 ? -1.324 -22.906 -28.219 1 93.19 291 ALA A N 1
ATOM 2318 C CA . ALA A 1 291 ? 0.091 -23.078 -27.891 1 93.19 291 ALA A CA 1
ATOM 2319 C C . ALA A 1 291 ? 0.31 -24.281 -27 1 93.19 291 ALA A C 1
ATOM 2321 O O . ALA A 1 291 ? 1.295 -25.016 -27.156 1 93.19 291 ALA A O 1
ATOM 2322 N N . ASP A 1 292 ? -0.548 -24.469 -26.078 1 86.44 292 ASP A N 1
ATOM 2323 C CA . ASP A 1 292 ? -0.479 -25.609 -25.172 1 86.44 292 ASP A CA 1
ATOM 2324 C C . ASP A 1 292 ? -0.575 -26.922 -25.922 1 86.44 292 ASP A C 1
ATOM 2326 O O . ASP A 1 292 ? 0.174 -27.875 -25.656 1 86.44 292 ASP A O 1
ATOM 2330 N N . GLN A 1 293 ? -1.5 -26.969 -26.844 1 86.44 293 GLN A N 1
ATOM 2331 C CA . GLN A 1 293 ? -1.657 -28.156 -27.656 1 86.44 293 GLN A CA 1
ATOM 2332 C C . GLN A 1 293 ? -0.398 -28.438 -28.484 1 86.44 293 GLN A C 1
ATOM 2334 O O . GLN A 1 293 ? 0.026 -29.594 -28.594 1 86.44 293 GLN A O 1
ATOM 2339 N N . ALA A 1 294 ? 0.105 -27.406 -29.031 1 94.19 294 ALA A N 1
ATOM 2340 C CA . ALA A 1 294 ? 1.341 -27.547 -29.797 1 94.19 294 ALA A CA 1
ATOM 2341 C C . ALA A 1 294 ? 2.482 -28.031 -28.906 1 94.19 294 ALA A C 1
ATOM 2343 O O . ALA A 1 294 ? 3.301 -28.859 -29.328 1 94.19 294 ALA A O 1
ATOM 2344 N N . MET A 1 295 ? 2.59 -27.516 -27.766 1 94.25 295 MET A N 1
ATOM 2345 C CA . MET A 1 295 ? 3.613 -27.953 -26.812 1 94.25 295 MET A CA 1
ATOM 2346 C C . MET A 1 295 ? 3.461 -29.422 -26.484 1 94.25 295 MET A C 1
ATOM 2348 O O . MET A 1 295 ? 4.453 -30.156 -26.406 1 94.25 295 MET A O 1
ATOM 2352 N N . MET A 1 296 ? 2.215 -29.828 -26.266 1 88.81 296 MET A N 1
ATOM 2353 C CA . MET A 1 296 ? 1.946 -31.234 -25.984 1 88.81 296 MET A CA 1
ATOM 2354 C C . MET A 1 296 ? 2.381 -32.125 -27.141 1 88.81 296 MET A C 1
ATOM 2356 O O . MET A 1 296 ? 2.869 -33.219 -26.938 1 88.81 296 MET A O 1
ATOM 2360 N N . GLN A 1 297 ? 2.133 -31.656 -28.281 1 92.31 297 GLN A N 1
ATOM 2361 C CA . GLN A 1 297 ? 2.605 -32.375 -29.469 1 92.31 297 GLN A CA 1
ATOM 2362 C C . GLN A 1 297 ? 4.125 -32.5 -29.453 1 92.31 297 GLN A C 1
ATOM 2364 O O . GLN A 1 297 ? 4.656 -33.562 -29.781 1 92.31 297 GLN A O 1
ATOM 2369 N N . ALA A 1 298 ? 4.777 -31.484 -29.094 1 95.62 298 ALA A N 1
ATOM 2370 C CA . ALA A 1 298 ? 6.234 -31.516 -28.984 1 95.62 298 ALA A CA 1
ATOM 2371 C C . ALA A 1 298 ? 6.691 -32.562 -27.984 1 95.62 298 ALA A C 1
ATOM 2373 O O . ALA A 1 298 ? 7.645 -33.312 -28.25 1 95.62 298 ALA A O 1
ATOM 2374 N N . LYS A 1 299 ? 6.004 -32.625 -26.859 1 92.38 299 LYS A N 1
ATOM 2375 C CA . LYS A 1 299 ? 6.316 -33.625 -25.844 1 92.38 299 LYS A CA 1
ATOM 2376 C C . LYS A 1 299 ? 6.094 -35.031 -26.375 1 92.38 299 LYS A C 1
ATOM 2378 O O . LYS A 1 299 ? 6.922 -35.938 -26.156 1 92.38 299 LYS A O 1
ATOM 2383 N N . ARG A 1 300 ? 5.07 -35.25 -27.094 1 90.5 300 ARG A N 1
ATOM 2384 C CA . ARG A 1 300 ? 4.715 -36.562 -27.609 1 90.5 300 ARG A CA 1
ATOM 2385 C C . ARG A 1 300 ? 5.676 -36.969 -28.719 1 90.5 300 ARG A C 1
ATOM 2387 O O . ARG A 1 300 ? 5.957 -38.188 -28.875 1 90.5 300 ARG A O 1
ATOM 2394 N N . ASN A 1 301 ? 6.145 -36.031 -29.422 1 94.44 301 ASN A N 1
ATOM 2395 C CA . ASN A 1 301 ? 7.016 -36.312 -30.547 1 94.44 301 ASN A CA 1
ATOM 2396 C C . ASN A 1 301 ? 8.453 -36.562 -30.109 1 94.44 301 ASN A C 1
ATOM 2398 O O . ASN A 1 301 ? 9.352 -36.656 -30.938 1 94.44 301 ASN A O 1
ATOM 2402 N N . GLY A 1 302 ? 8.711 -36.594 -28.812 1 94.56 302 GLY A N 1
ATOM 2403 C CA . GLY A 1 302 ? 10.047 -36.969 -28.375 1 94.56 302 GLY A CA 1
ATOM 2404 C C . GLY A 1 302 ? 10.703 -35.875 -27.531 1 94.56 302 GLY A C 1
ATOM 2405 O O . GLY A 1 302 ? 11.844 -36.031 -27.078 1 94.56 302 GLY A O 1
ATOM 2406 N N . ARG A 1 303 ? 10.039 -34.781 -27.375 1 95.5 303 ARG A N 1
ATOM 2407 C CA . ARG A 1 303 ? 10.484 -33.688 -26.5 1 95.5 303 ARG A CA 1
ATOM 2408 C C . ARG A 1 303 ? 11.672 -32.938 -27.109 1 95.5 303 ARG A C 1
ATOM 2410 O O . ARG A 1 303 ? 12.133 -33.281 -28.203 1 95.5 303 ARG A O 1
ATOM 2417 N N . ASN A 1 304 ? 12.086 -31.859 -26.562 1 97.25 304 ASN A N 1
ATOM 2418 C CA . ASN A 1 304 ? 13.211 -31.031 -27 1 97.25 304 ASN A CA 1
ATOM 2419 C C . ASN A 1 304 ? 13.023 -30.562 -28.438 1 97.25 304 ASN A C 1
ATOM 2421 O O . ASN A 1 304 ? 13.906 -30.766 -29.281 1 97.25 304 ASN A O 1
ATOM 2425 N N . GLN A 1 305 ? 11.922 -30 -28.672 1 97.75 305 GLN A N 1
ATOM 2426 C CA . GLN A 1 305 ? 11.633 -29.484 -30 1 97.75 305 GLN A CA 1
ATOM 2427 C C . GLN A 1 305 ? 10.562 -28.406 -29.953 1 97.75 305 GLN A C 1
ATOM 2429 O O . GLN A 1 305 ? 9.93 -28.188 -28.922 1 97.75 305 GLN A O 1
ATOM 2434 N N . VAL A 1 306 ? 10.383 -27.75 -31.109 1 97.75 306 VAL A N 1
ATOM 2435 C CA . VAL A 1 306 ? 9.391 -26.688 -31.266 1 97.75 306 VAL A CA 1
ATOM 2436 C C . VAL A 1 306 ? 8.273 -27.172 -32.188 1 97.75 306 VAL A C 1
ATOM 2438 O O . VAL A 1 306 ? 8.539 -27.672 -33.281 1 97.75 306 VAL A O 1
ATOM 2441 N N . CYS A 1 307 ? 7.074 -27.031 -31.688 1 97 307 CYS A N 1
ATOM 2442 C CA . CYS A 1 307 ? 5.91 -27.328 -32.531 1 97 307 CYS A CA 1
ATOM 2443 C C . CYS A 1 307 ? 5.012 -26.094 -32.625 1 97 307 CYS A C 1
ATOM 2445 O O . CYS A 1 307 ? 4.871 -25.328 -31.688 1 97 307 CYS A O 1
ATOM 2447 N N . SER A 1 308 ? 4.387 -25.938 -33.781 1 95 308 SER A N 1
ATOM 2448 C CA . SER A 1 308 ? 3.504 -24.812 -34.031 1 95 308 SER A CA 1
ATOM 2449 C C . SER A 1 308 ? 2.053 -25.25 -34.188 1 95 308 SER A C 1
ATOM 2451 O O . SER A 1 308 ? 1.774 -26.297 -34.781 1 95 308 SER A O 1
ATOM 2453 N N . ALA A 1 309 ? 1.269 -24.453 -33.469 1 86.88 309 ALA A N 1
ATOM 2454 C CA . ALA A 1 309 ? -0.154 -24.688 -33.719 1 86.88 309 ALA A CA 1
ATOM 2455 C C . ALA A 1 309 ? -0.543 -24.281 -35.125 1 86.88 309 ALA A C 1
ATOM 2457 O O . ALA A 1 309 ? 0.07 -23.391 -35.719 1 86.88 309 ALA A O 1
ATOM 2458 N N . THR A 1 310 ? -1.412 -25.141 -35.75 1 65.88 310 THR A N 1
ATOM 2459 C CA . THR A 1 310 ? -1.914 -24.781 -37.062 1 65.88 310 THR A CA 1
ATOM 2460 C C . THR A 1 310 ? -2.516 -23.375 -37.062 1 65.88 310 THR A C 1
ATOM 2462 O O . THR A 1 310 ? -3.07 -22.953 -36.031 1 65.88 310 THR A O 1
ATOM 2465 N N . GLU A 1 311 ? -2.219 -22.531 -38.125 1 57.94 311 GLU A N 1
ATOM 2466 C CA . GLU A 1 311 ? -2.645 -21.141 -38.281 1 57.94 311 GLU A CA 1
ATOM 2467 C C . GLU A 1 311 ? -4.043 -20.922 -37.688 1 57.94 311 GLU A C 1
ATOM 2469 O O . GLU A 1 311 ? -4.969 -21.672 -38 1 57.94 311 GLU A O 1
ATOM 2474 N N . LEU A 1 312 ? -4.23 -20.484 -36.5 1 54.47 312 LEU A N 1
ATOM 2475 C CA . LEU A 1 312 ? -5.516 -20.125 -35.906 1 54.47 312 LEU A CA 1
ATOM 2476 C C . LEU A 1 312 ? -6.309 -19.234 -36.875 1 54.47 312 LEU A C 1
ATOM 2478 O O . LEU A 1 312 ? -5.879 -18.141 -37.188 1 54.47 312 LEU A O 1
ATOM 2482 N N . ALA A 1 313 ? -6.844 -19.734 -37.969 1 43.78 313 ALA A N 1
ATOM 2483 C CA . ALA A 1 313 ? -7.625 -19 -38.969 1 43.78 313 ALA A CA 1
ATOM 2484 C C . ALA A 1 313 ? -8.492 -17.938 -38.312 1 43.78 313 ALA A C 1
ATOM 2486 O O . ALA A 1 313 ? -8.578 -17.859 -37.094 1 43.78 313 ALA A O 1
ATOM 2487 N N . ASN A 1 314 ? -9.719 -17.562 -39.031 1 43.66 314 ASN A N 1
ATOM 2488 C CA . ASN A 1 314 ? -10.711 -16.5 -38.969 1 43.66 314 ASN A CA 1
ATOM 2489 C C . ASN A 1 314 ? -11.414 -16.453 -37.625 1 43.66 314 ASN A C 1
ATOM 2491 O O . ASN A 1 314 ? -12.336 -17.234 -37.344 1 43.66 314 ASN A O 1
ATOM 2495 N N . PHE A 1 315 ? -10.781 -16.141 -36.625 1 43.25 315 PHE A N 1
ATOM 2496 C CA . PHE A 1 315 ? -11.469 -15.906 -35.344 1 43.25 315 PHE A CA 1
ATOM 2497 C C . PHE A 1 315 ? -12.812 -15.227 -35.594 1 43.25 315 PHE A C 1
ATOM 2499 O O . PHE A 1 315 ? -13.625 -15.094 -34.656 1 43.25 315 PHE A O 1
ATOM 2506 N N . ALA A 1 316 ? -13.086 -14.305 -36.531 1 37.72 316 ALA A N 1
ATOM 2507 C CA . ALA A 1 316 ? -14.32 -13.562 -36.781 1 37.72 316 ALA A CA 1
ATOM 2508 C C . ALA A 1 316 ? -15.5 -14.523 -36.969 1 37.72 316 ALA A C 1
ATOM 2510 O O . ALA A 1 316 ? -16.656 -14.094 -37 1 37.72 316 ALA A O 1
ATOM 2511 N N . GLN A 1 317 ? -15.367 -15.641 -37.594 1 34.34 317 GLN A N 1
ATOM 2512 C CA . GLN A 1 317 ? -16.578 -16.125 -38.25 1 34.34 317 GLN A CA 1
ATOM 2513 C C . GLN A 1 317 ? -17.609 -16.594 -37.25 1 34.34 317 GLN A C 1
ATOM 2515 O O . GLN A 1 317 ? -18.812 -16.5 -37.469 1 34.34 317 GLN A O 1
ATOM 2520 N N . ASN A 1 318 ? -17.25 -17.469 -36.219 1 33.22 318 ASN A N 1
ATOM 2521 C CA . ASN A 1 318 ? -18.422 -18.203 -35.781 1 33.22 318 ASN A CA 1
ATOM 2522 C C . ASN A 1 318 ? -19.234 -17.375 -34.781 1 33.22 318 ASN A C 1
ATOM 2524 O O . ASN A 1 318 ? -20.188 -17.891 -34.156 1 33.22 318 ASN A O 1
ATOM 2528 N N . ASN A 1 319 ? -18.719 -16.406 -34.156 1 32.41 319 ASN A N 1
ATOM 2529 C CA . ASN A 1 319 ? -19.75 -15.82 -33.281 1 32.41 319 ASN A CA 1
ATOM 2530 C C . ASN A 1 319 ? -20.719 -14.953 -34.062 1 32.41 319 ASN A C 1
ATOM 2532 O O . ASN A 1 319 ? -21.047 -13.844 -33.656 1 32.41 319 ASN A O 1
ATOM 2536 N N . HIS A 1 320 ? -20.891 -15.148 -35.406 1 26.88 320 HIS A N 1
ATOM 2537 C CA . HIS A 1 320 ? -22.203 -14.703 -35.875 1 26.88 320 HIS A CA 1
ATOM 2538 C C . HIS A 1 320 ? -23.297 -15.695 -35.5 1 26.88 320 HIS A C 1
ATOM 2540 O O . HIS A 1 320 ? -23.078 -16.906 -35.531 1 26.88 320 HIS A O 1
ATOM 2546 N N . MET B 1 1 ? 4.574 59.75 24.812 1 36.47 1 MET B N 1
ATOM 2547 C CA . MET B 1 1 ? 3.461 58.938 25.312 1 36.47 1 MET B CA 1
ATOM 2548 C C . MET B 1 1 ? 2.57 58.469 24.156 1 36.47 1 MET B C 1
ATOM 2550 O O . MET B 1 1 ? 2.104 57.312 24.156 1 36.47 1 MET B O 1
ATOM 2554 N N . THR B 1 2 ? 2.277 59.344 23.219 1 44.28 2 THR B N 1
ATOM 2555 C CA . THR B 1 2 ? 1.483 59.125 22.016 1 44.28 2 THR B CA 1
ATOM 2556 C C . THR B 1 2 ? 2.195 58.188 21.062 1 44.28 2 THR B C 1
ATOM 2558 O O . THR B 1 2 ? 1.567 57.281 20.469 1 44.28 2 THR B O 1
ATOM 2561 N N . MET B 1 3 ? 3.479 58.406 21.016 1 43.59 3 MET B N 1
ATOM 2562 C CA . MET B 1 3 ? 4.305 57.656 20.078 1 43.59 3 MET B CA 1
ATOM 2563 C C . MET B 1 3 ? 4.43 56.188 20.516 1 43.59 3 MET B C 1
ATOM 2565 O O . MET B 1 3 ? 4.473 55.281 19.672 1 43.59 3 MET B O 1
ATOM 2569 N N . ILE B 1 4 ? 4.574 56.031 21.828 1 44.97 4 ILE B N 1
ATOM 2570 C CA . ILE B 1 4 ? 4.684 54.688 22.406 1 44.97 4 ILE B CA 1
ATOM 2571 C C . ILE B 1 4 ? 3.354 53.938 22.25 1 44.97 4 ILE B C 1
ATOM 2573 O O . ILE B 1 4 ? 3.328 52.75 21.906 1 44.97 4 ILE B O 1
ATOM 2577 N N . LYS B 1 5 ? 2.309 54.719 22.484 1 53.72 5 LYS B N 1
ATOM 2578 C CA . LYS B 1 5 ? 0.955 54.219 22.312 1 53.72 5 LYS B CA 1
ATOM 2579 C C . LYS B 1 5 ? 0.709 53.75 20.891 1 53.72 5 LYS B C 1
ATOM 2581 O O . LYS B 1 5 ? 0.067 52.719 20.656 1 53.72 5 LYS B O 1
ATOM 2586 N N . ASN B 1 6 ? 1.392 54.406 19.922 1 56.03 6 ASN B N 1
ATOM 2587 C CA . ASN B 1 6 ? 1.24 54.156 18.5 1 56.03 6 ASN B CA 1
ATOM 2588 C C . ASN B 1 6 ? 1.991 52.906 18.078 1 56.03 6 ASN B C 1
ATOM 2590 O O . ASN B 1 6 ? 1.48 52.094 17.297 1 56.03 6 ASN B O 1
ATOM 2594 N N . VAL B 1 7 ? 3.148 52.688 18.781 1 60.44 7 VAL B N 1
ATOM 2595 C CA . VAL B 1 7 ? 3.949 51.531 18.453 1 60.44 7 VAL B CA 1
ATOM 2596 C C . VAL B 1 7 ? 3.27 50.281 19 1 60.44 7 VAL B C 1
ATOM 2598 O O . VAL B 1 7 ? 3.254 49.219 18.328 1 60.44 7 VAL B O 1
ATOM 2601 N N . HIS B 1 8 ? 2.688 50.469 20.188 1 67.19 8 HIS B N 1
ATOM 2602 C CA . HIS B 1 8 ? 1.993 49.344 20.797 1 67.19 8 HIS B CA 1
ATOM 2603 C C . HIS B 1 8 ? 0.752 48.969 20 1 67.19 8 HIS B C 1
ATOM 2605 O O . HIS B 1 8 ? 0.458 47.781 19.844 1 67.19 8 HIS B O 1
ATOM 2611 N N . ASN B 1 9 ? 0.061 49.969 19.547 1 74.31 9 ASN B N 1
ATOM 2612 C CA . ASN B 1 9 ? -1.135 49.719 18.734 1 74.31 9 ASN B CA 1
ATOM 2613 C C . ASN B 1 9 ? -0.795 49.062 17.406 1 74.31 9 ASN B C 1
ATOM 2615 O O . ASN B 1 9 ? -1.506 48.188 16.953 1 74.31 9 ASN B O 1
ATOM 2619 N N . GLN B 1 10 ? 0.311 49.562 16.891 1 77.69 10 GLN B N 1
ATOM 2620 C CA . GLN B 1 10 ? 0.745 49 15.617 1 77.69 10 GLN B CA 1
ATOM 2621 C C . GLN B 1 10 ? 1.155 47.531 15.781 1 77.69 10 GLN B C 1
ATOM 2623 O O . GLN B 1 10 ? 0.833 46.688 14.945 1 77.69 10 GLN B O 1
ATOM 2628 N N . ALA B 1 11 ? 1.837 47.312 16.844 1 82.31 11 ALA B N 1
ATOM 2629 C CA . ALA B 1 11 ? 2.244 45.938 17.125 1 82.31 11 ALA B CA 1
ATOM 2630 C C . ALA B 1 11 ? 1.03 45.031 17.328 1 82.31 11 ALA B C 1
ATOM 2632 O O . ALA B 1 11 ? 0.999 43.906 16.844 1 82.31 11 ALA B O 1
ATOM 2633 N N . PHE B 1 12 ? 0.065 45.562 18.047 1 84.94 12 PHE B N 1
ATOM 2634 C CA . PHE B 1 12 ? -1.158 44.812 18.297 1 84.94 12 PHE B CA 1
ATOM 2635 C C . PHE B 1 12 ? -1.865 44.469 16.984 1 84.94 12 PHE B C 1
ATOM 2637 O O . PHE B 1 12 ? -2.262 43.344 16.75 1 84.94 12 PHE B O 1
ATOM 2644 N N . GLU B 1 13 ? -2.004 45.438 16.141 1 86.62 13 GLU B N 1
ATOM 2645 C CA . GLU B 1 13 ? -2.67 45.219 14.859 1 86.62 13 GLU B CA 1
ATOM 2646 C C . GLU B 1 13 ? -1.938 44.188 14.016 1 86.62 13 GLU B C 1
ATOM 2648 O O . GLU B 1 13 ? -2.566 43.406 13.32 1 86.62 13 GLU B O 1
ATOM 2653 N N . ALA B 1 14 ? -0.714 44.25 14.117 1 88.5 14 ALA B N 1
ATOM 2654 C CA . ALA B 1 14 ? 0.104 43.312 13.352 1 88.5 14 ALA B CA 1
ATOM 2655 C C . ALA B 1 14 ? -0.163 41.875 13.781 1 88.5 14 ALA B C 1
ATOM 2657 O O . ALA B 1 14 ? -0.49 41.031 12.953 1 88.5 14 ALA B O 1
ATOM 2658 N N . ILE B 1 15 ? -0.091 41.562 15.016 1 90.38 15 ILE B N 1
ATOM 2659 C CA . ILE B 1 15 ? -0.217 40.188 15.516 1 90.38 15 ILE B CA 1
ATOM 2660 C C . ILE B 1 15 ? -1.655 39.719 15.344 1 90.38 15 ILE B C 1
ATOM 2662 O O . ILE B 1 15 ? -1.894 38.531 15.047 1 90.38 15 ILE B O 1
ATOM 2666 N N . HIS B 1 16 ? -2.541 40.625 15.555 1 91.06 16 HIS B N 1
ATOM 2667 C CA . HIS B 1 16 ? -3.945 40.312 15.32 1 91.06 16 HIS B CA 1
ATOM 2668 C C . HIS B 1 16 ? -4.184 39.906 13.867 1 91.06 16 HIS B C 1
ATOM 2670 O O . HIS B 1 16 ? -4.898 38.938 13.594 1 91.06 16 HIS B O 1
ATOM 2676 N N . THR B 1 17 ? -3.613 40.594 12.992 1 90.94 17 THR B N 1
ATOM 2677 C CA . THR B 1 17 ? -3.719 40.312 11.562 1 90.94 17 THR B CA 1
ATOM 2678 C C . THR B 1 17 ? -3.139 38.938 11.25 1 90.94 17 THR B C 1
ATOM 2680 O O . THR B 1 17 ? -3.719 38.156 10.477 1 90.94 17 THR B O 1
ATOM 2683 N N . ILE B 1 18 ? -2.062 38.625 11.859 1 94.06 18 ILE B N 1
ATOM 2684 C CA . ILE B 1 18 ? -1.413 37.312 11.633 1 94.06 18 ILE B CA 1
ATOM 2685 C C . ILE B 1 18 ? -2.352 36.188 12.039 1 94.06 18 ILE B C 1
ATOM 2687 O O . ILE B 1 18 ? -2.707 35.344 11.227 1 94.06 18 ILE B O 1
ATOM 2691 N N . LEU B 1 19 ? -2.82 36.219 13.281 1 94.69 19 LEU B N 1
ATOM 2692 C CA . LEU B 1 19 ? -3.648 35.156 13.836 1 94.69 19 LEU B CA 1
ATOM 2693 C C . LEU B 1 19 ? -4.914 34.969 13.008 1 94.69 19 LEU B C 1
ATOM 2695 O O . LEU B 1 19 ? -5.34 33.844 12.758 1 94.69 19 LEU B O 1
ATOM 2699 N N . ASN B 1 20 ? -5.441 36.062 12.539 1 94.19 20 ASN B N 1
ATOM 2700 C CA . ASN B 1 20 ? -6.727 36 11.852 1 94.19 20 ASN B CA 1
ATOM 2701 C C . ASN B 1 20 ? -6.559 35.688 10.367 1 94.19 20 ASN B C 1
ATOM 2703 O O . ASN B 1 20 ? -7.547 35.5 9.656 1 94.19 20 ASN B O 1
ATOM 2707 N N . SER B 1 21 ? -5.309 35.531 9.945 1 93.38 21 SER B N 1
ATOM 2708 C CA . SER B 1 21 ? -5.059 35.219 8.547 1 93.38 21 SER B CA 1
ATOM 2709 C C . SER B 1 21 ? -4.57 33.781 8.391 1 93.38 21 SER B C 1
ATOM 2711 O O . SER B 1 21 ? -4.371 33.312 7.27 1 93.38 21 SER B O 1
ATOM 2713 N N . LEU B 1 22 ? -4.375 33.125 9.469 1 95 22 LEU B N 1
ATOM 2714 C CA . LEU B 1 22 ? -3.867 31.75 9.422 1 95 22 LEU B CA 1
ATOM 2715 C C . LEU B 1 22 ? -4.906 30.812 8.828 1 95 22 LEU B C 1
ATOM 2717 O O . LEU B 1 22 ? -6.098 30.922 9.125 1 95 22 LEU B O 1
ATOM 2721 N N . ASP B 1 23 ? -4.461 29.969 7.98 1 95.62 23 ASP B N 1
ATOM 2722 C CA . ASP B 1 23 ? -5.312 28.906 7.449 1 95.62 23 ASP B CA 1
ATOM 2723 C C . ASP B 1 23 ? -5.32 27.688 8.367 1 95.62 23 ASP B C 1
ATOM 2725 O O . ASP B 1 23 ? -4.961 26.594 7.953 1 95.62 23 ASP B O 1
ATOM 2729 N N . ALA B 1 24 ? -5.684 27.906 9.516 1 97.19 24 ALA B N 1
ATOM 2730 C CA . ALA B 1 24 ? -5.797 26.922 10.586 1 97.19 24 ALA B CA 1
ATOM 2731 C C . ALA B 1 24 ? -6.664 27.438 11.727 1 97.19 24 ALA B C 1
ATOM 2733 O O . ALA B 1 24 ? -6.684 28.656 11.992 1 97.19 24 ALA B O 1
ATOM 2734 N N . LEU B 1 25 ? -7.32 26.531 12.305 1 97.81 25 LEU B N 1
ATOM 2735 C CA . LEU B 1 25 ? -8.078 26.891 13.492 1 97.81 25 LEU B CA 1
ATOM 2736 C C . LEU B 1 25 ? -7.148 27.188 14.664 1 97.81 25 LEU B C 1
ATOM 2738 O O . LEU B 1 25 ? -6.223 26.422 14.93 1 97.81 25 LEU B O 1
ATOM 2742 N N . VAL B 1 26 ? -7.32 28.328 15.281 1 97.94 26 VAL B N 1
ATOM 2743 C CA . VAL B 1 26 ? -6.656 28.625 16.547 1 97.94 26 VAL B CA 1
ATOM 2744 C C . VAL B 1 26 ? -7.695 29.047 17.594 1 97.94 26 VAL B C 1
ATOM 2746 O O . VAL B 1 26 ? -8.461 29.984 17.375 1 97.94 26 VAL B O 1
ATOM 2749 N N . TYR B 1 27 ? -7.699 28.328 18.719 1 97.88 27 TYR B N 1
ATOM 2750 C CA . TYR B 1 27 ? -8.594 28.75 19.781 1 97.88 27 TYR B CA 1
ATOM 2751 C C . TYR B 1 27 ? -7.945 28.562 21.156 1 97.88 27 TYR B C 1
ATOM 2753 O O . TYR B 1 27 ? -6.949 27.844 21.281 1 97.88 27 TYR B O 1
ATOM 2761 N N . VAL B 1 28 ? -8.43 29.312 22.094 1 97.88 28 VAL B N 1
ATOM 2762 C CA . VAL B 1 28 ? -8.039 29.219 23.5 1 97.88 28 VAL B CA 1
ATOM 2763 C C . VAL B 1 28 ? -9.281 29 24.359 1 97.88 28 VAL B C 1
ATOM 2765 O O . VAL B 1 28 ? -10.297 29.672 24.188 1 97.88 28 VAL B O 1
ATOM 2768 N N . SER B 1 29 ? -9.188 28 25.203 1 98 29 SER B N 1
ATOM 2769 C CA . SER B 1 29 ? -10.281 27.75 26.141 1 98 29 SER B CA 1
ATOM 2770 C C . SER B 1 29 ? -9.766 27.5 27.547 1 98 29 SER B C 1
ATOM 2772 O O . SER B 1 29 ? -8.625 27.062 27.734 1 98 29 SER B O 1
ATOM 2774 N N . ASP B 1 30 ? -10.633 27.844 28.484 1 97.62 30 ASP B N 1
ATOM 2775 C CA . ASP B 1 30 ? -10.32 27.562 29.875 1 97.62 30 ASP B CA 1
ATOM 2776 C C . ASP B 1 30 ? -10.25 26.047 30.125 1 97.62 30 ASP B C 1
ATOM 2778 O O . ASP B 1 30 ? -11.133 25.312 29.688 1 97.62 30 ASP B O 1
ATOM 2782 N N . LEU B 1 31 ? -9.219 25.656 30.812 1 95.94 31 LEU B N 1
ATOM 2783 C CA . LEU B 1 31 ? -8.992 24.219 30.984 1 95.94 31 LEU B CA 1
ATOM 2784 C C . LEU B 1 31 ? -10.062 23.609 31.891 1 95.94 31 LEU B C 1
ATOM 2786 O O . LEU B 1 31 ? -10.391 22.438 31.766 1 95.94 31 LEU B O 1
ATOM 2790 N N . HIS B 1 32 ? -10.609 24.344 32.75 1 93.75 32 HIS B N 1
ATOM 2791 C CA . HIS B 1 32 ? -11.555 23.828 33.719 1 93.75 32 HIS B CA 1
ATOM 2792 C C . HIS B 1 32 ? -12.992 24.094 33.312 1 93.75 32 HIS B C 1
ATOM 2794 O O . HIS B 1 32 ? -13.828 23.188 33.344 1 93.75 32 HIS B O 1
ATOM 2800 N N . THR B 1 33 ? -13.305 25.281 32.906 1 96.06 33 THR B N 1
ATOM 2801 C CA . THR B 1 33 ? -14.688 25.641 32.594 1 96.06 33 THR B CA 1
ATOM 2802 C C . THR B 1 33 ? -15.008 25.391 31.125 1 96.06 33 THR B C 1
ATOM 2804 O O . THR B 1 33 ? -16.172 25.375 30.734 1 96.06 33 THR B O 1
ATOM 2807 N N . TYR B 1 34 ? -14.008 25.297 30.281 1 97.5 34 TYR B N 1
ATOM 2808 C CA . TYR B 1 34 ? -14.133 25.031 28.844 1 97.5 34 TYR B CA 1
ATOM 2809 C C . TYR B 1 34 ? -14.625 26.266 28.109 1 97.5 34 TYR B C 1
ATOM 2811 O O . TYR B 1 34 ? -14.938 26.203 26.922 1 97.5 34 TYR B O 1
ATOM 2819 N N . GLU B 1 35 ? -14.68 27.422 28.781 1 97.5 35 GLU B N 1
ATOM 2820 C CA . GLU B 1 35 ? -15.102 28.656 28.141 1 97.5 35 GLU B CA 1
ATOM 2821 C C . GLU B 1 35 ? -14.117 29.094 27.062 1 97.5 35 GLU B C 1
ATOM 2823 O O . GLU B 1 35 ? -12.906 29.094 27.281 1 97.5 35 GLU B O 1
ATOM 2828 N N . LEU B 1 36 ? -14.664 29.438 25.906 1 97.81 36 LEU B N 1
ATOM 2829 C CA . LEU B 1 36 ? -13.82 29.938 24.812 1 97.81 36 LEU B CA 1
ATOM 2830 C C . LEU B 1 36 ? -13.352 31.359 25.109 1 97.81 36 LEU B C 1
ATOM 2832 O O . LEU B 1 36 ? -14.164 32.281 25.297 1 97.81 36 LEU B O 1
ATOM 2836 N N . LEU B 1 37 ? -12.055 31.531 25.141 1 96.69 37 LEU B N 1
ATOM 2837 C CA . LEU B 1 37 ? -11.453 32.844 25.422 1 96.69 37 LEU B CA 1
ATOM 2838 C C . LEU B 1 37 ? -11.008 33.531 24.125 1 96.69 37 LEU B C 1
ATOM 2840 O O . LEU B 1 37 ? -10.883 34.75 24.078 1 96.69 37 LEU B O 1
ATOM 2844 N N . TYR B 1 38 ? -10.75 32.719 23.141 1 96.25 38 TYR B N 1
ATOM 2845 C CA . TYR B 1 38 ? -10.312 33.25 21.844 1 96.25 38 TYR B CA 1
ATOM 2846 C C . TYR B 1 38 ? -10.625 32.281 20.734 1 96.25 38 TYR B C 1
ATOM 2848 O O . TYR B 1 38 ? -10.555 31.047 20.922 1 96.25 38 TYR B O 1
ATOM 2856 N N . LEU B 1 39 ? -10.969 32.75 19.656 1 97.5 39 LEU B N 1
ATOM 2857 C CA . LEU B 1 39 ? -11.195 32.062 18.391 1 97.5 39 LEU B CA 1
ATOM 2858 C C . LEU B 1 39 ? -10.812 32.938 17.203 1 97.5 39 LEU B C 1
ATOM 2860 O O . LEU B 1 39 ? -11.273 34.062 17.094 1 97.5 39 LEU B O 1
ATOM 2864 N N . ASN B 1 40 ? -9.961 32.406 16.328 1 96.94 40 ASN B N 1
ATOM 2865 C CA . ASN B 1 40 ? -9.531 33.25 15.219 1 96.94 40 ASN B CA 1
ATOM 2866 C C . ASN B 1 40 ? -10.57 33.281 14.102 1 96.94 40 ASN B C 1
ATOM 2868 O O . ASN B 1 40 ? -11.625 32.656 14.219 1 96.94 40 ASN B O 1
ATOM 2872 N N . ASP B 1 41 ? -10.305 34.031 13.039 1 96.44 41 ASP B N 1
ATOM 2873 C CA . ASP B 1 41 ? -11.281 34.219 11.969 1 96.44 41 ASP B CA 1
ATOM 2874 C C . ASP B 1 41 ? -11.586 32.906 11.258 1 96.44 41 ASP B C 1
ATOM 2876 O O . ASP B 1 41 ? -12.719 32.656 10.828 1 96.44 41 ASP B O 1
ATOM 2880 N N . TYR B 1 42 ? -10.594 32.094 11.086 1 96.31 42 TYR B N 1
ATOM 2881 C CA . TYR B 1 42 ? -10.844 30.766 10.539 1 96.31 42 TYR B CA 1
ATOM 2882 C C . TYR B 1 42 ? -11.969 30.062 11.289 1 96.31 42 TYR B C 1
ATOM 2884 O O . TYR B 1 42 ? -12.922 29.578 10.68 1 96.31 42 TYR B O 1
ATOM 2892 N N . GLY B 1 43 ? -11.898 30.016 12.578 1 97.88 43 GLY B N 1
ATOM 2893 C CA . GLY B 1 43 ? -12.898 29.375 13.422 1 97.88 43 GLY B CA 1
ATOM 2894 C C . GLY B 1 43 ? -14.242 30.062 13.375 1 97.88 43 GLY B C 1
ATOM 2895 O O . GLY B 1 43 ? -15.281 29.422 13.219 1 97.88 43 GLY B O 1
ATOM 2896 N N . THR B 1 44 ? -14.211 31.391 13.469 1 97.62 44 THR B N 1
ATOM 2897 C CA . THR B 1 44 ? -15.453 32.156 13.5 1 97.62 44 THR B CA 1
ATOM 2898 C C . THR B 1 44 ? -16.234 31.969 12.203 1 97.62 44 THR B C 1
ATOM 2900 O O . THR B 1 44 ? -17.469 31.922 12.219 1 97.62 44 THR B O 1
ATOM 2903 N N . THR B 1 45 ? -15.547 31.875 11.125 1 97 45 THR B N 1
ATOM 2904 C CA . THR B 1 45 ? -16.172 31.734 9.82 1 97 45 THR B CA 1
ATOM 2905 C C . THR B 1 45 ? -16.891 30.375 9.719 1 97 45 THR B C 1
ATOM 2907 O O . THR B 1 45 ? -17.984 30.281 9.148 1 97 45 THR B O 1
ATOM 2910 N N . ILE B 1 46 ? -16.344 29.391 10.305 1 97.06 46 ILE B N 1
ATOM 2911 C CA . ILE B 1 46 ? -16.844 28.031 10.148 1 97.06 46 ILE B CA 1
ATOM 2912 C C . ILE B 1 46 ? -17.844 27.719 11.258 1 97.06 46 ILE B C 1
ATOM 2914 O O . ILE B 1 46 ? -18.922 27.172 11 1 97.06 46 ILE B O 1
ATOM 2918 N N . TRP B 1 47 ? -17.516 28.078 12.484 1 97.5 47 TRP B N 1
ATOM 2919 C CA . TRP B 1 47 ? -18.281 27.578 13.617 1 97.5 47 TRP B CA 1
ATOM 2920 C C . TRP B 1 47 ? -19.141 28.688 14.227 1 97.5 47 TRP B C 1
ATOM 2922 O O . TRP B 1 47 ? -20.031 28.422 15.023 1 97.5 47 TRP B O 1
ATOM 2932 N N . GLY B 1 48 ? -18.812 29.953 13.898 1 96.75 48 GLY B N 1
ATOM 2933 C CA . GLY B 1 48 ? -19.609 31.047 14.406 1 96.75 48 GLY B CA 1
ATOM 2934 C C . GLY B 1 48 ? -18.984 31.766 15.586 1 96.75 48 GLY B C 1
ATOM 2935 O O . GLY B 1 48 ? -17.812 31.516 15.898 1 96.75 48 GLY B O 1
ATOM 2936 N N . GLU B 1 49 ? -19.703 32.594 16.266 1 96.06 49 GLU B N 1
ATOM 2937 C CA . GLU B 1 49 ? -19.203 33.5 17.312 1 96.06 49 GLU B CA 1
ATOM 2938 C C . GLU B 1 49 ? -19 32.75 18.625 1 96.06 49 GLU B C 1
ATOM 2940 O O . GLU B 1 49 ? -19.906 32.062 19.109 1 96.06 49 GLU B O 1
ATOM 2945 N N . PRO B 1 50 ? -17.812 32.969 19.25 1 95.88 50 PRO B N 1
ATOM 2946 C CA . PRO B 1 50 ? -17.453 32.188 20.438 1 95.88 50 PRO B CA 1
ATOM 2947 C C . PRO B 1 50 ? -18 32.781 21.734 1 95.88 50 PRO B C 1
ATOM 2949 O O . PRO B 1 50 ? -18 32.156 22.781 1 95.88 50 PRO B O 1
ATOM 2952 N N . THR B 1 51 ? -18.453 34 21.766 1 95 51 THR B N 1
ATOM 2953 C CA . THR B 1 51 ? -18.75 34.719 23 1 95 51 THR B CA 1
ATOM 2954 C C . THR B 1 51 ? -19.766 33.969 23.844 1 95 51 THR B C 1
ATOM 2956 O O . THR B 1 51 ? -20.844 33.625 23.375 1 95 51 THR B O 1
ATOM 2959 N N . GLY B 1 52 ? -19.266 33.688 25.094 1 95.31 52 GLY B N 1
ATOM 2960 C CA . GLY B 1 52 ? -20.172 33.094 26.062 1 95.31 52 GLY B CA 1
ATOM 2961 C C . GLY B 1 52 ? -20.375 31.594 25.828 1 95.31 52 GLY B C 1
ATOM 2962 O O . GLY B 1 52 ? -21.234 30.984 26.438 1 95.31 52 GLY B O 1
ATOM 2963 N N . LYS B 1 53 ? -19.625 31.016 25.016 1 97 53 LYS B N 1
ATOM 2964 C CA . LYS B 1 53 ? -19.797 29.609 24.703 1 97 53 LYS B CA 1
ATOM 2965 C C . LYS B 1 53 ? -18.594 28.797 25.188 1 97 53 LYS B C 1
ATOM 2967 O O . LYS B 1 53 ? -17.5 29.328 25.344 1 97 53 LYS B O 1
ATOM 2972 N N . LYS B 1 54 ? -18.875 27.562 25.406 1 97.94 54 LYS 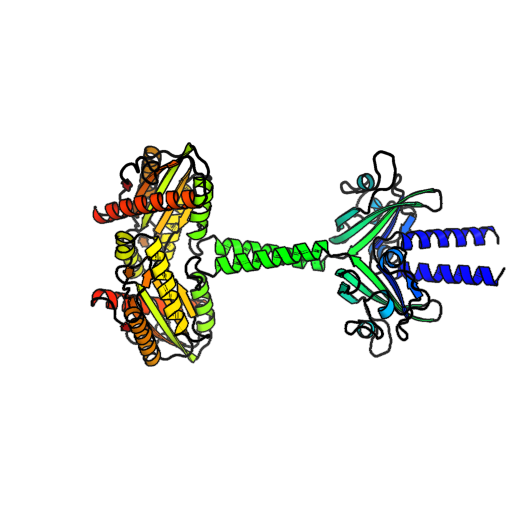B N 1
ATOM 2973 C CA . LYS B 1 54 ? -17.812 26.594 25.703 1 97.94 54 LYS B CA 1
ATOM 2974 C C . LYS B 1 54 ? -17.312 25.922 24.422 1 97.94 54 LYS B C 1
ATOM 2976 O O . LYS B 1 54 ? -18.016 25.859 23.422 1 97.94 54 LYS B O 1
ATOM 2981 N N . CYS B 1 55 ? -16.094 25.391 24.484 1 97.88 55 CYS B N 1
ATOM 2982 C CA . CYS B 1 55 ? -15.484 24.844 23.281 1 97.88 55 CYS B CA 1
ATOM 2983 C C . CYS B 1 55 ? -16.312 23.703 22.719 1 97.88 55 CYS B C 1
ATOM 2985 O O . CYS B 1 55 ? -16.578 23.656 21.516 1 97.88 55 CYS B O 1
ATOM 2987 N N . TYR B 1 56 ? -16.844 22.797 23.609 1 97 56 TYR B N 1
ATOM 2988 C CA . TYR B 1 56 ? -17.594 21.641 23.141 1 97 56 TYR B CA 1
ATOM 2989 C C . TYR B 1 56 ? -18.969 22.047 22.609 1 97 56 TYR B C 1
ATOM 2991 O O . TYR B 1 56 ? -19.562 21.328 21.812 1 97 56 TYR B O 1
ATOM 2999 N N . GLN B 1 57 ? -19.438 23.234 23.016 1 97.25 57 GLN B N 1
ATOM 3000 C CA . GLN B 1 57 ? -20.734 23.719 22.547 1 97.25 57 GLN B CA 1
ATOM 3001 C C . GLN B 1 57 ? -20.625 24.297 21.125 1 97.25 57 GLN B C 1
ATOM 3003 O O . GLN B 1 57 ? -21.547 24.141 20.328 1 97.25 57 GLN B O 1
ATOM 3008 N N . LEU B 1 58 ? -19.562 24.891 20.844 1 97.75 58 LEU B N 1
ATOM 3009 C CA . LEU B 1 58 ? -19.438 25.609 19.578 1 97.75 58 LEU B CA 1
ATOM 3010 C C . LEU B 1 58 ? -18.75 24.734 18.531 1 97.75 58 LEU B C 1
ATOM 3012 O O . LEU B 1 58 ? -19.203 24.672 17.391 1 97.75 58 LEU B O 1
ATOM 3016 N N . LEU B 1 59 ? -17.688 24.047 18.859 1 97.75 59 LEU B N 1
ATOM 3017 C CA . LEU B 1 59 ? -16.781 23.422 17.906 1 97.75 59 LEU B CA 1
ATOM 3018 C C . LEU B 1 59 ? -17.25 22.016 17.562 1 97.75 59 LEU B C 1
ATOM 3020 O O . LEU B 1 59 ? -16.703 21.375 16.672 1 97.75 59 LEU B O 1
ATOM 3024 N N . GLN B 1 60 ? -18.234 21.547 18.312 1 96.44 60 GLN B N 1
ATOM 3025 C CA . GLN B 1 60 ? -18.781 20.219 18.078 1 96.44 60 GLN B CA 1
ATOM 3026 C C . GLN B 1 60 ? -20.297 20.266 17.891 1 96.44 60 GLN B C 1
ATOM 3028 O O . GLN B 1 60 ? -20.953 21.203 18.359 1 96.44 60 GLN B O 1
ATOM 3033 N N . ALA B 1 61 ? -20.766 19.328 17.203 1 94.94 61 ALA B N 1
ATOM 3034 C CA . ALA B 1 61 ? -22.188 19.297 16.922 1 94.94 61 ALA B CA 1
ATOM 3035 C C . ALA B 1 61 ? -22.984 18.766 18.125 1 94.94 61 ALA B C 1
ATOM 3037 O O . ALA B 1 61 ? -22.734 17.641 18.578 1 94.94 61 ALA B O 1
ATOM 3038 N N . GLY B 1 62 ? -23.859 19.562 18.594 1 91.81 62 GLY B N 1
ATOM 3039 C CA . GLY B 1 62 ? -24.891 19.109 19.516 1 91.81 62 GLY B CA 1
ATOM 3040 C C . GLY B 1 62 ? -24.344 18.703 20.859 1 91.81 62 GLY B C 1
ATOM 3041 O O . GLY B 1 62 ? -24.891 17.797 21.516 1 91.81 62 GLY B O 1
ATOM 3042 N N . GLN B 1 63 ? -23.281 19.219 21.281 1 91 63 GLN B N 1
ATOM 3043 C CA . GLN B 1 63 ? -22.688 18.812 22.562 1 91 63 GLN B CA 1
ATOM 3044 C C . GLN B 1 63 ? -23.047 19.812 23.672 1 91 63 GLN B C 1
ATOM 3046 O O . GLN B 1 63 ? -22.953 21.031 23.469 1 91 63 GLN B O 1
ATOM 3051 N N . ASN B 1 64 ? -23.406 19.234 24.875 1 92.5 64 ASN B N 1
ATOM 3052 C CA . ASN B 1 64 ? -23.703 20.062 26.031 1 92.5 64 ASN B CA 1
ATOM 3053 C C . ASN B 1 64 ? -22.844 19.688 27.234 1 92.5 64 ASN B C 1
ATOM 3055 O O . ASN B 1 64 ? -23.062 20.188 28.344 1 92.5 64 ASN B O 1
ATOM 3059 N N . SER B 1 65 ? -21.984 18.812 27.016 1 95 65 SER B N 1
ATOM 3060 C CA . SER B 1 65 ? -20.984 18.391 28 1 95 65 SER B CA 1
ATOM 3061 C C . SER B 1 65 ? -19.609 18.203 27.344 1 95 65 SER B C 1
ATOM 3063 O O . SER B 1 65 ? -19.516 18.156 26.125 1 95 65 SER B O 1
ATOM 3065 N N . PRO B 1 66 ? -18.641 18.141 28.141 1 94.75 66 PRO B N 1
ATOM 3066 C CA . PRO B 1 66 ? -17.312 17.953 27.562 1 94.75 66 PRO B CA 1
ATOM 3067 C C . PRO B 1 66 ? -17.219 16.719 26.672 1 94.75 66 PRO B C 1
ATOM 3069 O O . PRO B 1 66 ? -17.875 15.703 26.953 1 94.75 66 PRO B O 1
ATOM 3072 N N . CYS B 1 67 ? -16.406 16.844 25.719 1 95.06 67 CYS B N 1
ATOM 3073 C CA . CYS B 1 67 ? -16.281 15.781 24.734 1 95.06 67 CYS B CA 1
ATOM 3074 C C . CYS B 1 67 ? -15.641 14.547 25.359 1 95.06 67 CYS B C 1
ATOM 3076 O O . CYS B 1 67 ? -14.727 14.656 26.172 1 95.06 67 CYS B O 1
ATOM 3078 N N . SER B 1 68 ? -16.062 13.32 24.922 1 92.81 68 SER B N 1
ATOM 3079 C CA . SER B 1 68 ? -15.461 12.07 25.375 1 92.81 68 SER B CA 1
ATOM 3080 C C . SER B 1 68 ? -14.023 11.938 24.875 1 92.81 68 SER B C 1
ATOM 3082 O O . SER B 1 68 ? -13.227 11.203 25.469 1 92.81 68 SER B O 1
ATOM 3084 N N . PHE B 1 69 ? -13.625 12.648 23.844 1 93.19 69 PHE B N 1
ATOM 3085 C CA . PHE B 1 69 ? -12.297 12.578 23.25 1 93.19 69 PHE B CA 1
ATOM 3086 C C . PHE B 1 69 ? -11.445 13.773 23.672 1 93.19 69 PHE B C 1
ATOM 3088 O O . PHE B 1 69 ? -10.398 14.031 23.078 1 93.19 69 PHE B O 1
ATOM 3095 N N . CYS B 1 70 ? -11.945 14.562 24.625 1 95.75 70 CYS B N 1
ATOM 3096 C CA . CYS B 1 70 ? -11.188 15.727 25.062 1 95.75 70 CYS B CA 1
ATOM 3097 C C . CYS B 1 70 ? -9.812 15.32 25.578 1 95.75 70 CYS B C 1
ATOM 3099 O O . CYS B 1 70 ? -9.68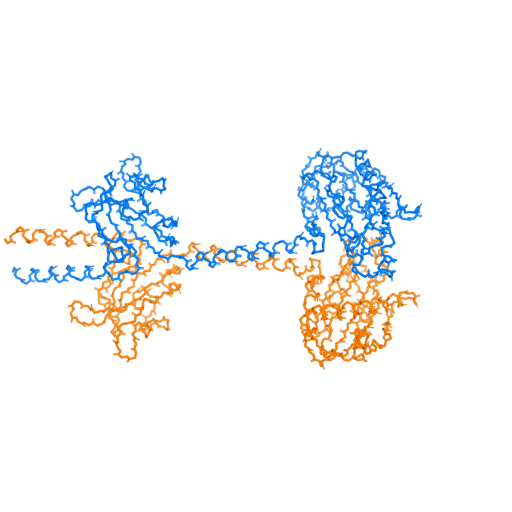 14.32 26.297 1 95.75 70 CYS B O 1
ATOM 3101 N N . THR B 1 71 ? -8.797 16.156 25.281 1 95.5 71 THR B N 1
ATOM 3102 C CA . THR B 1 71 ? -7.422 15.797 25.609 1 95.5 71 THR B CA 1
ATOM 3103 C C . THR B 1 71 ? -6.918 16.625 26.781 1 95.5 71 THR B C 1
ATOM 3105 O O . THR B 1 71 ? -5.723 16.609 27.094 1 95.5 71 THR B O 1
ATOM 3108 N N . ASN B 1 72 ? -7.719 17.391 27.5 1 95.5 72 ASN B N 1
ATOM 3109 C CA . ASN B 1 72 ? -7.305 18.266 28.594 1 95.5 72 ASN B CA 1
ATOM 3110 C C . ASN B 1 72 ? -6.477 17.516 29.625 1 95.5 72 ASN B C 1
ATOM 3112 O O . ASN B 1 72 ? -5.48 18.047 30.141 1 95.5 72 ASN B O 1
ATOM 3116 N N . HIS B 1 73 ? -6.902 16.297 29.875 1 92.69 73 HIS B N 1
ATOM 3117 C CA . HIS B 1 73 ? -6.223 15.516 30.906 1 92.69 73 HIS B CA 1
ATOM 3118 C C . HIS B 1 73 ? -4.805 15.148 30.469 1 92.69 73 HIS B C 1
ATOM 3120 O O . HIS B 1 73 ? -3.967 14.812 31.312 1 92.69 73 HIS B O 1
ATOM 3126 N N . LYS B 1 74 ? -4.496 15.18 29.188 1 95.19 74 LYS B N 1
ATOM 3127 C CA . LYS B 1 74 ? -3.178 14.836 28.672 1 95.19 74 LYS B CA 1
ATOM 3128 C C . LYS B 1 74 ? -2.248 16.047 28.672 1 95.19 74 LYS B C 1
ATOM 3130 O O . LYS B 1 74 ? -1.05 15.914 28.406 1 95.19 74 LYS B O 1
ATOM 3135 N N . LEU B 1 75 ? -2.801 17.25 28.953 1 96.31 75 LEU B N 1
ATOM 3136 C CA . LEU B 1 75 ? -2.037 18.484 28.781 1 96.31 75 LEU B CA 1
ATOM 3137 C C . LEU B 1 75 ? -1.399 18.906 30.094 1 96.31 75 LEU B C 1
ATOM 3139 O O . LEU B 1 75 ? -0.567 19.828 30.109 1 96.31 75 LEU B O 1
ATOM 3143 N N . ILE B 1 76 ? -1.815 18.25 31.156 1 93.69 76 ILE B N 1
ATOM 3144 C CA . ILE B 1 76 ? -1.271 18.594 32.469 1 93.69 76 ILE B CA 1
ATOM 3145 C C . ILE B 1 76 ? -0.808 17.312 33.188 1 93.69 76 ILE B C 1
ATOM 3147 O O . ILE B 1 76 ? -1.438 16.266 33.031 1 93.69 76 ILE B O 1
ATOM 3151 N N . ASN B 1 77 ? 0.301 17.469 33.875 1 91.12 77 ASN B N 1
ATOM 3152 C CA . ASN B 1 77 ? 0.756 16.312 34.625 1 91.12 77 ASN B CA 1
ATOM 3153 C C . ASN B 1 77 ? 0.051 16.219 36 1 91.12 77 ASN B C 1
ATOM 3155 O O . ASN B 1 77 ? -0.861 17 36.281 1 91.12 77 ASN B O 1
ATOM 3159 N N . HIS B 1 78 ? 0.477 15.258 36.75 1 88.31 78 HIS B N 1
ATOM 3160 C CA . HIS B 1 78 ? -0.168 15 38.031 1 88.31 78 HIS B CA 1
ATOM 3161 C C . HIS B 1 78 ? 0.002 16.188 38.969 1 88.31 78 HIS B C 1
ATOM 3163 O O . HIS B 1 78 ? -0.845 16.422 39.844 1 88.31 78 HIS B O 1
ATOM 3169 N N . ALA B 1 79 ? 1.043 16.953 38.75 1 88 79 ALA B N 1
ATOM 3170 C CA . ALA B 1 79 ? 1.342 18.094 39.625 1 88 79 ALA B CA 1
ATOM 3171 C C . ALA B 1 79 ? 0.614 19.344 39.125 1 88 79 ALA B C 1
ATOM 3173 O O . ALA B 1 79 ? 0.706 20.406 39.75 1 88 79 ALA B O 1
ATOM 3174 N N . GLY B 1 80 ? -0.077 19.25 38.062 1 83.88 80 GLY B N 1
ATOM 3175 C CA . GLY B 1 80 ? -0.841 20.375 37.531 1 83.88 80 GLY B CA 1
ATOM 3176 C C . GLY B 1 80 ? -0.035 21.266 36.625 1 83.88 80 GLY B C 1
ATOM 3177 O O . GLY B 1 80 ? -0.467 22.375 36.281 1 83.88 80 GLY B O 1
ATOM 3178 N N . ASN B 1 81 ? 1.1 20.781 36.25 1 88.94 81 ASN B N 1
ATOM 3179 C CA . ASN B 1 81 ? 1.947 21.531 35.344 1 88.94 81 ASN B CA 1
ATOM 3180 C C . ASN B 1 81 ? 1.717 21.125 33.906 1 88.94 81 ASN B C 1
ATOM 3182 O O . ASN B 1 81 ? 1.325 19.984 33.625 1 88.94 81 ASN B O 1
ATOM 3186 N N . SER B 1 82 ? 1.954 22.156 33.062 1 89.62 82 SER B N 1
ATOM 3187 C CA . SER B 1 82 ? 1.805 21.906 31.641 1 89.62 82 SER B CA 1
ATOM 3188 C C . SER B 1 82 ? 2.785 20.844 31.156 1 89.62 82 SER B C 1
ATOM 3190 O O . SER B 1 82 ? 3.928 20.781 31.625 1 89.62 82 SER B O 1
ATOM 3192 N N . THR B 1 83 ? 2.279 19.969 30.297 1 88.56 83 THR B N 1
ATOM 3193 C CA . THR B 1 83 ? 3.107 18.953 29.656 1 88.56 83 THR B CA 1
ATOM 3194 C C . THR B 1 83 ? 3.555 19.406 28.281 1 88.56 83 THR B C 1
ATOM 3196 O O . THR B 1 83 ? 3.475 20.594 27.953 1 88.56 83 THR B O 1
ATOM 3199 N N . THR B 1 84 ? 4.07 18.453 27.484 1 89.94 84 THR B N 1
ATOM 3200 C CA . THR B 1 84 ? 4.477 18.734 26.125 1 89.94 84 THR B CA 1
ATOM 3201 C C . THR B 1 84 ? 3.262 18.812 25.203 1 89.94 84 THR B C 1
ATOM 3203 O O . THR B 1 84 ? 2.137 18.547 25.625 1 89.94 84 THR B O 1
ATOM 3206 N N . VAL B 1 85 ? 3.506 19.281 24.016 1 95.31 85 VAL B N 1
ATOM 3207 C CA . VAL B 1 85 ? 2.459 19.391 23 1 95.31 85 VAL B CA 1
ATOM 3208 C C . VAL B 1 85 ? 1.878 18.016 22.719 1 95.31 85 VAL B C 1
ATOM 3210 O O . VAL B 1 85 ? 2.621 17.047 22.562 1 95.31 85 VAL B O 1
ATOM 3213 N N . HIS B 1 86 ? 0.578 17.938 22.781 1 95.75 86 HIS B N 1
ATOM 3214 C CA . HIS B 1 86 ? -0.117 16.719 22.406 1 95.75 86 HIS B CA 1
ATOM 3215 C C . HIS B 1 86 ? -0.64 16.812 20.969 1 95.75 86 HIS B C 1
ATOM 3217 O O . HIS B 1 86 ? -1.502 17.641 20.672 1 95.75 86 HIS B O 1
ATOM 3223 N N . VAL B 1 87 ? -0.089 15.938 20.109 1 96.31 87 VAL B N 1
ATOM 3224 C CA . VAL B 1 87 ? -0.485 15.938 18.703 1 96.31 87 VAL B CA 1
ATOM 3225 C C . VAL B 1 87 ? -1.437 14.773 18.438 1 96.31 87 VAL B C 1
ATOM 3227 O O . VAL B 1 87 ? -1.128 13.625 18.766 1 96.31 87 VAL B O 1
ATOM 3230 N N . TRP B 1 88 ? -2.564 15.062 17.859 1 95.94 88 TRP B N 1
ATOM 3231 C CA . TRP B 1 88 ? -3.547 14.023 17.578 1 95.94 88 TRP B CA 1
ATOM 3232 C C . TRP B 1 88 ? -4.453 14.422 16.422 1 95.94 88 TRP B C 1
ATOM 3234 O O . TRP B 1 88 ? -4.418 15.57 15.969 1 95.94 88 TRP B O 1
ATOM 3244 N N . GLU B 1 89 ? -5.16 13.516 15.867 1 95.81 89 GLU B N 1
ATOM 3245 C CA . GLU B 1 89 ? -6.059 13.75 14.742 1 95.81 89 GLU B CA 1
ATOM 3246 C C . GLU B 1 89 ? -7.496 13.375 15.094 1 95.81 89 GLU B C 1
ATOM 3248 O O . GLU B 1 89 ? -7.727 12.422 15.844 1 95.81 89 GLU B O 1
ATOM 3253 N N . PHE B 1 90 ? -8.375 14.227 14.586 1 94.62 90 PHE B N 1
ATOM 3254 C CA . PHE B 1 90 ? -9.773 13.984 14.914 1 94.62 90 PHE B CA 1
ATOM 3255 C C . PHE B 1 90 ? -10.688 14.484 13.805 1 94.62 90 PHE B C 1
ATOM 3257 O O . PHE B 1 90 ? -10.43 15.539 13.211 1 94.62 90 PHE B O 1
ATOM 3264 N N . LYS B 1 91 ? -11.75 13.672 13.562 1 96.25 91 LYS B N 1
ATOM 3265 C CA . LYS B 1 91 ? -12.789 14.109 12.641 1 96.25 91 LYS B CA 1
ATOM 3266 C C . LYS B 1 91 ? -13.844 14.953 13.359 1 96.25 91 LYS B C 1
ATOM 3268 O O . LYS B 1 91 ? -14.57 14.445 14.219 1 96.25 91 LYS B O 1
ATOM 3273 N N . ASN B 1 92 ? -13.93 16.172 13.008 1 97.88 92 ASN B N 1
ATOM 3274 C CA . ASN B 1 92 ? -14.82 17.125 13.68 1 97.88 92 ASN B CA 1
ATOM 3275 C C . ASN B 1 92 ? -16.281 16.766 13.453 1 97.88 92 ASN B C 1
ATOM 3277 O O . ASN B 1 92 ? -16.703 16.5 12.328 1 97.88 92 ASN B O 1
ATOM 3281 N N . THR B 1 93 ? -17.078 16.797 14.461 1 96.19 93 THR B N 1
ATOM 3282 C CA . THR B 1 93 ? -18.453 16.328 14.391 1 96.19 93 THR B CA 1
ATOM 3283 C C . THR B 1 93 ? -19.359 17.375 13.742 1 96.19 93 THR B C 1
ATOM 3285 O O . THR B 1 93 ? -20.453 17.078 13.289 1 96.19 93 THR B O 1
ATOM 3288 N N . TYR B 1 94 ? -18.906 18.672 13.688 1 96.19 94 TYR B N 1
ATOM 3289 C CA . TYR B 1 94 ? -19.703 19.766 13.125 1 96.19 94 TYR B CA 1
ATOM 3290 C C . TYR B 1 94 ? -19.594 19.781 11.609 1 96.19 94 TYR B C 1
ATOM 3292 O O . TYR B 1 94 ? -20.609 19.828 10.906 1 96.19 94 TYR B O 1
ATOM 3300 N N . ASN B 1 95 ? -18.469 19.641 11.016 1 96.5 95 ASN B N 1
ATOM 3301 C CA . ASN B 1 95 ? -18.312 19.812 9.578 1 96.5 95 ASN B CA 1
ATOM 3302 C C . ASN B 1 95 ? -17.781 18.547 8.914 1 96.5 95 ASN B C 1
ATOM 3304 O O . ASN B 1 95 ? -17.562 18.516 7.699 1 96.5 95 ASN B O 1
ATOM 3308 N N . ASN B 1 96 ? -17.484 17.5 9.68 1 96.75 96 ASN B N 1
ATOM 3309 C CA . ASN B 1 96 ? -17.094 16.172 9.203 1 96.75 96 ASN B CA 1
ATOM 3310 C C . ASN B 1 96 ? -15.758 16.203 8.469 1 96.75 96 ASN B C 1
ATOM 3312 O O . ASN B 1 96 ? -15.516 15.398 7.57 1 96.75 96 ASN B O 1
ATOM 3316 N N . ARG B 1 97 ? -14.906 17.203 8.828 1 97.56 97 ARG B N 1
ATOM 3317 C CA . ARG B 1 97 ? -13.555 17.297 8.289 1 97.56 97 ARG B CA 1
ATOM 3318 C C . ARG B 1 97 ? -12.523 16.797 9.297 1 97.56 97 ARG B C 1
ATOM 3320 O O . ARG B 1 97 ? -12.766 16.844 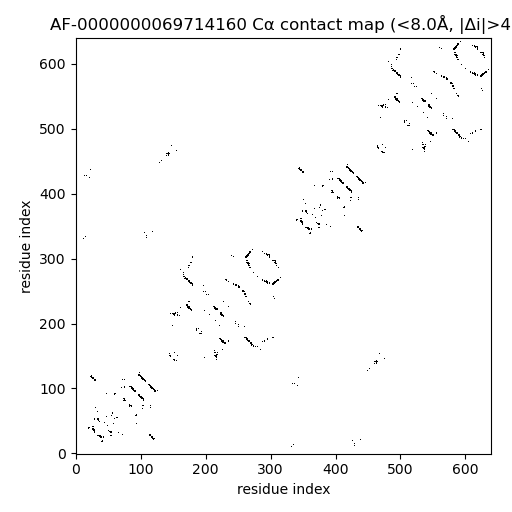10.508 1 97.56 97 ARG B O 1
ATOM 3327 N N . TRP B 1 98 ? -11.461 16.266 8.75 1 97.06 98 TRP B N 1
ATOM 3328 C CA . TRP B 1 98 ? -10.367 15.805 9.594 1 97.06 98 TRP B CA 1
ATOM 3329 C C . TRP B 1 98 ? -9.414 16.953 9.93 1 97.06 98 TRP B C 1
ATOM 3331 O O . TRP B 1 98 ? -9.094 17.766 9.062 1 97.06 98 TRP B O 1
ATOM 3341 N N . TYR B 1 99 ? -8.969 16.984 11.18 1 97.56 99 TYR B N 1
ATOM 3342 C CA . TYR B 1 99 ? -7.992 17.984 11.617 1 97.56 99 TYR B CA 1
ATOM 3343 C C . TYR B 1 99 ? -6.824 17.312 12.344 1 97.56 99 TYR B C 1
ATOM 3345 O O . TYR B 1 99 ? -7.02 16.359 13.094 1 97.56 99 TYR B O 1
ATOM 3353 N N . GLN B 1 100 ? -5.641 17.766 12.047 1 96.81 100 GLN B N 1
ATOM 3354 C CA . GLN B 1 100 ? -4.547 17.5 12.977 1 96.81 100 GLN B CA 1
ATOM 3355 C C . GLN B 1 100 ? -4.48 18.578 14.062 1 96.81 100 GLN B C 1
ATOM 3357 O O . GLN B 1 100 ? -4.328 19.766 13.766 1 96.81 100 GLN B O 1
ATOM 3362 N N . CYS B 1 101 ? -4.621 18.156 15.273 1 97.56 101 CYS B N 1
ATOM 3363 C CA . CYS B 1 101 ? -4.664 19.062 16.422 1 97.56 101 CYS B CA 1
ATOM 3364 C C . CYS B 1 101 ? -3.357 19.016 17.203 1 97.56 101 CYS B C 1
ATOM 3366 O O . CYS B 1 101 ? -2.785 17.938 17.406 1 97.56 101 CYS B O 1
ATOM 3368 N N . ARG B 1 102 ? -2.912 20.156 17.531 1 97.12 102 ARG B N 1
ATOM 3369 C CA . ARG B 1 102 ? -1.752 20.328 18.391 1 97.12 102 ARG B CA 1
ATOM 3370 C C . ARG B 1 102 ? -2.109 21.156 19.625 1 97.12 102 ARG B C 1
ATOM 3372 O O . ARG B 1 102 ? -2.285 22.375 19.531 1 97.12 102 ARG B O 1
ATOM 3379 N N . ASP B 1 103 ? -2.189 20.422 20.75 1 96.81 103 ASP B N 1
ATOM 3380 C CA . ASP B 1 103 ? -2.738 21 21.969 1 96.81 103 ASP B CA 1
ATOM 3381 C C . ASP B 1 103 ? -1.641 21.219 23.016 1 96.81 103 ASP B C 1
ATOM 3383 O O . ASP B 1 103 ? -0.707 20.422 23.125 1 96.81 103 ASP B O 1
ATOM 3387 N N . GLN B 1 104 ? -1.765 22.281 23.703 1 96.06 104 GLN B N 1
ATOM 3388 C CA . GLN B 1 104 ? -0.889 22.516 24.859 1 96.06 104 GLN B CA 1
ATOM 3389 C C . GLN B 1 104 ? -1.585 23.359 25.922 1 96.06 104 GLN B C 1
ATOM 3391 O O . GLN B 1 104 ? -2.473 24.156 25.609 1 96.06 104 GLN B O 1
ATOM 3396 N N . ALA B 1 105 ? -1.205 23.141 27.172 1 96.62 105 ALA B N 1
ATOM 3397 C CA . ALA B 1 105 ? -1.655 23.984 28.281 1 96.62 105 ALA B CA 1
ATOM 3398 C C . ALA B 1 105 ? -0.623 25.047 28.609 1 96.62 105 ALA B C 1
ATOM 3400 O O . ALA B 1 105 ? 0.576 24.766 28.688 1 96.62 105 ALA B O 1
ATOM 3401 N N . ILE B 1 106 ? -1.098 26.281 28.734 1 94.56 106 ILE B N 1
ATOM 3402 C CA . ILE B 1 106 ? -0.207 27.375 29.109 1 94.56 106 ILE B CA 1
ATOM 3403 C C . ILE B 1 106 ? -0.879 28.25 30.156 1 94.56 106 ILE B C 1
ATOM 3405 O O . ILE B 1 106 ? -2.082 28.141 30.406 1 94.56 106 ILE B O 1
ATOM 3409 N N . ARG B 1 107 ? -0.084 29.078 30.812 1 92.56 107 ARG B N 1
ATOM 3410 C CA . ARG B 1 107 ? -0.643 30.094 31.703 1 92.56 107 ARG B CA 1
ATOM 3411 C C . ARG B 1 107 ? -1.099 31.328 30.938 1 92.56 107 ARG B C 1
ATOM 3413 O O . ARG B 1 107 ? -0.336 31.875 30.141 1 92.56 107 ARG B O 1
ATOM 3420 N N . TRP B 1 108 ? -2.305 31.688 31.172 1 92.69 108 TRP B N 1
ATOM 3421 C CA . TRP B 1 108 ? -2.906 32.844 30.5 1 92.69 108 TRP B CA 1
ATOM 3422 C C . TRP B 1 108 ? -2.451 34.156 31.141 1 92.69 108 TRP B C 1
ATOM 3424 O O . TRP B 1 108 ? -1.688 34.156 32.094 1 92.69 108 TRP B O 1
ATOM 3434 N N . THR B 1 109 ? -2.824 35.281 30.469 1 90.06 109 THR B N 1
ATOM 3435 C CA . THR B 1 109 ? -2.377 36.594 30.906 1 90.06 109 THR B CA 1
ATOM 3436 C C . THR B 1 109 ? -2.881 36.906 32.312 1 90.06 109 THR B C 1
ATOM 3438 O O . THR B 1 109 ? -2.238 37.656 33.062 1 90.06 109 THR B O 1
ATOM 3441 N N . ASP B 1 110 ? -4.008 36.25 32.719 1 90.69 110 ASP B N 1
ATOM 3442 C CA . ASP B 1 110 ? -4.57 36.5 34.062 1 90.69 110 ASP B CA 1
ATOM 3443 C C . ASP B 1 110 ? -4.168 35.406 35.031 1 90.69 110 ASP B C 1
ATOM 3445 O O . ASP B 1 110 ? -4.695 35.312 36.125 1 90.69 110 ASP B O 1
ATOM 3449 N N . GLY B 1 111 ? -3.32 34.469 34.562 1 90.75 111 GLY B N 1
ATOM 3450 C CA . GLY B 1 111 ? -2.744 33.469 35.469 1 90.75 111 GLY B CA 1
ATOM 3451 C C . GLY B 1 111 ? -3.441 32.125 35.375 1 90.75 111 GLY B C 1
ATOM 3452 O O . GLY B 1 111 ? -2.898 31.109 35.812 1 90.75 111 GLY B O 1
ATOM 3453 N N . ARG B 1 112 ? -4.598 32.062 34.844 1 92.38 112 ARG B N 1
ATOM 3454 C CA . ARG B 1 112 ? -5.312 30.781 34.781 1 92.38 112 ARG B CA 1
ATOM 3455 C C . ARG B 1 112 ? -4.668 29.844 33.75 1 92.38 112 ARG B C 1
ATOM 3457 O O . ARG B 1 112 ? -3.936 30.281 32.875 1 92.38 112 ARG B O 1
ATOM 3464 N N . LEU B 1 113 ? -4.965 28.562 33.938 1 94.69 113 LEU B N 1
ATOM 3465 C CA . LEU B 1 113 ? -4.516 27.562 32.969 1 94.69 113 LEU B CA 1
ATOM 3466 C C . LEU B 1 113 ? -5.504 27.453 31.812 1 94.69 113 LEU B C 1
ATOM 3468 O O . LEU B 1 113 ? -6.707 27.312 32.031 1 94.69 113 LEU B O 1
ATOM 3472 N N . VAL B 1 114 ? -4.957 27.578 30.578 1 97 114 VAL B N 1
ATOM 3473 C CA . VAL B 1 114 ? -5.801 27.484 29.391 1 97 114 VAL B CA 1
ATOM 3474 C C . VAL B 1 114 ? -5.199 26.5 28.406 1 97 114 VAL B C 1
ATOM 3476 O O . VAL B 1 114 ? -4.016 26.172 28.484 1 97 114 VAL B O 1
ATOM 3479 N N . ARG B 1 115 ? -6.082 25.953 27.562 1 97 115 ARG B N 1
ATOM 3480 C CA . ARG B 1 115 ? -5.656 25.156 26.406 1 97 115 ARG B CA 1
ATOM 3481 C C . ARG B 1 115 ? -5.516 26.031 25.172 1 97 115 ARG B C 1
ATOM 3483 O O . ARG B 1 115 ? -6.363 26.875 24.906 1 97 115 ARG B O 1
ATOM 3490 N N . ILE B 1 116 ? -4.41 25.922 24.516 1 97 116 ILE B N 1
ATOM 3491 C CA . ILE B 1 116 ? -4.246 26.5 23.172 1 97 116 ILE B CA 1
ATOM 3492 C C . ILE B 1 116 ? -4.164 25.375 22.141 1 97 116 ILE B C 1
ATOM 3494 O O . ILE B 1 116 ? -3.434 24.391 22.344 1 97 116 ILE B O 1
ATOM 3498 N N . GLU B 1 117 ? -4.98 25.484 21.125 1 97.62 117 GLU B N 1
ATOM 3499 C CA . GLU B 1 117 ? -4.957 24.5 20.047 1 97.62 117 GLU B CA 1
ATOM 3500 C C . GLU B 1 117 ? -4.809 25.156 18.688 1 97.62 117 GLU B C 1
ATOM 3502 O O . GLU B 1 117 ? -5.449 26.172 18.406 1 97.62 117 GLU B O 1
ATOM 3507 N N . ILE B 1 118 ? -3.926 24.703 17.922 1 97.44 118 ILE B N 1
ATOM 3508 C CA . ILE B 1 118 ? -3.914 24.938 16.484 1 97.44 118 ILE B CA 1
ATOM 3509 C C . ILE B 1 118 ? -4.305 23.656 15.75 1 97.44 118 ILE B C 1
ATOM 3511 O O . ILE B 1 118 ? -3.803 22.578 16.062 1 97.44 118 ILE B O 1
ATOM 3515 N N . ALA B 1 119 ? -5.223 23.75 14.875 1 97.75 119 ALA B N 1
ATOM 3516 C CA . ALA B 1 119 ? -5.719 22.578 14.141 1 97.75 119 ALA B CA 1
ATOM 3517 C C . ALA B 1 119 ? -5.75 22.859 12.641 1 97.75 119 ALA B C 1
ATOM 3519 O O . ALA B 1 119 ? -6.348 23.828 12.195 1 97.75 119 ALA B O 1
ATOM 3520 N N . THR B 1 120 ? -5.098 22.016 11.852 1 96.44 120 THR B N 1
ATOM 3521 C CA . THR B 1 120 ? -5.066 22.156 10.398 1 96.44 120 THR B CA 1
ATOM 3522 C C . THR B 1 120 ? -5.953 21.109 9.742 1 96.44 120 THR B C 1
ATOM 3524 O O . THR B 1 120 ? -5.992 19.953 10.172 1 96.44 120 THR B O 1
ATOM 3527 N N . ASP B 1 121 ? -6.652 21.531 8.68 1 96.06 121 ASP B N 1
ATOM 3528 C CA . ASP B 1 121 ? -7.496 20.625 7.914 1 96.06 121 ASP B CA 1
ATOM 3529 C C . ASP B 1 121 ? -6.648 19.625 7.109 1 96.06 121 ASP B C 1
ATOM 3531 O O . ASP B 1 121 ? -5.863 20.031 6.254 1 96.06 121 ASP B O 1
ATOM 3535 N N . ILE B 1 122 ? -6.844 18.391 7.453 1 95.38 122 ILE B N 1
ATOM 3536 C CA . ILE B 1 122 ? -6.051 17.359 6.793 1 95.38 122 ILE B CA 1
ATOM 3537 C C . ILE B 1 122 ? -6.969 16.391 6.043 1 95.38 122 ILE B C 1
ATOM 3539 O O . ILE B 1 122 ? -6.641 15.219 5.871 1 95.38 122 ILE B O 1
ATOM 3543 N N . THR B 1 123 ? -8.109 16.781 5.676 1 95.88 123 THR B N 1
ATOM 3544 C CA . THR B 1 123 ? -9.117 15.93 5.051 1 95.88 123 THR B CA 1
ATOM 3545 C C . THR B 1 123 ? -8.586 15.336 3.748 1 95.88 123 THR B C 1
ATOM 3547 O O . THR B 1 123 ? -8.719 14.133 3.514 1 95.88 123 THR B O 1
ATOM 3550 N N . ASP B 1 124 ? -7.953 16.094 2.916 1 91.62 124 ASP B N 1
ATOM 3551 C CA . ASP B 1 124 ? -7.406 15.617 1.652 1 91.62 124 ASP B CA 1
ATOM 3552 C C . ASP B 1 124 ? -6.332 14.555 1.889 1 91.62 124 ASP B C 1
ATOM 3554 O O . ASP B 1 124 ? -6.293 13.539 1.195 1 91.62 124 ASP B O 1
ATOM 3558 N N . ARG B 1 125 ? -5.547 14.844 2.859 1 89.38 125 ARG B N 1
ATOM 3559 C CA . ARG B 1 125 ? -4.496 13.891 3.207 1 89.38 125 ARG B CA 1
ATOM 3560 C C . ARG B 1 125 ? -5.086 12.562 3.664 1 89.38 125 ARG B C 1
ATOM 3562 O O . ARG B 1 125 ? -4.602 11.5 3.277 1 89.38 125 ARG B O 1
ATOM 3569 N N . LYS B 1 126 ? -6.078 12.586 4.52 1 93.12 126 LYS B N 1
ATOM 3570 C CA . LYS B 1 126 ? -6.711 11.383 5.043 1 93.12 126 LYS B CA 1
ATOM 3571 C C . LYS B 1 126 ? -7.32 10.547 3.916 1 93.12 126 LYS B C 1
ATOM 3573 O O . LYS B 1 126 ? -7.234 9.32 3.932 1 93.12 126 LYS B O 1
ATOM 3578 N N . GLN B 1 127 ? -7.852 11.195 2.975 1 91.12 127 GLN B N 1
ATOM 3579 C CA . GLN B 1 127 ? -8.406 10.492 1.821 1 91.12 127 GLN B CA 1
ATOM 3580 C C . GLN B 1 127 ? -7.316 9.766 1.045 1 91.12 127 GLN B C 1
ATOM 3582 O O . GLN B 1 127 ? -7.5 8.617 0.642 1 91.12 127 GLN B O 1
ATOM 3587 N N . MET B 1 128 ? -6.227 10.406 0.871 1 87.19 128 MET B N 1
ATOM 3588 C CA . MET B 1 128 ? -5.098 9.789 0.175 1 87.19 128 MET B CA 1
ATOM 3589 C C . MET B 1 128 ? -4.551 8.609 0.967 1 87.19 128 MET B C 1
ATOM 3591 O O . MET B 1 128 ? -4.207 7.574 0.391 1 87.19 128 MET B O 1
ATOM 3595 N N . GLU B 1 129 ? -4.434 8.781 2.242 1 87.19 129 GLU B N 1
ATOM 3596 C CA . GLU B 1 129 ? -3.979 7.703 3.119 1 87.19 129 GLU B CA 1
ATOM 3597 C C . GLU B 1 129 ? -4.895 6.488 3.018 1 87.19 129 GLU B C 1
ATOM 3599 O O . GLU B 1 129 ? -4.418 5.352 2.918 1 87.19 129 GLU B O 1
ATOM 3604 N N . GLU B 1 130 ? -6.145 6.703 3.064 1 88.38 130 GLU B N 1
ATOM 3605 C CA . GLU B 1 130 ? -7.117 5.621 2.959 1 88.38 130 GLU B CA 1
ATOM 3606 C C . GLU B 1 130 ? -6.996 4.898 1.622 1 88.38 130 GLU B C 1
ATOM 3608 O O . GLU B 1 130 ? -7.066 3.668 1.567 1 88.38 130 GLU B O 1
ATOM 3613 N N . ALA B 1 131 ? -6.773 5.664 0.611 1 85.94 131 ALA B N 1
ATOM 3614 C CA . ALA B 1 131 ? -6.598 5.082 -0.717 1 85.94 131 ALA B CA 1
ATOM 3615 C C . ALA B 1 131 ? -5.348 4.211 -0.772 1 85.94 131 ALA B C 1
ATOM 3617 O O . ALA B 1 131 ? -5.355 3.141 -1.386 1 85.94 131 ALA B O 1
ATOM 3618 N N . LEU B 1 132 ? -4.344 4.621 -0.151 1 83.81 132 LEU B N 1
ATOM 3619 C CA . LEU B 1 132 ? -3.096 3.871 -0.114 1 83.81 132 LEU B CA 1
ATOM 3620 C C . LEU B 1 132 ? -3.258 2.582 0.683 1 83.81 132 LEU B C 1
ATOM 3622 O O . LEU B 1 132 ? -2.758 1.529 0.279 1 83.81 132 LEU B O 1
ATOM 3626 N N . ILE B 1 133 ? -3.904 2.629 1.777 1 84.94 133 ILE B N 1
ATOM 3627 C CA . ILE B 1 133 ? -4.156 1.459 2.611 1 84.94 133 ILE B CA 1
ATOM 3628 C C . ILE B 1 133 ? -4.973 0.434 1.826 1 84.94 133 ILE B C 1
ATOM 3630 O O . ILE B 1 133 ? -4.668 -0.761 1.851 1 84.94 133 ILE B O 1
ATOM 3634 N N . GLU B 1 134 ? -5.957 0.87 1.135 1 83.44 134 GLU B N 1
ATOM 3635 C CA . GLU B 1 134 ? -6.773 -0.012 0.31 1 83.44 134 GLU B CA 1
ATOM 3636 C C . GLU B 1 134 ? -5.949 -0.649 -0.805 1 83.44 134 GLU B C 1
ATOM 3638 O O . GLU B 1 134 ? -6.086 -1.842 -1.082 1 83.44 134 GLU B O 1
ATOM 3643 N N . ALA B 1 135 ? -5.148 0.149 -1.406 1 79.69 135 ALA B N 1
ATOM 3644 C CA . ALA B 1 135 ? -4.289 -0.355 -2.475 1 79.69 135 ALA B CA 1
ATOM 3645 C C . ALA B 1 135 ? -3.328 -1.418 -1.951 1 79.69 135 ALA B C 1
ATOM 3647 O O . ALA B 1 135 ? -3.098 -2.436 -2.609 1 79.69 135 ALA B O 1
ATOM 3648 N N . LYS B 1 136 ? -2.805 -1.223 -0.823 1 78.94 136 LYS B N 1
ATOM 3649 C CA . LYS B 1 136 ? -1.929 -2.199 -0.18 1 78.94 136 LYS B CA 1
ATOM 3650 C C . LYS B 1 136 ? -2.682 -3.488 0.137 1 78.94 136 LYS B C 1
ATOM 3652 O O . LYS B 1 136 ? -2.189 -4.582 -0.139 1 78.94 136 LYS B O 1
ATOM 3657 N N . SER B 1 137 ? -3.795 -3.35 0.745 1 81 137 SER B N 1
ATOM 3658 C CA . SER B 1 137 ? -4.613 -4.508 1.085 1 81 137 SER B CA 1
ATOM 3659 C C . SER B 1 137 ? -4.945 -5.332 -0.155 1 81 137 SER B C 1
ATOM 3661 O O . SER B 1 137 ? -4.844 -6.562 -0.135 1 81 137 SER B O 1
ATOM 3663 N N . THR B 1 138 ? -5.293 -4.656 -1.175 1 76.06 138 THR B N 1
ATOM 3664 C CA . THR B 1 138 ? -5.598 -5.32 -2.436 1 76.06 138 THR B CA 1
ATOM 3665 C C . THR B 1 138 ? -4.367 -6.031 -2.986 1 76.06 138 THR B C 1
ATOM 3667 O O . THR B 1 138 ? -4.445 -7.188 -3.412 1 76.06 138 THR B O 1
ATOM 3670 N N . ALA B 1 139 ? -3.293 -5.402 -2.975 1 74.69 139 ALA B N 1
ATOM 3671 C CA . ALA B 1 139 ? -2.047 -6 -3.447 1 74.69 139 ALA B CA 1
ATOM 3672 C C . ALA B 1 139 ? -1.686 -7.238 -2.631 1 74.69 139 ALA B C 1
ATOM 3674 O O . ALA B 1 139 ? -1.233 -8.242 -3.182 1 74.69 139 ALA B O 1
ATOM 3675 N N . GLU B 1 140 ? -1.881 -7.152 -1.385 1 76.25 140 GLU B N 1
ATOM 3676 C CA . GLU B 1 140 ? -1.609 -8.289 -0.507 1 76.25 140 GLU B CA 1
ATOM 3677 C C . GLU B 1 140 ? -2.543 -9.453 -0.809 1 76.25 140 GLU B C 1
ATOM 3679 O O . GLU B 1 140 ? -2.115 -10.609 -0.829 1 76.25 140 GLU B O 1
ATOM 3684 N N . ARG B 1 141 ? -3.744 -9.117 -0.986 1 75.19 141 ARG B N 1
ATOM 3685 C CA . ARG B 1 141 ? -4.699 -10.164 -1.356 1 75.19 141 ARG B CA 1
ATOM 3686 C C . ARG B 1 141 ? -4.297 -10.836 -2.664 1 75.19 141 ARG B C 1
ATOM 3688 O O . ARG B 1 141 ? -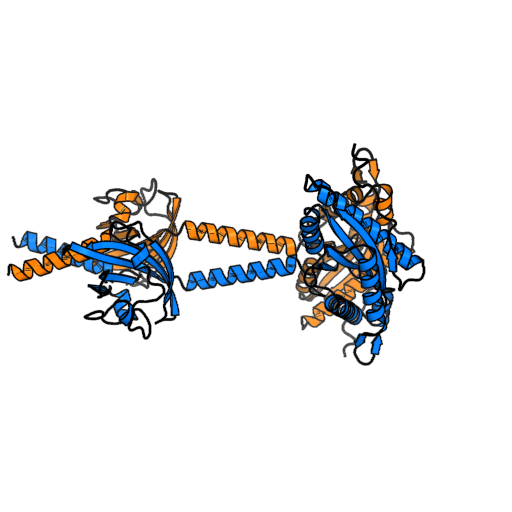4.301 -12.062 -2.764 1 75.19 141 ARG B O 1
ATOM 3695 N N . LEU B 1 142 ? -3.883 -10.039 -3.559 1 73.88 142 LEU B N 1
ATOM 3696 C CA . LEU B 1 142 ? -3.475 -10.555 -4.859 1 73.88 142 LEU B CA 1
ATOM 3697 C C . LEU B 1 142 ? -2.191 -11.375 -4.742 1 73.88 142 LEU B C 1
ATOM 3699 O O . LEU B 1 142 ? -1.998 -12.344 -5.48 1 73.88 142 LEU B O 1
ATOM 3703 N N . ALA B 1 143 ? -1.428 -11.023 -3.801 1 74.75 143 ALA B N 1
ATOM 3704 C CA . ALA B 1 143 ? -0.148 -11.703 -3.609 1 74.75 143 ALA B CA 1
ATOM 3705 C C . ALA B 1 143 ? -0.332 -13.031 -2.879 1 74.75 143 ALA B C 1
ATOM 3707 O O . ALA B 1 143 ? 0.483 -13.945 -3.025 1 74.75 143 ALA B O 1
ATOM 3708 N N . ASN B 1 144 ? -1.452 -13.117 -2.184 1 82.94 144 ASN B N 1
ATOM 3709 C CA . ASN B 1 144 ? -1.547 -14.266 -1.284 1 82.94 144 ASN B CA 1
ATOM 3710 C C . ASN B 1 144 ? -2.682 -15.203 -1.688 1 82.94 144 ASN B C 1
ATOM 3712 O O . ASN B 1 144 ? -2.842 -16.281 -1.105 1 82.94 144 ASN B O 1
ATOM 3716 N N . THR B 1 145 ? -3.404 -14.836 -2.641 1 85.12 145 THR B N 1
ATOM 3717 C CA . THR B 1 145 ? -4.566 -15.648 -2.977 1 85.12 145 THR B CA 1
ATOM 3718 C C . THR B 1 145 ? -4.539 -16.047 -4.449 1 85.12 145 THR B C 1
ATOM 3720 O O . THR B 1 145 ? -3.988 -15.328 -5.285 1 85.12 145 THR B O 1
ATOM 3723 N N . ASP B 1 146 ? -5.102 -17.234 -4.641 1 82.31 146 ASP B N 1
ATOM 3724 C CA . ASP B 1 146 ? -5.348 -17.672 -6.008 1 82.31 146 ASP B CA 1
ATOM 3725 C C . ASP B 1 146 ? -6.523 -16.922 -6.629 1 82.31 146 ASP B C 1
ATOM 3727 O O . ASP B 1 146 ? -7.582 -16.797 -6.012 1 82.31 146 ASP B O 1
ATOM 3731 N N . GLU B 1 147 ? -6.34 -16.375 -7.738 1 74.75 147 GLU B N 1
ATOM 3732 C CA . GLU B 1 147 ? -7.32 -15.492 -8.359 1 74.75 147 GLU B CA 1
ATOM 3733 C C . GLU B 1 147 ? -8.617 -16.234 -8.664 1 74.75 147 GLU B C 1
ATOM 3735 O O . GLU B 1 147 ? -9.703 -15.664 -8.578 1 74.75 147 GLU B O 1
ATOM 3740 N N . LEU B 1 148 ? -8.5 -17.438 -8.992 1 82.38 148 LEU B N 1
ATOM 3741 C CA . LEU B 1 148 ? -9.664 -18.203 -9.445 1 82.38 148 LEU B CA 1
ATOM 3742 C C . LEU B 1 148 ? -10.492 -18.688 -8.258 1 82.38 148 LEU B C 1
ATOM 3744 O O . LEU B 1 148 ? -11.688 -18.391 -8.172 1 82.38 148 LEU B O 1
ATOM 3748 N N . THR B 1 149 ? -9.883 -19.312 -7.297 1 93.12 149 THR B N 1
ATOM 3749 C CA . THR B 1 149 ? -10.602 -19.984 -6.219 1 93.12 149 THR B CA 1
ATOM 3750 C C . THR B 1 149 ? -10.648 -19.109 -4.969 1 93.12 149 THR B C 1
ATOM 3752 O O . THR B 1 149 ? -11.406 -19.406 -4.039 1 93.12 149 THR B O 1
ATOM 3755 N N . LYS B 1 150 ? -9.75 -18.094 -4.922 1 90 150 LYS B N 1
ATOM 3756 C CA . LYS B 1 150 ? -9.633 -17.172 -3.797 1 90 150 LYS B CA 1
ATOM 3757 C C . LYS B 1 150 ? -9.016 -17.859 -2.582 1 90 150 LYS B C 1
ATOM 3759 O O . LYS B 1 150 ? -8.984 -17.297 -1.488 1 90 150 LYS B O 1
ATOM 3764 N N . LEU B 1 151 ? -8.555 -19.031 -2.781 1 93.88 151 LEU B N 1
ATOM 3765 C CA . LEU B 1 151 ? -7.781 -19.719 -1.75 1 93.88 151 LEU B CA 1
ATOM 3766 C C . LEU B 1 151 ? -6.367 -19.156 -1.661 1 93.88 151 LEU B C 1
ATOM 3768 O O . LEU B 1 151 ? -5.961 -18.359 -2.504 1 93.88 151 LEU B O 1
ATOM 3772 N N . TYR B 1 152 ? -5.727 -19.578 -0.578 1 91.62 152 TYR B N 1
ATOM 3773 C CA . TYR B 1 152 ? -4.316 -19.203 -0.526 1 91.62 152 TYR B CA 1
ATOM 3774 C C . TYR B 1 152 ? -3.568 -19.734 -1.742 1 91.62 152 TYR B C 1
ATOM 3776 O O . TYR B 1 152 ? -3.809 -20.875 -2.182 1 91.62 152 TYR B O 1
ATOM 3784 N N . ASN B 1 153 ? -2.721 -18.875 -2.264 1 85.12 153 ASN B N 1
ATOM 3785 C CA . ASN B 1 153 ? -1.85 -19.375 -3.324 1 85.12 153 ASN B CA 1
ATOM 3786 C C . ASN B 1 153 ? -0.659 -20.141 -2.758 1 85.12 153 ASN B C 1
ATOM 3788 O O . ASN B 1 153 ? -0.514 -20.25 -1.539 1 85.12 153 ASN B O 1
ATOM 3792 N N . ARG B 1 154 ? 0.11 -20.672 -3.572 1 81.81 154 ARG B N 1
ATOM 3793 C CA . ARG B 1 154 ? 1.216 -21.531 -3.17 1 81.81 154 ARG B CA 1
ATOM 3794 C C . ARG B 1 154 ? 2.148 -20.812 -2.203 1 81.81 154 ARG B C 1
ATOM 3796 O O . ARG B 1 154 ? 2.535 -21.375 -1.174 1 81.81 154 ARG B O 1
ATOM 3803 N N . ARG B 1 155 ? 2.463 -19.656 -2.52 1 78.38 155 ARG B N 1
ATOM 3804 C CA . ARG B 1 155 ? 3.381 -18.891 -1.684 1 78.38 155 ARG B CA 1
ATOM 3805 C C . ARG B 1 155 ? 2.816 -18.703 -0.279 1 78.38 155 ARG B C 1
ATOM 3807 O O . ARG B 1 155 ? 3.504 -18.953 0.711 1 78.38 155 ARG B O 1
ATOM 3814 N N . ALA B 1 156 ? 1.587 -18.141 -0.292 1 86.06 156 ALA B N 1
ATOM 3815 C CA . ALA B 1 156 ? 0.939 -17.922 0.997 1 86.06 156 ALA B CA 1
ATOM 3816 C C . ALA B 1 156 ? 0.814 -19.219 1.783 1 86.06 156 ALA B C 1
ATOM 3818 O O . ALA B 1 156 ? 1.031 -19.25 2.998 1 86.06 156 ALA B O 1
ATOM 3819 N N . PHE B 1 157 ? 0.458 -20.25 1.153 1 90.88 157 PHE B N 1
ATOM 3820 C CA . PHE B 1 157 ? 0.294 -21.562 1.761 1 90.88 157 PHE B CA 1
ATOM 3821 C C . PHE B 1 157 ? 1.582 -22.016 2.441 1 90.88 157 PHE B C 1
ATOM 3823 O O . PHE B 1 157 ? 1.565 -22.438 3.6 1 90.88 157 PHE B O 1
ATOM 3830 N N . PHE B 1 158 ? 2.691 -21.844 1.762 1 84.44 158 PHE B N 1
ATOM 3831 C CA . PHE B 1 158 ? 3.977 -22.297 2.281 1 84.44 158 PHE B CA 1
ATOM 3832 C C . PHE B 1 158 ? 4.461 -21.375 3.4 1 84.44 158 PHE B C 1
ATOM 3834 O O . PHE B 1 158 ? 5.047 -21.844 4.379 1 84.44 158 PHE B O 1
ATOM 3841 N N . ASN B 1 159 ? 4.262 -20.172 3.275 1 84.81 159 ASN B N 1
ATOM 3842 C CA . ASN B 1 159 ? 4.652 -19.234 4.328 1 84.81 159 ASN B CA 1
ATOM 3843 C C . ASN B 1 159 ? 3.91 -19.516 5.629 1 84.81 159 ASN B C 1
ATOM 3845 O O . ASN B 1 159 ? 4.508 -19.484 6.707 1 84.81 159 ASN B O 1
ATOM 3849 N N . LEU B 1 160 ? 2.635 -19.703 5.438 1 89.5 160 LEU B N 1
ATOM 3850 C CA . LEU B 1 160 ? 1.843 -20.047 6.613 1 89.5 160 LEU B CA 1
ATOM 3851 C C . LEU B 1 160 ? 2.311 -21.375 7.207 1 89.5 160 LEU B C 1
ATOM 3853 O O . LEU B 1 160 ? 2.381 -21.516 8.43 1 89.5 160 LEU B O 1
ATOM 3857 N N . GLY B 1 161 ? 2.635 -22.266 6.375 1 90.62 161 GLY B N 1
ATOM 3858 C CA . GLY B 1 161 ? 3.166 -23.547 6.828 1 90.62 161 GLY B CA 1
ATOM 3859 C C . GLY B 1 161 ? 4.465 -23.406 7.602 1 90.62 161 GLY B C 1
ATOM 3860 O O . GLY B 1 161 ? 4.672 -24.109 8.602 1 90.62 161 GLY B O 1
ATOM 3861 N N . LEU B 1 162 ? 5.312 -22.531 7.125 1 88 162 LEU B N 1
ATOM 3862 C CA . LEU B 1 162 ? 6.582 -22.297 7.801 1 88 162 LEU B CA 1
ATOM 3863 C C . LEU B 1 162 ? 6.355 -21.797 9.227 1 88 162 LEU B C 1
ATOM 3865 O O . LEU B 1 162 ? 7.059 -22.219 10.148 1 88 162 LEU B O 1
ATOM 3869 N N . SER B 1 163 ? 5.379 -20.953 9.398 1 88.31 163 SER B N 1
ATOM 3870 C CA . SER B 1 163 ? 5.043 -20.422 10.719 1 88.31 163 SER B CA 1
ATOM 3871 C C . SER B 1 163 ? 4.543 -21.531 11.641 1 88.31 163 SER B C 1
ATOM 3873 O O . SER B 1 163 ? 4.891 -21.562 12.828 1 88.31 163 SER B O 1
ATOM 3875 N N . ILE B 1 164 ? 3.805 -22.391 11.117 1 89.56 164 ILE B N 1
ATOM 3876 C CA . ILE B 1 164 ? 3.244 -23.5 11.883 1 89.56 164 ILE B CA 1
ATOM 3877 C C . ILE B 1 164 ? 4.348 -24.5 12.234 1 89.56 164 ILE B C 1
ATOM 3879 O O . ILE B 1 164 ? 4.398 -25 13.359 1 89.56 164 ILE B O 1
ATOM 3883 N N . ALA B 1 165 ? 5.27 -24.703 11.305 1 87.75 165 ALA B N 1
ATOM 3884 C CA . ALA B 1 165 ? 6.344 -25.688 11.477 1 87.75 165 ALA B CA 1
ATOM 3885 C C . ALA B 1 165 ? 7.312 -25.25 12.57 1 87.75 165 ALA B C 1
ATOM 3887 O O . ALA B 1 165 ? 8.078 -26.062 13.094 1 87.75 165 ALA B O 1
ATOM 3888 N N . GLN B 1 166 ? 7.195 -24.031 12.906 1 85.75 166 GLN B N 1
ATOM 3889 C CA . GLN B 1 166 ? 8.094 -23.516 13.938 1 85.75 166 GLN B CA 1
ATOM 3890 C C . GLN B 1 166 ? 7.535 -23.766 15.328 1 85.75 166 GLN B C 1
ATOM 3892 O O . GLN B 1 166 ? 8.227 -23.562 16.328 1 85.75 166 GLN B O 1
ATOM 3897 N N . GLN B 1 167 ? 6.309 -24.219 15.383 1 82.94 167 GLN B N 1
ATOM 3898 C CA . GLN B 1 167 ? 5.688 -24.531 16.672 1 82.94 167 GLN B CA 1
ATOM 3899 C C . GLN B 1 167 ? 5.953 -25.984 17.062 1 82.94 167 GLN B C 1
ATOM 3901 O O . GLN B 1 167 ? 5.129 -26.859 16.812 1 82.94 167 GLN B O 1
ATOM 3906 N N . SER B 1 168 ? 6.949 -26.203 17.828 1 76.31 168 SER B N 1
ATOM 3907 C CA . SER B 1 168 ? 7.449 -27.531 18.172 1 76.31 168 SER B CA 1
ATOM 3908 C C . SER B 1 168 ? 6.441 -28.297 19.016 1 76.31 168 SER B C 1
ATOM 3910 O O . SER B 1 168 ? 5.691 -27.703 19.797 1 76.31 168 SER B O 1
ATOM 3912 N N . GLY B 1 169 ? 6.469 -29.641 18.828 1 82.25 169 GLY B N 1
ATOM 3913 C CA . GLY B 1 169 ? 5.746 -30.562 19.688 1 82.25 169 GLY B CA 1
ATOM 3914 C C . GLY B 1 169 ? 4.34 -30.859 19.203 1 82.25 169 GLY B C 1
ATOM 3915 O O . GLY B 1 169 ? 3.656 -31.719 19.75 1 82.25 169 GLY B O 1
ATOM 3916 N N . GLN B 1 170 ? 3.906 -30.266 18.25 1 88.06 170 GLN B N 1
ATOM 3917 C CA . GLN B 1 170 ? 2.543 -30.438 17.766 1 88.06 170 GLN B CA 1
ATOM 3918 C C . GLN B 1 170 ? 2.508 -31.359 16.547 1 88.06 170 GLN B C 1
ATOM 3920 O O . GLN B 1 170 ? 3.488 -31.453 15.805 1 88.06 170 GLN B O 1
ATOM 3925 N N . ALA B 1 171 ? 1.382 -32.188 16.5 1 93.19 171 ALA B N 1
ATOM 3926 C CA . ALA B 1 171 ? 1.178 -32.969 15.289 1 93.19 171 ALA B CA 1
ATOM 3927 C C . ALA B 1 171 ? 0.875 -32.094 14.086 1 93.19 171 ALA B C 1
ATOM 3929 O O . ALA B 1 171 ? 0.239 -31.047 14.227 1 93.19 171 ALA B O 1
ATOM 3930 N N . LEU B 1 172 ? 1.401 -32.469 12.977 1 94.25 172 LEU B N 1
ATOM 3931 C CA . LEU B 1 172 ? 1.153 -31.75 11.727 1 94.25 172 LEU B CA 1
ATOM 3932 C C . LEU B 1 172 ? 0.868 -32.719 10.594 1 94.25 172 LEU B C 1
ATOM 3934 O O . LEU B 1 172 ? 1.646 -33.656 10.352 1 94.25 172 LEU B O 1
ATOM 3938 N N . ALA B 1 173 ? -0.266 -32.531 9.969 1 95.88 173 ALA B N 1
ATOM 3939 C CA . ALA B 1 173 ? -0.596 -33.344 8.797 1 95.88 173 ALA B CA 1
ATOM 3940 C C . ALA B 1 173 ? -0.73 -32.469 7.555 1 95.88 173 ALA B C 1
ATOM 3942 O O . ALA B 1 173 ? -1.154 -31.328 7.641 1 95.88 173 ALA B O 1
ATOM 3943 N N . PHE B 1 174 ? -0.312 -33.031 6.453 1 96.31 174 PHE B N 1
ATOM 3944 C CA . PHE B 1 174 ? -0.416 -32.375 5.148 1 96.31 174 PHE B CA 1
ATOM 3945 C C . PHE B 1 174 ? -1.141 -33.281 4.156 1 96.31 174 PHE B C 1
ATOM 3947 O O . PHE B 1 174 ? -0.737 -34.406 3.936 1 96.31 174 PHE B O 1
ATOM 3954 N N . ILE B 1 175 ? -2.24 -32.75 3.574 1 97.56 175 ILE B N 1
ATOM 3955 C CA . ILE B 1 175 ? -2.977 -33.438 2.525 1 97.56 175 ILE B CA 1
ATOM 3956 C C . ILE B 1 175 ? -2.764 -32.75 1.189 1 97.56 175 ILE B C 1
ATOM 3958 O O . ILE B 1 175 ? -2.961 -31.531 1.084 1 97.56 175 ILE B O 1
ATOM 3962 N N . MET B 1 176 ? -2.352 -33.469 0.221 1 96.62 176 MET B N 1
ATOM 3963 C CA . MET B 1 176 ? -2.297 -32.969 -1.154 1 96.62 176 MET B CA 1
ATOM 3964 C C . MET B 1 176 ? -3.279 -33.75 -2.039 1 96.62 176 MET B C 1
ATOM 3966 O O . MET B 1 176 ? -3.414 -34.969 -1.918 1 96.62 176 MET B O 1
ATOM 3970 N N . PHE B 1 177 ? -3.947 -32.969 -2.875 1 97.06 177 PHE B N 1
ATOM 3971 C CA . PHE B 1 177 ? -4.797 -33.688 -3.801 1 97.06 177 PHE B CA 1
ATOM 3972 C C . PHE B 1 177 ? -4.855 -33 -5.156 1 97.06 177 PHE B C 1
ATOM 3974 O O . PHE B 1 177 ? -4.547 -31.812 -5.262 1 97.06 177 PHE B O 1
ATOM 3981 N N . ASP B 1 178 ? -5.164 -33.656 -6.094 1 94.75 178 ASP B N 1
ATOM 3982 C CA . ASP B 1 178 ? -5.254 -33.25 -7.488 1 94.75 178 ASP B CA 1
ATOM 3983 C C . ASP B 1 178 ? -6.539 -33.75 -8.133 1 94.75 178 ASP B C 1
ATOM 3985 O O . ASP B 1 178 ? -6.938 -34.906 -7.91 1 94.75 178 ASP B O 1
ATOM 3989 N N . ILE B 1 179 ? -7.148 -32.938 -8.977 1 94.75 179 ILE B N 1
ATOM 3990 C CA . ILE B 1 179 ? -8.375 -33.344 -9.656 1 94.75 179 ILE B CA 1
ATOM 3991 C C . ILE B 1 179 ? -8.039 -34.375 -10.758 1 94.75 179 ILE B C 1
ATOM 3993 O O . ILE B 1 179 ? -7.184 -34.094 -11.602 1 94.75 179 ILE B O 1
ATOM 3997 N N . ASP B 1 180 ? -8.766 -35.469 -10.758 1 94.25 180 ASP B N 1
ATOM 3998 C CA . ASP B 1 180 ? -8.492 -36.562 -11.688 1 94.25 180 ASP B CA 1
ATOM 3999 C C . ASP B 1 180 ? -8.914 -36.188 -13.102 1 94.25 180 ASP B C 1
ATOM 4001 O O . ASP B 1 180 ? -10.055 -35.75 -13.328 1 94.25 180 ASP B O 1
ATOM 4005 N N . ARG B 1 181 ? -7.996 -36.344 -14.047 1 89.12 181 ARG B N 1
ATOM 4006 C CA . ARG B 1 181 ? -8.258 -36.156 -15.477 1 89.12 181 ARG B CA 1
ATOM 4007 C C . ARG B 1 181 ? -8.805 -34.781 -15.766 1 89.12 181 ARG B C 1
ATOM 4009 O O . ARG B 1 181 ? -9.789 -34.625 -16.484 1 89.12 181 ARG B O 1
ATOM 4016 N N . PHE B 1 182 ? -8.242 -33.844 -15.18 1 89.19 182 PHE B N 1
ATOM 4017 C CA . PHE B 1 182 ? -8.734 -32.469 -15.305 1 89.19 182 PHE B CA 1
ATOM 4018 C C . PHE B 1 182 ? -8.578 -31.969 -16.734 1 89.19 182 PHE B C 1
ATOM 4020 O O . PHE B 1 182 ? -9.414 -31.203 -17.234 1 89.19 182 PHE B O 1
ATOM 4027 N N . LYS B 1 183 ? -7.547 -32.344 -17.328 1 78.12 183 LYS B N 1
ATOM 4028 C CA . LYS B 1 183 ? -7.359 -31.953 -18.734 1 78.12 183 LYS B CA 1
ATOM 4029 C C . LYS B 1 183 ? -8.531 -32.438 -19.578 1 78.12 183 LYS B C 1
ATOM 4031 O O . LYS B 1 183 ? -8.953 -31.75 -20.516 1 78.12 183 LYS B O 1
ATOM 4036 N N . HIS B 1 184 ? -8.984 -33.594 -19.344 1 82.06 184 HIS B N 1
ATOM 4037 C CA . HIS B 1 184 ? -10.125 -34.125 -20.078 1 82.06 184 HIS B CA 1
ATOM 4038 C C . HIS B 1 184 ? -11.367 -33.281 -19.875 1 82.06 184 HIS B C 1
ATOM 4040 O O . HIS B 1 184 ? -12.172 -33.125 -20.797 1 82.06 184 HIS B O 1
ATOM 4046 N N . VAL B 1 185 ? -11.531 -32.844 -18.719 1 85.12 185 VAL B N 1
ATOM 4047 C CA . VAL B 1 185 ? -12.656 -31.969 -18.422 1 85.12 185 VAL B CA 1
ATOM 4048 C C . VAL B 1 185 ? -12.555 -30.688 -19.266 1 85.12 185 VAL B C 1
ATOM 4050 O O . VAL B 1 185 ? -13.539 -30.281 -19.875 1 85.12 185 VAL B O 1
ATOM 4053 N N . ASN B 1 186 ? -11.375 -30.125 -19.328 1 78.81 186 ASN B N 1
ATOM 4054 C CA . ASN B 1 186 ? -11.156 -28.922 -20.125 1 78.81 186 ASN B CA 1
ATOM 4055 C C . ASN B 1 186 ? -11.375 -29.188 -21.609 1 78.81 186 ASN B C 1
ATOM 4057 O O . ASN B 1 186 ? -11.977 -28.375 -22.312 1 78.81 186 ASN B O 1
ATOM 4061 N N . ASP B 1 187 ? -10.883 -30.281 -22.016 1 74.69 187 ASP B N 1
ATOM 4062 C CA . ASP B 1 187 ? -10.969 -30.625 -23.438 1 74.69 187 ASP B CA 1
ATOM 4063 C C . ASP B 1 187 ? -12.414 -30.844 -23.859 1 74.69 187 ASP B C 1
ATOM 4065 O O . ASP B 1 187 ? -12.812 -30.438 -24.953 1 74.69 187 ASP B O 1
ATOM 4069 N N . ARG B 1 188 ? -13.086 -31.5 -23 1 81.12 188 ARG B N 1
ATOM 4070 C CA . ARG B 1 188 ? -14.445 -31.906 -23.344 1 81.12 188 ARG B CA 1
ATOM 4071 C C . ARG B 1 188 ? -15.43 -30.75 -23.188 1 81.12 188 ARG B C 1
ATOM 4073 O O . ARG B 1 188 ? -16.328 -30.578 -24 1 81.12 188 ARG B O 1
ATOM 4080 N N . TRP B 1 189 ? -15.227 -29.969 -22.156 1 81.81 189 TRP B N 1
ATOM 4081 C CA . TRP B 1 189 ? -16.281 -29 -21.812 1 81.81 189 TRP B CA 1
ATOM 4082 C C . TRP B 1 189 ? -15.742 -27.578 -21.891 1 81.81 189 TRP B C 1
ATOM 4084 O O . TRP B 1 189 ? -16.5 -26.609 -21.719 1 81.81 189 TRP B O 1
ATOM 4094 N N . GLY B 1 190 ? -14.531 -27.469 -22.094 1 74.94 190 GLY B N 1
ATOM 4095 C CA . GLY B 1 190 ? -13.938 -26.141 -22.203 1 74.94 190 GLY B CA 1
ATOM 4096 C C . GLY B 1 190 ? -13.289 -25.672 -20.922 1 74.94 190 GLY B C 1
ATOM 4097 O O . GLY B 1 190 ? -13.586 -26.188 -19.844 1 74.94 190 GLY B O 1
ATOM 4098 N N . HIS B 1 191 ? -12.523 -24.609 -20.969 1 74.75 191 HIS B N 1
ATOM 4099 C CA . HIS B 1 191 ? -11.758 -24.094 -19.828 1 74.75 191 HIS B CA 1
ATOM 4100 C C . HIS B 1 191 ? -12.664 -23.391 -18.828 1 74.75 191 HIS B C 1
ATOM 4102 O O . HIS B 1 191 ? -12.391 -23.406 -17.625 1 74.75 191 HIS B O 1
ATOM 4108 N N . THR B 1 192 ? -13.633 -22.828 -19.297 1 79.19 192 THR B N 1
ATOM 4109 C CA . THR B 1 192 ? -14.586 -22.188 -18.391 1 79.19 192 THR B CA 1
ATOM 4110 C C . THR B 1 192 ? -15.188 -23.203 -17.438 1 79.19 192 THR B C 1
ATOM 4112 O O . THR B 1 192 ? -15.359 -22.938 -16.25 1 79.19 192 THR B O 1
ATOM 4115 N N . THR B 1 193 ? -15.484 -24.266 -17.984 1 84.56 193 THR B N 1
ATOM 4116 C CA . THR B 1 193 ? -16.016 -25.344 -17.172 1 84.56 193 THR B CA 1
ATOM 4117 C C . THR B 1 193 ? -14.945 -25.875 -16.219 1 84.56 193 THR B C 1
ATOM 4119 O O . THR B 1 193 ? -15.25 -26.203 -15.07 1 84.56 193 THR B O 1
ATOM 4122 N N . GLY B 1 194 ? -13.789 -25.969 -16.703 1 89.25 194 GLY B N 1
ATOM 4123 C CA . GLY B 1 194 ? -12.68 -26.344 -15.836 1 89.25 194 GLY B CA 1
ATOM 4124 C C . GLY B 1 194 ? -12.5 -25.391 -14.664 1 89.25 194 GLY B C 1
ATOM 4125 O O . GLY B 1 194 ? -12.344 -25.844 -13.523 1 89.25 194 GLY B O 1
ATOM 4126 N N . ASP B 1 195 ? -12.625 -24.203 -14.977 1 87 195 ASP B N 1
ATOM 4127 C CA . ASP B 1 195 ? -12.539 -23.188 -13.93 1 87 195 ASP B CA 1
ATOM 4128 C C . ASP B 1 195 ? -13.656 -23.359 -12.906 1 87 195 ASP B C 1
ATOM 4130 O O . ASP B 1 195 ? -13.414 -23.25 -11.695 1 87 195 ASP B O 1
ATOM 4134 N N . ALA B 1 196 ? -14.781 -23.531 -13.391 1 92.94 196 ALA B N 1
ATOM 4135 C CA . ALA B 1 196 ? -15.93 -23.734 -12.508 1 92.94 196 ALA B CA 1
ATOM 4136 C C . ALA B 1 196 ? -15.734 -24.969 -11.625 1 92.94 196 ALA B C 1
ATOM 4138 O O . ALA B 1 196 ? -16.141 -24.969 -10.469 1 92.94 196 ALA B O 1
ATOM 4139 N N . ALA B 1 197 ? -15.172 -25.984 -12.195 1 94.56 197 ALA B N 1
ATOM 4140 C CA . ALA B 1 197 ? -14.898 -27.203 -11.445 1 94.56 197 ALA B CA 1
ATOM 4141 C C . ALA B 1 197 ? -13.914 -26.938 -10.312 1 94.56 197 ALA B C 1
ATOM 4143 O O . ALA B 1 197 ? -14.109 -27.422 -9.188 1 94.56 197 ALA B O 1
ATOM 4144 N N . LEU B 1 198 ? -12.914 -26.203 -10.625 1 95.12 198 LEU B N 1
ATOM 4145 C CA . LEU B 1 198 ? -11.914 -25.859 -9.617 1 95.12 198 LEU B CA 1
ATOM 4146 C C . LEU B 1 198 ? -12.539 -25.078 -8.469 1 95.12 198 LEU B C 1
ATOM 4148 O O . LEU B 1 198 ? -12.266 -25.359 -7.301 1 95.12 198 LEU B O 1
ATOM 4152 N N . ILE B 1 199 ? -13.375 -24.141 -8.773 1 96.12 199 ILE B N 1
ATOM 4153 C CA . ILE B 1 199 ? -14.07 -23.328 -7.773 1 96.12 199 ILE B CA 1
ATOM 4154 C C . ILE B 1 199 ? -14.969 -24.219 -6.922 1 96.12 199 ILE B C 1
ATOM 4156 O O . ILE B 1 199 ? -15.008 -24.094 -5.699 1 96.12 199 ILE B O 1
ATOM 4160 N N . HIS B 1 200 ? -15.664 -25.078 -7.586 1 96.75 200 HIS B N 1
ATOM 4161 C CA . HIS B 1 200 ? -16.594 -25.984 -6.922 1 96.75 200 HIS B CA 1
ATOM 4162 C C . HIS B 1 200 ? -15.867 -26.875 -5.914 1 96.75 200 HIS B C 1
ATOM 4164 O O . HIS B 1 200 ? -16.297 -27 -4.766 1 96.75 200 HIS B O 1
ATOM 4170 N N . ILE B 1 201 ? -14.805 -27.406 -6.301 1 96.69 201 ILE B N 1
ATOM 4171 C CA . ILE B 1 201 ? -14.016 -28.297 -5.453 1 96.69 201 ILE B CA 1
ATOM 4172 C C . ILE B 1 201 ? -13.438 -27.516 -4.277 1 96.69 201 ILE B C 1
ATOM 4174 O O . ILE B 1 201 ? -13.406 -28.016 -3.148 1 96.69 201 ILE B O 1
ATOM 4178 N N . ALA B 1 202 ? -12.977 -26.391 -4.539 1 97.19 202 ALA B N 1
ATOM 4179 C CA . ALA B 1 202 ? -12.453 -25.516 -3.49 1 97.19 202 ALA B CA 1
ATOM 4180 C C . ALA B 1 202 ? -13.508 -25.25 -2.426 1 97.19 202 ALA B C 1
ATOM 4182 O O . ALA B 1 202 ? -13.234 -25.359 -1.228 1 97.19 202 ALA B O 1
ATOM 4183 N N . LYS B 1 203 ? -14.688 -24.938 -2.838 1 97 203 LYS B N 1
ATOM 4184 C CA . LYS B 1 203 ? -15.781 -24.625 -1.927 1 97 203 LYS B CA 1
ATOM 4185 C C . LYS B 1 203 ? -16.172 -25.844 -1.094 1 97 203 LYS B C 1
ATOM 4187 O O . LYS B 1 203 ? -16.406 -25.719 0.112 1 97 203 LYS B O 1
ATOM 4192 N N . LEU B 1 204 ? -16.281 -26.953 -1.74 1 97.38 204 LEU B N 1
ATOM 4193 C CA . LEU B 1 204 ? -16.625 -28.188 -1.038 1 97.38 204 LEU B CA 1
ATOM 4194 C C . LEU B 1 204 ? -15.602 -28.516 0.038 1 97.38 204 LEU B C 1
ATOM 4196 O O . LEU B 1 204 ? -15.961 -28.938 1.141 1 97.38 204 LEU B O 1
ATOM 4200 N N . THR B 1 205 ? -14.367 -28.344 -0.293 1 97.88 205 THR B N 1
ATOM 4201 C CA . THR B 1 205 ? -13.289 -28.641 0.646 1 97.88 205 THR B CA 1
ATOM 4202 C C . THR B 1 205 ? -13.312 -27.672 1.826 1 97.88 205 THR B C 1
ATOM 4204 O O . THR B 1 205 ? -13.203 -28.094 2.98 1 97.88 205 THR B O 1
ATOM 4207 N N . GLN B 1 206 ? -13.453 -26.453 1.532 1 96.75 206 GLN B N 1
ATOM 4208 C CA . GLN B 1 206 ? -13.477 -25.406 2.553 1 96.75 206 GLN B CA 1
ATOM 4209 C C . GLN B 1 206 ? -14.609 -25.641 3.549 1 96.75 206 GLN B C 1
ATOM 4211 O O . GLN B 1 206 ? -14.461 -25.344 4.738 1 96.75 206 GLN B O 1
ATOM 4216 N N . ALA B 1 207 ? -15.711 -26.125 3.062 1 96 207 ALA B N 1
ATOM 4217 C CA . ALA B 1 207 ? -16.906 -26.312 3.885 1 96 207 ALA B CA 1
ATOM 4218 C C . ALA B 1 207 ? -16.672 -27.375 4.953 1 96 207 ALA B C 1
ATOM 4220 O O . ALA B 1 207 ? -17.344 -27.406 5.984 1 96 207 ALA B O 1
ATOM 4221 N N . ILE B 1 208 ? -15.727 -28.234 4.754 1 95.94 208 ILE B N 1
ATOM 4222 C CA . ILE B 1 208 ? -15.477 -29.344 5.664 1 95.94 208 ILE B CA 1
ATOM 4223 C C . ILE B 1 208 ? -14.383 -28.969 6.656 1 95.94 208 ILE B C 1
ATOM 4225 O O . ILE B 1 208 ? -14.305 -29.516 7.754 1 95.94 208 ILE B O 1
ATOM 4229 N N . LEU B 1 209 ? -13.555 -27.984 6.359 1 96.81 209 LEU B N 1
ATOM 4230 C CA . LEU B 1 209 ? -12.352 -27.672 7.121 1 96.81 209 LEU B CA 1
ATOM 4231 C C . LEU B 1 209 ? -12.672 -26.734 8.281 1 96.81 209 LEU B C 1
ATOM 4233 O O . LEU B 1 209 ? -13.711 -26.062 8.273 1 96.81 209 LEU B O 1
ATOM 4237 N N . LYS B 1 210 ? -11.852 -26.781 9.289 1 95.19 210 LYS B N 1
ATOM 4238 C CA . LYS B 1 210 ? -11.914 -25.859 10.43 1 95.19 210 LYS B CA 1
ATOM 4239 C C . LYS B 1 210 ? -11.172 -24.562 10.133 1 95.19 210 LYS B C 1
ATOM 4241 O O . LYS B 1 210 ? -10.344 -24.516 9.219 1 95.19 210 LYS B O 1
ATOM 4246 N N . PRO B 1 211 ? -11.398 -23.562 10.891 1 92.06 211 PRO B N 1
ATOM 4247 C CA . PRO B 1 211 ? -10.758 -22.266 10.672 1 92.06 211 PRO B CA 1
ATOM 4248 C C . PRO B 1 211 ? -9.234 -22.328 10.797 1 92.06 211 PRO B C 1
ATOM 4250 O O . PRO B 1 211 ? -8.523 -21.562 10.156 1 92.06 211 PRO B O 1
ATOM 4253 N N . VAL B 1 212 ? -8.727 -23.203 11.57 1 91.5 212 VAL B N 1
ATOM 4254 C CA . VAL B 1 212 ? -7.297 -23.281 11.828 1 91.5 212 VAL B CA 1
ATOM 4255 C C . VAL B 1 212 ? -6.605 -24.016 10.68 1 91.5 212 VAL B C 1
ATOM 4257 O O . VAL B 1 212 ? -5.391 -23.906 10.508 1 91.5 212 VAL B O 1
ATOM 4260 N N . ASP B 1 213 ? -7.406 -24.734 9.859 1 95.44 213 ASP B N 1
ATOM 4261 C CA . ASP B 1 213 ? -6.852 -25.469 8.719 1 95.44 213 ASP B CA 1
ATOM 4262 C C . ASP B 1 213 ? -6.484 -24.5 7.586 1 95.44 213 ASP B C 1
ATOM 4264 O O . ASP B 1 213 ? -7.156 -23.484 7.387 1 95.44 213 ASP B O 1
ATOM 4268 N N . ILE B 1 214 ? -5.426 -24.828 6.941 1 95.88 214 ILE B N 1
ATOM 4269 C CA . ILE B 1 214 ? -4.973 -23.969 5.848 1 95.88 214 ILE B CA 1
ATOM 4270 C C . ILE B 1 214 ? -5.18 -24.688 4.516 1 95.88 214 ILE B C 1
ATOM 4272 O O . ILE B 1 214 ? -4.602 -25.75 4.273 1 95.88 214 ILE B O 1
ATOM 4276 N N . LEU B 1 215 ? -6.062 -24.125 3.691 1 97.44 215 LEU B N 1
ATOM 4277 C CA . LEU B 1 215 ? -6.328 -24.641 2.357 1 97.44 215 LEU B CA 1
ATOM 4278 C C . LEU B 1 215 ? -5.754 -23.719 1.286 1 97.44 215 LEU B C 1
ATOM 4280 O O . LEU B 1 215 ? -5.953 -22.516 1.336 1 97.44 215 LEU B O 1
ATOM 4284 N N . GLY B 1 216 ? -5.012 -24.281 0.374 1 96.06 216 GLY B N 1
ATOM 4285 C CA . GLY B 1 216 ? -4.449 -23.5 -0.715 1 96.06 216 GLY B CA 1
ATOM 4286 C C . GLY B 1 216 ? -4.48 -24.234 -2.049 1 96.06 216 GLY B C 1
ATOM 4287 O O . GLY B 1 216 ? -4.59 -25.453 -2.094 1 96.06 216 GLY B O 1
ATOM 4288 N N . ARG B 1 217 ? -4.492 -23.531 -3.145 1 92.25 217 ARG B N 1
ATOM 4289 C CA . ARG B 1 217 ? -4.266 -24.062 -4.484 1 92.25 217 ARG B CA 1
ATOM 4290 C C . ARG B 1 217 ? -2.799 -23.938 -4.883 1 92.25 217 ARG B C 1
ATOM 4292 O O . ARG B 1 217 ? -2.285 -22.828 -5.043 1 92.25 217 ARG B O 1
ATOM 4299 N N . LEU B 1 218 ? -2.145 -25.031 -5.062 1 85.62 218 LEU B N 1
ATOM 4300 C CA . LEU B 1 218 ? -0.691 -25.078 -5.184 1 85.62 218 LEU B CA 1
ATOM 4301 C C . LEU B 1 218 ? -0.266 -25.094 -6.645 1 85.62 218 LEU B C 1
ATOM 4303 O O . LEU B 1 218 ? 0.904 -24.859 -6.961 1 85.62 218 LEU B O 1
ATOM 4307 N N . GLY B 1 219 ? -1.177 -25.359 -7.492 1 77.69 219 GLY B N 1
ATOM 4308 C CA . GLY B 1 219 ? -0.966 -25.438 -8.93 1 77.69 219 GLY B CA 1
ATOM 4309 C C . GLY B 1 219 ? -2.254 -25.359 -9.727 1 77.69 219 GLY B C 1
ATOM 4310 O O . GLY B 1 219 ? -3.258 -24.828 -9.25 1 77.69 219 GLY B O 1
ATOM 4311 N N . GLY B 1 220 ? -2.199 -25.688 -10.961 1 77.5 220 GLY B N 1
ATOM 4312 C CA . GLY B 1 220 ? -3.385 -25.656 -11.797 1 77.5 220 GLY B CA 1
ATOM 4313 C C . GLY B 1 220 ? -4.551 -26.438 -11.227 1 77.5 220 GLY B C 1
ATOM 4314 O O . GLY B 1 220 ? -5.605 -25.875 -10.93 1 77.5 220 GLY B O 1
ATOM 4315 N N . GLU B 1 221 ? -4.316 -27.656 -11.008 1 88.38 221 GLU B N 1
ATOM 4316 C CA . GLU B 1 221 ? -5.363 -28.531 -10.492 1 88.38 221 GLU B CA 1
ATOM 4317 C C . GLU B 1 221 ? -4.957 -29.141 -9.148 1 88.38 221 GLU B C 1
ATOM 4319 O O . GLU B 1 221 ? -5.609 -30.062 -8.664 1 88.38 221 GLU B O 1
ATOM 4324 N N . GLU B 1 222 ? -3.914 -28.609 -8.586 1 90.81 222 GLU B N 1
ATOM 4325 C CA . GLU B 1 222 ? -3.359 -29.156 -7.355 1 90.81 222 GLU B CA 1
ATOM 4326 C C . GLU B 1 222 ? -3.717 -28.297 -6.152 1 90.81 222 GLU B C 1
ATOM 4328 O O . GLU B 1 222 ? -3.602 -27.062 -6.203 1 90.81 222 GLU B O 1
ATOM 4333 N N . PHE B 1 223 ? -4.168 -29 -5.051 1 96.31 223 PHE B N 1
ATOM 4334 C CA . PHE B 1 223 ? -4.547 -28.344 -3.809 1 96.31 223 PHE B CA 1
ATOM 4335 C C . PHE B 1 223 ? -3.777 -28.922 -2.629 1 96.31 223 PHE B C 1
ATOM 4337 O O . PHE B 1 223 ? -3.299 -30.062 -2.691 1 96.31 223 PHE B O 1
ATOM 4344 N N . GLY B 1 224 ? -3.641 -28.125 -1.601 1 96.5 224 GLY B N 1
ATOM 4345 C CA . GLY B 1 224 ? -3.002 -28.562 -0.367 1 96.5 224 GLY B CA 1
ATOM 4346 C C . GLY B 1 224 ? -3.762 -28.141 0.877 1 96.5 224 GLY B C 1
ATOM 4347 O O . GLY B 1 224 ? -4.379 -27.062 0.902 1 96.5 224 GLY B O 1
ATOM 4348 N N . ILE B 1 225 ? -3.705 -28.969 1.898 1 97.62 225 ILE B N 1
ATOM 4349 C CA . ILE B 1 225 ? -4.289 -28.672 3.201 1 97.62 225 ILE B CA 1
ATOM 4350 C C . ILE B 1 225 ? -3.254 -28.922 4.297 1 97.62 225 ILE B C 1
ATOM 4352 O O . ILE B 1 225 ? -2.709 -30.016 4.41 1 97.62 225 ILE B O 1
ATOM 4356 N N . LEU B 1 226 ? -2.986 -27.922 5.016 1 96.25 226 LEU B N 1
ATOM 4357 C CA . LEU B 1 226 ? -2.178 -28.062 6.223 1 96.25 226 LEU B CA 1
ATOM 4358 C C . LEU B 1 226 ? -3.062 -28.141 7.465 1 96.25 226 LEU B C 1
ATOM 4360 O O . LEU B 1 226 ? -3.912 -27.266 7.684 1 96.25 226 LEU B O 1
ATOM 4364 N N . LEU B 1 227 ? -2.852 -29.141 8.234 1 96.25 227 LEU B N 1
ATOM 4365 C CA . LEU B 1 227 ? -3.686 -29.422 9.398 1 96.25 227 LEU B CA 1
ATOM 4366 C C . LEU B 1 227 ? -2.854 -29.422 10.672 1 96.25 227 LEU B C 1
ATOM 4368 O O . LEU B 1 227 ? -2.334 -30.469 11.078 1 96.25 227 LEU B O 1
ATOM 4372 N N . PRO B 1 228 ? -2.85 -28.281 11.32 1 94.12 228 PRO B N 1
ATOM 4373 C CA . PRO B 1 228 ? -2.123 -28.25 12.594 1 94.12 228 PRO B CA 1
ATOM 4374 C C . PRO B 1 228 ? -2.84 -29.016 13.703 1 94.12 228 PRO B C 1
ATOM 4376 O O . PRO B 1 228 ? -4.07 -29 13.781 1 94.12 228 PRO B O 1
ATOM 4379 N N . ASP B 1 229 ? -2.125 -29.734 14.438 1 91.62 229 ASP B N 1
ATOM 4380 C CA . ASP B 1 229 ? -2.604 -30.438 15.625 1 91.62 229 ASP B CA 1
ATOM 4381 C C . ASP B 1 229 ? -3.568 -31.562 15.242 1 91.62 229 ASP B C 1
ATOM 4383 O O . ASP B 1 229 ? -4.605 -31.734 15.883 1 91.62 229 ASP B O 1
ATOM 4387 N N . LEU B 1 230 ? -3.354 -32.156 14.102 1 92.38 230 LEU B N 1
ATOM 4388 C CA . LEU B 1 230 ? -4.137 -33.281 13.648 1 92.38 230 LEU B CA 1
ATOM 4389 C C . LEU B 1 230 ? -3.236 -34.5 13.383 1 92.38 230 LEU B C 1
ATOM 4391 O O . LEU B 1 230 ? -2.246 -34.375 12.656 1 92.38 230 LEU B O 1
ATOM 4395 N N . HIS B 1 231 ? -3.592 -35.625 13.93 1 91.81 231 HIS B N 1
ATOM 4396 C CA . HIS B 1 231 ? -2.791 -36.812 13.766 1 91.81 231 HIS B CA 1
ATOM 4397 C C . HIS B 1 231 ? -3.131 -37.531 12.453 1 91.81 231 HIS B C 1
ATOM 4399 O O . HIS B 1 231 ? -4.133 -37.219 11.812 1 91.81 231 HIS B O 1
ATOM 4405 N N . HIS B 1 232 ? -2.328 -38.438 12.156 1 93.81 232 HIS B N 1
ATOM 4406 C CA . HIS B 1 232 ? -2.354 -39.125 10.867 1 93.81 232 HIS B CA 1
ATOM 4407 C C . HIS B 1 232 ? -3.721 -39.75 10.594 1 93.81 232 HIS B C 1
ATOM 4409 O O . HIS B 1 232 ? -4.293 -39.562 9.516 1 93.81 232 HIS B O 1
ATOM 4415 N N . GLU B 1 233 ? -4.246 -40.469 11.531 1 94 233 GLU B N 1
ATOM 4416 C CA . GLU B 1 233 ? -5.5 -41.188 11.336 1 94 233 GLU B CA 1
ATOM 4417 C C . GLU B 1 233 ? -6.652 -40.219 11.07 1 94 233 GLU B C 1
ATOM 4419 O O . GLU B 1 233 ? -7.492 -40.469 10.203 1 94 233 GLU B O 1
ATOM 4424 N N . GLN B 1 234 ? -6.652 -39.188 11.844 1 95.44 234 GLN B N 1
ATOM 4425 C CA . GLN B 1 234 ? -7.695 -38.188 11.664 1 95.44 234 GLN B CA 1
ATOM 4426 C C . GLN B 1 234 ? -7.57 -37.5 10.305 1 95.44 234 GLN B C 1
ATOM 4428 O O . GLN B 1 234 ? -8.578 -37.156 9.68 1 95.44 234 GLN B O 1
ATOM 4433 N N . ALA B 1 235 ? -6.383 -37.281 9.883 1 96.44 235 ALA B N 1
ATOM 4434 C CA . ALA B 1 235 ? -6.141 -36.656 8.586 1 96.44 235 ALA B CA 1
ATOM 4435 C C . ALA B 1 235 ? -6.641 -37.562 7.453 1 96.44 235 ALA B C 1
ATOM 4437 O O . ALA B 1 235 ? -7.191 -37.094 6.465 1 96.44 235 ALA B O 1
ATOM 4438 N N . CYS B 1 236 ? -6.449 -38.812 7.605 1 96.5 236 CYS B N 1
ATOM 4439 C CA . CYS B 1 236 ? -6.926 -39.781 6.613 1 96.5 236 CYS B CA 1
ATOM 4440 C C . CYS B 1 236 ? -8.445 -39.75 6.52 1 96.5 236 CYS B C 1
ATOM 4442 O O . CYS B 1 236 ? -9 -39.781 5.418 1 96.5 236 CYS B O 1
ATOM 4444 N N . GLN B 1 237 ? -9.008 -39.719 7.645 1 96.88 237 GLN B N 1
ATOM 4445 C CA . GLN B 1 237 ? -10.469 -39.656 7.676 1 96.88 237 GLN B CA 1
ATOM 4446 C C . GLN B 1 237 ? -10.977 -38.406 7 1 96.88 237 GLN B C 1
ATOM 4448 O O . GLN B 1 237 ? -11.969 -38.438 6.27 1 96.88 237 GLN B O 1
ATOM 4453 N N . LEU B 1 238 ? -10.336 -37.375 7.336 1 97.38 238 LEU B N 1
ATOM 4454 C CA . LEU B 1 238 ? -10.727 -36.094 6.73 1 97.38 238 LEU B CA 1
ATOM 4455 C C . LEU B 1 238 ? -10.586 -36.156 5.215 1 97.38 238 LEU B C 1
ATOM 4457 O O . LEU B 1 238 ? -11.469 -35.719 4.488 1 97.38 238 LEU B O 1
ATOM 4461 N N . ALA B 1 239 ? -9.508 -36.688 4.711 1 98 239 ALA B N 1
ATOM 4462 C CA . ALA B 1 239 ? -9.281 -36.812 3.273 1 98 239 ALA B CA 1
ATOM 4463 C C . ALA B 1 239 ? -10.367 -37.656 2.619 1 98 239 ALA B C 1
ATOM 4465 O O . ALA B 1 239 ? -10.859 -37.312 1.54 1 98 239 ALA B O 1
ATOM 4466 N N . GLU B 1 240 ? -10.688 -38.688 3.27 1 97.81 240 GLU B N 1
ATOM 4467 C CA . GLU B 1 240 ? -11.75 -39.562 2.754 1 97.81 240 GLU B CA 1
ATOM 4468 C C . GLU B 1 240 ? -13.086 -38.812 2.711 1 97.81 240 GLU B C 1
ATOM 4470 O O . GLU B 1 240 ? -13.867 -39 1.775 1 97.81 240 GLU B O 1
ATOM 4475 N N . SER B 1 241 ? -13.32 -38.125 3.723 1 97.88 241 SER B N 1
ATOM 4476 C CA . SER B 1 241 ? -14.555 -37.375 3.762 1 97.88 241 SER B CA 1
ATOM 4477 C C . SER B 1 241 ? -14.633 -36.375 2.586 1 97.88 241 SER B C 1
ATOM 4479 O O . SER B 1 241 ? -15.688 -36.25 1.971 1 97.88 241 SER B O 1
ATOM 4481 N N . ILE B 1 242 ? -13.562 -35.719 2.316 1 97.81 242 ILE B N 1
ATOM 4482 C CA . ILE B 1 242 ? -13.508 -34.781 1.204 1 97.81 242 ILE B CA 1
ATOM 4483 C C . ILE B 1 242 ? -13.711 -35.531 -0.114 1 97.81 242 ILE B C 1
ATOM 4485 O O . ILE B 1 242 ? -14.5 -35.094 -0.962 1 97.81 242 ILE B O 1
ATOM 4489 N N . ARG B 1 243 ? -13.055 -36.594 -0.27 1 97.69 243 ARG B N 1
ATOM 4490 C CA . ARG B 1 243 ? -13.172 -37.406 -1.479 1 97.69 243 ARG B CA 1
ATOM 4491 C C . ARG B 1 243 ? -14.617 -37.812 -1.735 1 97.69 243 ARG B C 1
ATOM 4493 O O . ARG B 1 243 ? -15.117 -37.688 -2.854 1 97.69 243 ARG B O 1
ATOM 4500 N N . CYS B 1 244 ? -15.227 -38.281 -0.711 1 97.25 244 CYS B N 1
ATOM 4501 C CA . CYS B 1 244 ? -16.609 -38.719 -0.812 1 97.25 244 CYS B CA 1
ATOM 4502 C C . CYS B 1 244 ? -17.531 -37.562 -1.162 1 97.25 244 CYS B C 1
ATOM 4504 O O . CYS B 1 244 ? -18.469 -37.719 -1.943 1 97.25 244 CYS B O 1
ATOM 4506 N N . ARG B 1 245 ? -17.266 -36.469 -0.609 1 97 245 ARG B N 1
ATOM 4507 C CA . ARG B 1 245 ? -18.078 -35.281 -0.874 1 97 245 ARG B CA 1
ATOM 4508 C C . ARG B 1 245 ? -18.016 -34.906 -2.348 1 97 245 ARG B C 1
ATOM 4510 O O . ARG B 1 245 ? -19.016 -34.469 -2.92 1 97 245 ARG B O 1
ATOM 4517 N N . PHE B 1 246 ? -16.859 -35 -2.932 1 96.69 246 PHE B N 1
ATOM 4518 C CA . PHE B 1 246 ? -16.703 -34.719 -4.352 1 96.69 246 PHE B CA 1
ATOM 4519 C C . PHE B 1 246 ? -17.609 -35.625 -5.191 1 96.69 246 PHE B C 1
ATOM 4521 O O . PHE B 1 246 ? -18.203 -35.156 -6.164 1 96.69 246 PHE B O 1
ATOM 4528 N N . GLU B 1 247 ? -17.734 -36.812 -4.832 1 94.81 247 GLU B N 1
ATOM 4529 C CA . GLU B 1 247 ? -18.547 -37.781 -5.566 1 94.81 247 GLU B CA 1
ATOM 4530 C C . GLU B 1 247 ? -20.047 -37.5 -5.344 1 94.81 247 GLU B C 1
ATOM 4532 O O . GLU B 1 247 ? -20.844 -37.688 -6.262 1 94.81 247 GLU B O 1
ATOM 4537 N N . GLU B 1 248 ? -20.312 -37.125 -4.223 1 95.38 248 GLU B N 1
ATOM 4538 C CA . GLU B 1 248 ? -21.719 -36.969 -3.828 1 95.38 248 GLU B CA 1
ATOM 4539 C C . GLU B 1 248 ? -22.297 -35.688 -4.402 1 95.38 248 GLU B C 1
ATOM 4541 O O . GLU B 1 248 ? -23.516 -35.562 -4.566 1 95.38 248 GLU B O 1
ATOM 4546 N N . GLN B 1 249 ? -21.438 -34.75 -4.648 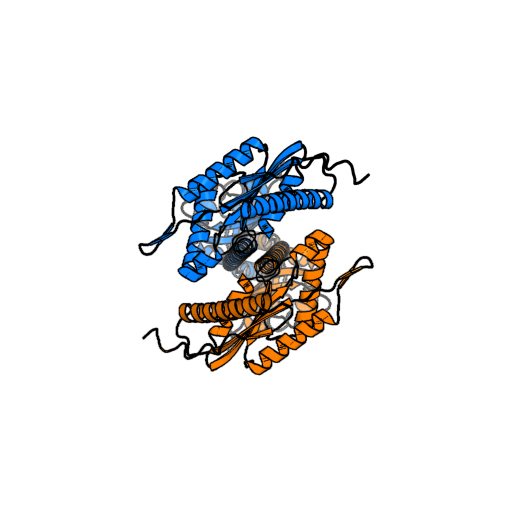1 96.25 249 GLN B N 1
ATOM 4547 C CA . GLN B 1 249 ? -21.922 -33.469 -5.105 1 96.25 249 GLN B CA 1
ATOM 4548 C C . GLN B 1 249 ? -21.266 -33.062 -6.426 1 96.25 249 GLN B C 1
ATOM 4550 O O . GLN B 1 249 ? -20.422 -32.156 -6.461 1 96.25 249 GLN B O 1
ATOM 4555 N N . PRO B 1 250 ? -21.75 -33.594 -7.441 1 95.69 250 PRO B N 1
ATOM 4556 C CA . PRO B 1 250 ? -21.203 -33.219 -8.742 1 95.69 250 PRO B CA 1
ATOM 4557 C C . PRO B 1 250 ? -21.516 -31.766 -9.125 1 95.69 250 PRO B C 1
ATOM 4559 O O . PRO B 1 250 ? -22.406 -31.141 -8.539 1 95.69 250 PRO B O 1
ATOM 4562 N N . LEU B 1 251 ? -20.672 -31.203 -10.031 1 95.12 251 LEU B N 1
ATOM 4563 C CA . LEU B 1 251 ? -20.891 -29.844 -10.523 1 95.12 251 LEU B CA 1
ATOM 4564 C C . LEU B 1 251 ? -22.031 -29.812 -11.523 1 95.12 251 LEU B C 1
ATOM 4566 O O . LEU B 1 251 ? -22.016 -30.516 -12.531 1 95.12 251 LEU B O 1
ATOM 4570 N N . ALA B 1 252 ? -23 -29.031 -11.242 1 94 252 ALA B N 1
ATOM 4571 C CA . ALA B 1 252 ? -24.078 -28.766 -12.18 1 94 252 ALA B CA 1
ATOM 4572 C C . ALA B 1 252 ? -23.859 -27.438 -12.898 1 94 252 ALA B C 1
ATOM 4574 O O . ALA B 1 252 ? -23.859 -26.375 -12.266 1 94 252 ALA B O 1
ATOM 4575 N N . LEU B 1 253 ? -23.641 -27.5 -14.164 1 90.31 253 LEU B N 1
ATOM 4576 C CA . LEU B 1 253 ? -23.391 -26.281 -14.938 1 90.31 253 LEU B CA 1
ATOM 4577 C C . LEU B 1 253 ? -24.047 -26.359 -16.312 1 90.31 253 LEU B C 1
ATOM 4579 O O . LEU B 1 253 ? -23.812 -27.328 -17.047 1 90.31 253 LEU B O 1
ATOM 4583 N N . ASN B 1 254 ? -24.781 -25.328 -16.625 1 87.25 254 ASN B N 1
ATOM 4584 C CA . ASN B 1 254 ? -25.453 -25.219 -17.922 1 87.25 254 ASN B CA 1
ATOM 4585 C C . ASN B 1 254 ? -26.188 -26.5 -18.266 1 87.25 254 ASN B C 1
ATOM 4587 O O . ASN B 1 254 ? -26.062 -27.016 -19.391 1 87.25 254 ASN B O 1
ATOM 4591 N N . GLY B 1 255 ? -26.828 -27.141 -17.281 1 88.06 255 GLY B N 1
ATOM 4592 C CA . GLY B 1 255 ? -27.656 -28.312 -17.484 1 88.06 255 GLY B CA 1
ATOM 4593 C C . GLY B 1 255 ? -26.859 -29.609 -17.516 1 88.06 255 GLY B C 1
ATOM 4594 O O . GLY B 1 255 ? -27.438 -30.688 -17.719 1 88.06 255 GLY B O 1
ATOM 4595 N N . GLN B 1 256 ? -25.641 -29.438 -17.391 1 89.94 256 GLN B N 1
ATOM 4596 C CA . GLN B 1 256 ? -24.797 -30.625 -17.391 1 89.94 256 GLN B CA 1
ATOM 4597 C C . GLN B 1 256 ? -24.312 -30.953 -15.977 1 89.94 256 GLN B C 1
ATOM 4599 O O . GLN B 1 256 ? -24.109 -30.047 -15.156 1 89.94 256 GLN B O 1
ATOM 4604 N N . ILE B 1 257 ? -24.203 -32.25 -15.766 1 93.44 257 ILE B N 1
ATOM 4605 C CA . ILE B 1 257 ? -23.656 -32.719 -14.508 1 93.44 257 ILE B CA 1
ATOM 4606 C C . ILE B 1 257 ? -22.234 -33.25 -14.734 1 93.44 257 ILE B C 1
ATOM 4608 O O . ILE B 1 257 ? -22.047 -34.219 -15.477 1 93.44 257 ILE B O 1
ATOM 4612 N N . ILE B 1 258 ? -21.375 -32.625 -14.117 1 93 258 ILE B N 1
ATOM 4613 C CA . ILE B 1 258 ? -19.969 -33 -14.289 1 93 258 ILE B CA 1
ATOM 4614 C C . ILE B 1 258 ? -19.438 -33.625 -13 1 93 258 ILE B C 1
ATOM 4616 O O . ILE B 1 258 ? -19.391 -32.938 -11.961 1 93 258 ILE B O 1
ATOM 4620 N N . LYS B 1 259 ? -19.047 -34.844 -13.086 1 92.38 259 LYS B N 1
ATOM 4621 C CA . LYS B 1 259 ? -18.484 -35.562 -11.93 1 92.38 259 LYS B CA 1
ATOM 4622 C C . LYS B 1 259 ? -16.969 -35.375 -11.898 1 92.38 259 LYS B C 1
ATOM 4624 O O . LYS B 1 259 ? -16.281 -35.719 -12.867 1 92.38 259 LYS B O 1
ATOM 4629 N N . CYS B 1 260 ? -16.516 -34.844 -10.82 1 93.25 260 CYS B N 1
ATOM 4630 C CA . CYS B 1 260 ? -15.07 -34.688 -10.617 1 93.25 260 CYS B CA 1
ATOM 4631 C C . CYS B 1 260 ? -14.594 -35.562 -9.445 1 93.25 260 CYS B C 1
ATOM 4633 O O . CYS B 1 260 ? -15.266 -35.625 -8.422 1 93.25 260 CYS B O 1
ATOM 4635 N N . THR B 1 261 ? -13.57 -36.281 -9.648 1 96.19 261 THR B N 1
ATOM 4636 C CA . THR B 1 261 ? -12.906 -37.031 -8.578 1 96.19 261 THR B CA 1
ATOM 4637 C C . THR B 1 261 ? -11.492 -36.5 -8.352 1 96.19 261 THR B C 1
ATOM 4639 O O . THR B 1 261 ? -11.008 -35.656 -9.125 1 96.19 261 THR B O 1
ATOM 4642 N N . ALA B 1 262 ? -10.945 -36.906 -7.215 1 97.44 262 ALA B N 1
ATOM 4643 C CA . ALA B 1 262 ? -9.594 -36.438 -6.895 1 97.44 262 ALA B CA 1
ATOM 4644 C C . ALA B 1 262 ? -8.773 -37.562 -6.258 1 97.44 262 ALA B C 1
ATOM 4646 O O . ALA B 1 262 ? -9.336 -38.5 -5.668 1 97.44 262 ALA B O 1
ATOM 4647 N N . SER B 1 263 ? -7.516 -37.5 -6.434 1 98 263 SER B N 1
ATOM 4648 C CA . SER B 1 263 ? -6.559 -38.375 -5.793 1 98 263 SER B CA 1
ATOM 4649 C C . SER B 1 263 ? -5.785 -37.656 -4.688 1 98 263 SER B C 1
ATOM 4651 O O . SER B 1 263 ? -5.32 -36.531 -4.879 1 98 263 SER B O 1
ATOM 4653 N N . PHE B 1 264 ? -5.648 -38.375 -3.531 1 97.94 264 PHE B N 1
ATOM 4654 C CA . PHE B 1 264 ? -5.125 -37.719 -2.34 1 97.94 264 PHE B CA 1
ATOM 4655 C C . PHE B 1 264 ? -3.854 -38.406 -1.857 1 97.94 264 PHE B C 1
ATOM 4657 O O . PHE B 1 264 ? -3.75 -39.656 -1.891 1 97.94 264 PHE B O 1
ATOM 4664 N N . GLY B 1 265 ? -2.936 -37.562 -1.437 1 97.44 265 GLY B N 1
ATOM 4665 C CA . GLY B 1 265 ? -1.759 -38 -0.7 1 97.44 265 GLY B CA 1
ATOM 4666 C C . GLY B 1 265 ? -1.626 -37.344 0.657 1 97.44 265 GLY B C 1
ATOM 4667 O O . GLY B 1 265 ? -1.837 -36.125 0.787 1 97.44 265 GLY B O 1
ATOM 4668 N N . ILE B 1 266 ? -1.267 -38.156 1.732 1 97.25 266 ILE B N 1
ATOM 4669 C CA . ILE B 1 266 ? -1.187 -37.625 3.09 1 97.25 266 ILE B CA 1
ATOM 4670 C C . ILE B 1 266 ? 0.193 -37.938 3.678 1 97.25 266 ILE B C 1
ATOM 4672 O O . ILE B 1 266 ? 0.745 -39 3.473 1 97.25 266 ILE B O 1
ATOM 4676 N N . ALA B 1 267 ? 0.735 -36.906 4.297 1 95.81 267 ALA B N 1
ATOM 4677 C CA . ALA B 1 267 ? 1.931 -37.062 5.121 1 95.81 267 ALA B CA 1
ATOM 4678 C C . ALA B 1 267 ? 1.745 -36.406 6.48 1 95.81 267 ALA B C 1
ATOM 4680 O O . ALA B 1 267 ? 1.138 -35.344 6.574 1 95.81 267 ALA B O 1
ATOM 4681 N N . SER B 1 268 ? 2.217 -37.062 7.512 1 94.69 268 SER B N 1
ATOM 4682 C CA . SER B 1 268 ? 2.08 -36.531 8.859 1 94.69 268 SER B CA 1
ATOM 4683 C C . SER B 1 268 ? 3.393 -36.656 9.633 1 94.69 268 SER B C 1
ATOM 4685 O O . SER B 1 268 ? 4.238 -37.469 9.312 1 94.69 268 SER B O 1
ATOM 4687 N N . ILE B 1 269 ? 3.449 -35.75 10.602 1 92.44 269 ILE B N 1
ATOM 4688 C CA . ILE B 1 269 ? 4.652 -35.75 11.422 1 92.44 269 ILE B CA 1
ATOM 4689 C C . ILE B 1 269 ? 4.363 -35.094 12.773 1 92.44 269 ILE B C 1
ATOM 4691 O O . ILE B 1 269 ? 3.449 -34.281 12.891 1 92.44 269 ILE B O 1
ATOM 4695 N N . THR B 1 270 ? 5.102 -35.594 13.734 1 91.25 270 THR B N 1
ATOM 4696 C CA . THR B 1 270 ? 5.215 -34.812 14.953 1 91.25 270 THR B CA 1
ATOM 4697 C C . THR B 1 270 ? 6.375 -33.812 14.859 1 91.25 270 THR B C 1
ATOM 4699 O O . THR B 1 270 ? 7.531 -34.219 14.711 1 91.25 270 THR B O 1
ATOM 4702 N N . ILE B 1 271 ? 6.086 -32.562 14.953 1 90.81 271 ILE B N 1
ATOM 4703 C CA . ILE B 1 271 ? 7.102 -31.547 14.711 1 90.81 271 ILE B CA 1
ATOM 4704 C C . ILE B 1 271 ? 8.203 -31.656 15.758 1 90.81 271 ILE B C 1
ATOM 4706 O O . ILE B 1 271 ? 7.945 -31.516 16.953 1 90.81 271 ILE B O 1
ATOM 4710 N N . PRO B 1 272 ? 9.367 -31.859 15.25 1 90.5 272 PRO B N 1
ATOM 4711 C CA . PRO B 1 272 ? 10.492 -31.891 16.188 1 90.5 272 PRO B CA 1
ATOM 4712 C C . PRO B 1 272 ? 10.914 -30.5 16.656 1 90.5 272 PRO B C 1
ATOM 4714 O O . PRO B 1 272 ? 10.305 -29.5 16.25 1 90.5 272 PRO B O 1
ATOM 4717 N N . VAL B 1 273 ? 11.922 -30.422 17.562 1 88.75 273 VAL B N 1
ATOM 4718 C CA . VAL B 1 273 ? 12.453 -29.141 17.969 1 88.75 273 VAL B CA 1
ATOM 4719 C C . VAL B 1 273 ? 13.172 -28.469 16.797 1 88.75 273 VAL B C 1
ATOM 4721 O O . VAL B 1 273 ? 14.086 -29.031 16.219 1 88.75 273 VAL B O 1
ATOM 4724 N N . ILE B 1 274 ? 12.688 -27.359 16.406 1 87.94 274 ILE B N 1
ATOM 4725 C CA . ILE B 1 274 ? 13.242 -26.625 15.266 1 87.94 274 ILE B CA 1
ATOM 4726 C C . ILE B 1 274 ? 14.078 -25.453 15.773 1 87.94 274 ILE B C 1
ATOM 4728 O O . ILE B 1 274 ? 13.609 -24.641 16.578 1 87.94 274 ILE B O 1
ATOM 4732 N N . HIS B 1 275 ? 15.305 -25.344 15.273 1 86.06 275 HIS B N 1
ATOM 4733 C CA . HIS B 1 275 ? 16.234 -24.344 15.789 1 86.06 275 HIS B CA 1
ATOM 4734 C C . HIS B 1 275 ? 16.438 -23.219 14.797 1 86.06 275 HIS B C 1
ATOM 4736 O O . HIS B 1 275 ? 17.016 -22.188 15.133 1 86.06 275 HIS B O 1
ATOM 4742 N N . SER B 1 276 ? 16.016 -23.453 13.586 1 87.06 276 SER B N 1
ATOM 4743 C CA . SER B 1 276 ? 16.25 -22.438 12.57 1 87.06 276 SER B CA 1
ATOM 4744 C C . SER B 1 276 ? 15.141 -22.453 11.523 1 87.06 276 SER B C 1
ATOM 4746 O O . SER B 1 276 ? 14.414 -23.438 11.383 1 87.06 276 SER B O 1
ATOM 4748 N N . GLU B 1 277 ? 15.086 -21.391 10.781 1 83.88 277 GLU B N 1
ATOM 4749 C CA . GLU B 1 277 ? 14.125 -21.281 9.688 1 83.88 277 GLU B CA 1
ATOM 4750 C C . GLU B 1 277 ? 14.43 -22.297 8.586 1 83.88 277 GLU B C 1
ATOM 4752 O O . GLU B 1 277 ? 13.523 -22.844 7.961 1 83.88 277 GLU B O 1
ATOM 4757 N N . LYS B 1 278 ? 15.625 -22.516 8.414 1 81.62 278 LYS B N 1
ATOM 4758 C CA . LYS B 1 278 ? 16.047 -23.469 7.391 1 81.62 278 LYS B CA 1
ATOM 4759 C C . LYS B 1 278 ? 15.578 -24.891 7.727 1 81.62 278 LYS B C 1
ATOM 4761 O O . LYS B 1 278 ? 15.172 -25.641 6.836 1 81.62 278 LYS B O 1
ATOM 4766 N N . GLU B 1 279 ? 15.656 -25.203 8.938 1 85.88 279 GLU B N 1
ATOM 4767 C CA . GLU B 1 279 ? 15.18 -26.5 9.383 1 85.88 279 GLU B CA 1
ATOM 4768 C C . GLU B 1 279 ? 13.672 -26.641 9.195 1 85.88 279 GLU B C 1
ATOM 4770 O O . GLU B 1 279 ? 13.18 -27.703 8.812 1 85.88 279 GLU B O 1
ATOM 4775 N N . ALA B 1 280 ? 13.055 -25.578 9.5 1 86.44 280 ALA B N 1
ATOM 4776 C CA . ALA B 1 280 ? 11.609 -25.562 9.312 1 86.44 280 ALA B CA 1
ATOM 4777 C C . ALA B 1 280 ? 11.242 -25.75 7.84 1 86.44 280 ALA B C 1
ATOM 4779 O O . ALA B 1 280 ? 10.312 -26.484 7.508 1 86.44 280 ALA B O 1
ATOM 4780 N N . GLN B 1 281 ? 12.016 -25.094 7.031 1 83.25 281 GLN B N 1
ATOM 4781 C CA . GLN B 1 281 ? 11.812 -25.203 5.594 1 83.25 281 GLN B CA 1
ATOM 4782 C C . GLN B 1 281 ? 12.039 -26.625 5.105 1 83.25 281 GLN B C 1
ATOM 4784 O O . GLN B 1 281 ? 11.266 -27.156 4.305 1 83.25 281 GLN B O 1
ATOM 4789 N N . ASN B 1 282 ? 13.031 -27.188 5.574 1 82.06 282 ASN B N 1
ATOM 4790 C CA . ASN B 1 282 ? 13.352 -28.562 5.188 1 82.06 282 ASN B CA 1
ATOM 4791 C C . ASN B 1 282 ? 12.266 -29.531 5.625 1 82.06 282 ASN B C 1
ATOM 4793 O O . ASN B 1 282 ? 11.938 -30.469 4.891 1 82.06 282 ASN B O 1
ATOM 4797 N N . LEU B 1 283 ? 11.836 -29.312 6.793 1 86.56 283 LEU B N 1
ATOM 4798 C CA . LEU B 1 283 ? 10.766 -30.156 7.309 1 86.56 283 LEU B CA 1
ATOM 4799 C C . LEU B 1 283 ? 9.531 -30.078 6.414 1 86.56 283 LEU B C 1
ATOM 4801 O O . LEU B 1 283 ? 8.953 -31.109 6.059 1 86.56 283 LEU B O 1
ATOM 4805 N N . LEU B 1 284 ? 9.188 -28.953 6.062 1 86.69 284 LEU B N 1
ATOM 4806 C CA . LEU B 1 284 ? 8 -28.75 5.23 1 86.69 284 LEU B CA 1
ATOM 4807 C C . LEU B 1 284 ? 8.195 -29.359 3.848 1 86.69 284 LEU B C 1
ATOM 4809 O O . LEU B 1 284 ? 7.27 -29.938 3.281 1 86.69 284 LEU B O 1
ATOM 4813 N N . GLU B 1 285 ? 9.32 -29.172 3.326 1 81.06 285 GLU B N 1
ATOM 4814 C CA . GLU B 1 285 ? 9.633 -29.734 2.02 1 81.06 285 GLU B CA 1
ATOM 4815 C C . GLU B 1 285 ? 9.531 -31.266 2.041 1 81.06 285 GLU B C 1
ATOM 4817 O O . GLU B 1 285 ? 9.023 -31.859 1.092 1 81.06 285 GLU B O 1
ATOM 4822 N N . THR B 1 286 ? 10.023 -31.781 3.096 1 83.38 286 THR B N 1
ATOM 4823 C CA . THR B 1 286 ? 9.945 -33.219 3.252 1 83.38 286 THR B CA 1
ATOM 4824 C C . THR B 1 286 ? 8.492 -33.688 3.34 1 83.38 286 THR B C 1
ATOM 4826 O O . THR B 1 286 ? 8.109 -34.688 2.715 1 83.38 286 THR B O 1
ATOM 4829 N N . LEU B 1 287 ? 7.805 -32.969 4.098 1 88.69 287 LEU B N 1
ATOM 4830 C CA . LEU B 1 287 ? 6.387 -33.281 4.25 1 88.69 287 LEU B CA 1
ATOM 4831 C C . LEU B 1 287 ? 5.66 -33.188 2.912 1 88.69 287 LEU B C 1
ATOM 4833 O O . LEU B 1 287 ? 4.855 -34.062 2.566 1 88.69 287 LEU B O 1
ATOM 4837 N N . PHE B 1 288 ? 5.941 -32.188 2.18 1 86.38 288 PHE B N 1
ATOM 4838 C CA . PHE B 1 288 ? 5.34 -31.938 0.875 1 86.38 288 PHE B CA 1
ATOM 4839 C C . PHE B 1 288 ? 5.699 -33.062 -0.105 1 86.38 288 PHE B C 1
ATOM 4841 O O . PHE B 1 288 ? 4.832 -33.562 -0.808 1 86.38 288 PHE B O 1
ATOM 4848 N N . ASN B 1 289 ? 6.922 -33.375 -0.137 1 82.88 289 ASN B N 1
ATOM 4849 C CA . ASN B 1 289 ? 7.391 -34.438 -1.047 1 82.88 289 ASN B CA 1
ATOM 4850 C C . ASN B 1 289 ? 6.742 -35.781 -0.739 1 82.88 289 ASN B C 1
ATOM 4852 O O . ASN B 1 289 ? 6.391 -36.531 -1.653 1 82.88 289 ASN B O 1
ATOM 4856 N N . SER B 1 290 ? 6.66 -36 0.489 1 89.81 290 SER B N 1
ATOM 4857 C CA . SER B 1 290 ? 6.055 -37.281 0.903 1 89.81 290 SER B CA 1
ATOM 4858 C C . SER B 1 290 ? 4.586 -37.344 0.505 1 89.81 290 SER B C 1
ATOM 4860 O O . SER B 1 290 ? 4.117 -38.375 0.014 1 89.81 290 SER B O 1
ATOM 4862 N N . ALA B 1 291 ? 3.902 -36.281 0.76 1 93.25 291 ALA B N 1
ATOM 4863 C CA . ALA B 1 291 ? 2.492 -36.25 0.381 1 93.25 291 ALA B CA 1
ATOM 4864 C C . ALA B 1 291 ? 2.328 -36.344 -1.134 1 93.25 291 ALA B C 1
ATOM 4866 O O . ALA B 1 291 ? 1.399 -36.969 -1.624 1 93.25 291 ALA B O 1
ATOM 4867 N N . ASP B 1 292 ? 3.164 -35.688 -1.844 1 86.5 292 ASP B N 1
ATOM 4868 C CA . ASP B 1 292 ? 3.145 -35.719 -3.303 1 86.5 292 ASP B CA 1
ATOM 4869 C C . ASP B 1 292 ? 3.35 -37.125 -3.826 1 86.5 292 ASP B C 1
ATOM 4871 O O . ASP B 1 292 ? 2.656 -37.562 -4.746 1 86.5 292 ASP B O 1
ATOM 4875 N N . GLN B 1 293 ? 4.297 -37.812 -3.238 1 86.38 293 GLN B N 1
ATOM 4876 C CA . GLN B 1 293 ? 4.559 -39.188 -3.635 1 86.38 293 GLN B CA 1
ATOM 4877 C C . GLN B 1 293 ? 3.344 -40.062 -3.369 1 86.38 293 GLN B C 1
ATOM 4879 O O . GLN B 1 293 ? 3 -40.938 -4.188 1 86.38 293 GLN B O 1
ATOM 4884 N N . ALA B 1 294 ? 2.791 -39.875 -2.236 1 94.19 294 ALA B N 1
ATOM 4885 C CA . ALA B 1 294 ? 1.591 -40.625 -1.899 1 94.19 294 ALA B CA 1
ATOM 4886 C C . ALA B 1 294 ? 0.457 -40.312 -2.875 1 94.19 294 ALA B C 1
ATOM 4888 O O . ALA B 1 294 ? -0.292 -41.219 -3.264 1 94.19 294 ALA B O 1
ATOM 4889 N N . MET B 1 295 ? 0.279 -39.125 -3.205 1 94.31 295 MET B N 1
ATOM 4890 C CA . MET B 1 295 ? -0.741 -38.75 -4.176 1 94.31 295 MET B CA 1
ATOM 4891 C C . MET B 1 295 ? -0.501 -39.406 -5.52 1 94.31 295 MET B C 1
ATOM 4893 O O . MET B 1 295 ? -1.444 -39.875 -6.16 1 94.31 295 MET B O 1
ATOM 4897 N N . MET B 1 296 ? 0.762 -39.438 -5.938 1 89 296 MET B N 1
ATOM 4898 C CA . MET B 1 296 ? 1.111 -40.094 -7.195 1 89 296 MET B CA 1
ATOM 4899 C C . MET B 1 296 ? 0.773 -41.562 -7.148 1 89 296 MET B C 1
ATOM 4901 O O . MET B 1 296 ? 0.353 -42.156 -8.156 1 89 296 MET B O 1
ATOM 4905 N N . GLN B 1 297 ? 1.026 -42.125 -6.043 1 92.31 297 GLN B N 1
ATOM 4906 C CA . GLN B 1 297 ? 0.639 -43.5 -5.859 1 92.31 297 GLN B CA 1
ATOM 4907 C C . GLN B 1 297 ? -0.867 -43.688 -6.023 1 92.31 297 GLN B C 1
ATOM 4909 O O . GLN B 1 297 ? -1.318 -44.656 -6.648 1 92.31 297 GLN B O 1
ATOM 4914 N N . ALA B 1 298 ? -1.605 -42.812 -5.488 1 95.62 298 ALA B N 1
ATOM 4915 C CA . ALA B 1 298 ? -3.059 -42.844 -5.621 1 95.62 298 ALA B CA 1
ATOM 4916 C C . ALA B 1 298 ? -3.477 -42.781 -7.09 1 95.62 298 ALA B C 1
ATOM 4918 O O . ALA B 1 298 ? -4.367 -43.5 -7.523 1 95.62 298 ALA B O 1
ATOM 4919 N N . LYS B 1 299 ? -2.82 -41.906 -7.832 1 92.38 299 LYS B N 1
ATOM 4920 C CA . LYS B 1 299 ? -3.1 -41.781 -9.258 1 92.38 299 LYS B CA 1
ATOM 4921 C C . LYS B 1 299 ? -2.766 -43.062 -10.008 1 92.38 299 LYS B C 1
ATOM 4923 O O . LYS B 1 299 ? -3.545 -43.531 -10.844 1 92.38 299 LYS B O 1
ATOM 4928 N N . ARG B 1 300 ? -1.71 -43.688 -9.656 1 90.5 300 ARG B N 1
ATOM 4929 C CA . ARG B 1 300 ? -1.252 -44.906 -10.32 1 90.5 300 ARG B CA 1
ATOM 4930 C C . ARG B 1 300 ? -2.15 -46.094 -9.977 1 90.5 300 ARG B C 1
ATOM 4932 O O . ARG B 1 300 ? -2.348 -46.969 -10.805 1 90.5 300 ARG B O 1
ATOM 4939 N N . ASN B 1 301 ? -2.658 -46.031 -8.82 1 94.5 301 ASN B N 1
ATOM 4940 C CA . ASN B 1 301 ? -3.477 -47.156 -8.328 1 94.5 301 ASN B CA 1
ATOM 4941 C C . ASN B 1 301 ? -4.906 -47.062 -8.852 1 94.5 301 ASN B C 1
ATOM 4943 O O . ASN B 1 301 ? -5.773 -47.812 -8.43 1 94.5 301 ASN B O 1
ATOM 4947 N N . GLY B 1 302 ? -5.207 -46.094 -9.711 1 94.5 302 GLY B N 1
ATOM 4948 C CA . GLY B 1 302 ? -6.531 -46.062 -10.312 1 94.5 302 GLY B CA 1
ATOM 4949 C C . GLY B 1 302 ? -7.281 -44.781 -10.047 1 94.5 302 GLY B C 1
ATOM 4950 O O . GLY B 1 302 ? -8.414 -44.625 -10.5 1 94.5 302 GLY B O 1
ATOM 4951 N N . ARG B 1 303 ? -6.691 -43.938 -9.266 1 95.5 303 ARG B N 1
ATOM 4952 C CA . ARG B 1 303 ? -7.234 -42.594 -9.008 1 95.5 303 ARG B CA 1
ATOM 4953 C C . ARG B 1 303 ? -8.445 -42.656 -8.086 1 95.5 303 ARG B C 1
ATOM 4955 O O . ARG B 1 303 ? -8.844 -43.75 -7.664 1 95.5 303 ARG B O 1
ATOM 4962 N N . ASN B 1 304 ? -8.938 -41.562 -7.617 1 97.25 304 ASN B N 1
ATOM 4963 C CA . ASN B 1 304 ? -10.102 -41.469 -6.738 1 97.25 304 ASN B CA 1
ATOM 4964 C C . ASN B 1 304 ? -9.906 -42.25 -5.449 1 97.25 304 ASN B C 1
ATOM 4966 O O . ASN B 1 304 ? -10.742 -43.094 -5.086 1 97.25 304 ASN B O 1
ATOM 4970 N N . GLN B 1 305 ? -8.828 -42 -4.84 1 97.75 305 GLN B N 1
ATOM 4971 C CA . GLN B 1 305 ? -8.539 -42.688 -3.582 1 97.75 305 GLN B CA 1
ATOM 4972 C C . GLN B 1 305 ? -7.539 -41.906 -2.746 1 97.75 305 GLN B C 1
ATOM 4974 O O . GLN B 1 305 ? -6.953 -40.938 -3.227 1 97.75 305 GLN B O 1
ATOM 4979 N N . VAL B 1 306 ? -7.375 -42.344 -1.501 1 97.69 306 VAL B N 1
ATOM 4980 C CA . VAL B 1 306 ? -6.449 -41.75 -0.553 1 97.69 306 VAL B CA 1
ATOM 4981 C C . VAL B 1 306 ? -5.277 -42.688 -0.292 1 97.69 306 VAL B C 1
ATOM 4983 O O . VAL B 1 306 ? -5.477 -43.875 0.002 1 97.69 306 VAL B O 1
ATOM 4986 N N . CYS B 1 307 ? -4.094 -42.125 -0.484 1 96.94 307 CYS B N 1
ATOM 4987 C CA . CYS B 1 307 ? -2.895 -42.875 -0.131 1 96.94 307 CYS B CA 1
ATOM 4988 C C . CYS B 1 307 ? -2.074 -42.125 0.914 1 96.94 307 CYS B C 1
ATOM 4990 O O . CYS B 1 307 ? -2.012 -40.906 0.897 1 96.94 307 CYS B O 1
ATOM 4992 N N . SER B 1 308 ? -1.434 -42.875 1.803 1 95 308 SER B N 1
ATOM 4993 C CA . SER B 1 308 ? -0.619 -42.281 2.861 1 95 308 SER B CA 1
ATOM 4994 C C . SER B 1 308 ? 0.86 -42.594 2.656 1 95 308 SER B C 1
ATOM 4996 O O . SER B 1 308 ? 1.22 -43.688 2.252 1 95 308 SER B O 1
ATOM 4998 N N . ALA B 1 309 ? 1.568 -41.5 2.838 1 86.81 309 ALA B N 1
ATOM 4999 C CA . ALA B 1 309 ? 3.008 -41.75 2.867 1 86.81 309 ALA B CA 1
ATOM 5000 C C . ALA B 1 309 ? 3.402 -42.562 4.102 1 86.81 309 ALA B C 1
ATOM 5002 O O . ALA B 1 309 ? 2.742 -42.469 5.141 1 86.81 309 ALA B O 1
ATOM 5003 N N . THR B 1 310 ? 4.32 -43.531 3.863 1 65.75 310 THR B N 1
ATOM 5004 C CA . THR B 1 310 ? 4.832 -44.281 5.008 1 65.75 310 THR B CA 1
ATOM 5005 C C . THR B 1 310 ? 5.34 -43.344 6.09 1 65.75 310 THR B C 1
ATOM 5007 O O . THR B 1 310 ? 5.844 -42.25 5.785 1 65.75 310 THR B O 1
ATOM 5010 N N . GLU B 1 311 ? 5.016 -43.625 7.418 1 57.44 311 GLU B N 1
ATOM 5011 C CA . GLU B 1 311 ? 5.352 -42.812 8.586 1 57.44 311 GLU B CA 1
ATOM 5012 C C . GLU B 1 311 ? 6.719 -42.156 8.422 1 57.44 311 GLU B C 1
ATOM 5014 O O . GLU B 1 311 ? 7.699 -42.812 8.086 1 57.44 311 GLU B O 1
ATOM 5019 N N . LEU B 1 312 ? 6.867 -40.938 7.969 1 54.06 312 LEU B N 1
ATOM 5020 C CA . LEU B 1 312 ? 8.109 -40.188 7.926 1 54.06 312 LEU B CA 1
ATOM 5021 C C . LEU B 1 312 ? 8.875 -40.312 9.242 1 54.06 312 LEU B C 1
ATOM 5023 O O . LEU B 1 312 ? 8.359 -39.938 10.297 1 54.06 312 LEU B O 1
ATOM 5027 N N . ALA B 1 313 ? 9.508 -41.438 9.555 1 43.84 313 ALA B N 1
ATOM 5028 C CA . ALA B 1 313 ? 10.281 -41.688 10.766 1 43.84 313 ALA B CA 1
ATOM 5029 C C . ALA B 1 313 ? 11.016 -40.438 11.227 1 43.84 313 ALA B C 1
ATOM 5031 O O . ALA B 1 313 ? 11.109 -39.438 10.484 1 43.84 313 ALA B O 1
ATOM 5032 N N . ASN B 1 314 ? 12.094 -40.625 12.18 1 44 314 ASN B N 1
ATOM 5033 C CA . ASN B 1 314 ? 12.945 -39.781 13.023 1 44 314 ASN B CA 1
ATOM 5034 C C . ASN B 1 314 ? 13.688 -38.719 12.203 1 44 314 ASN B C 1
ATOM 5036 O O . ASN B 1 314 ? 14.609 -39.062 11.453 1 44 314 ASN B O 1
ATOM 5040 N N . PHE B 1 315 ? 13.07 -37.781 11.727 1 43 315 PHE B N 1
ATOM 5041 C CA . PHE B 1 315 ? 13.75 -36.656 11.109 1 43 315 PHE B CA 1
ATOM 5042 C C . PHE B 1 315 ? 15.07 -36.375 11.828 1 43 315 PHE B C 1
ATOM 5044 O O . PHE B 1 315 ? 15.867 -35.562 11.359 1 43 315 PHE B O 1
ATOM 5051 N N . ALA B 1 316 ? 15.281 -36.5 13.156 1 37.5 316 ALA B N 1
ATOM 5052 C CA . ALA B 1 316 ? 16.484 -36.156 13.914 1 37.5 316 ALA B CA 1
ATOM 5053 C C . ALA B 1 316 ? 17.703 -36.875 13.375 1 37.5 316 ALA B C 1
ATOM 5055 O O . ALA B 1 316 ? 18.844 -36.562 13.758 1 37.5 316 ALA B O 1
ATOM 5056 N N . GLN B 1 317 ? 17.656 -38.062 12.891 1 34.12 317 GLN B N 1
ATOM 5057 C CA . GLN B 1 317 ? 18.906 -38.812 12.992 1 34.12 317 GLN B CA 1
ATOM 5058 C C . GLN B 1 317 ? 19.953 -38.281 12.023 1 34.12 317 GLN B C 1
ATOM 5060 O O . GLN B 1 317 ? 21.141 -38.312 12.312 1 34.12 317 GLN B O 1
ATOM 5065 N N . ASN B 1 318 ? 19.672 -38.062 10.688 1 33.03 318 ASN B N 1
ATOM 5066 C CA . ASN B 1 318 ? 20.891 -38.125 9.891 1 33.03 318 ASN B CA 1
ATOM 5067 C C . ASN B 1 318 ? 21.625 -36.781 9.914 1 33.03 318 ASN B C 1
ATOM 5069 O O . ASN B 1 318 ? 22.594 -36.594 9.18 1 33.03 318 ASN B O 1
ATOM 5073 N N . ASN B 1 319 ? 21.031 -35.688 10.219 1 32.47 319 ASN B N 1
ATOM 5074 C CA . ASN B 1 319 ? 21.984 -34.594 10.141 1 32.47 319 ASN B CA 1
ATOM 5075 C C . ASN B 1 319 ? 22.891 -34.594 11.375 1 32.47 319 ASN B C 1
ATOM 5077 O O . ASN B 1 319 ? 23.141 -33.5 11.945 1 32.47 319 ASN B O 1
ATOM 5081 N N . HIS B 1 320 ? 23.078 -35.719 12.117 1 27.06 320 HIS B N 1
ATOM 5082 C CA . HIS B 1 320 ? 24.359 -35.688 12.82 1 27.06 320 HIS B CA 1
ATOM 5083 C C . HIS B 1 320 ? 25.516 -35.969 11.875 1 27.06 320 HIS B C 1
ATOM 5085 O O . HIS B 1 320 ? 25.391 -36.812 10.969 1 27.06 320 HIS B O 1
#

Organism: Shewanella oneidensis (strain ATCC 700550 / JCM 31522 / CIP 106686 / LMG 19005 / NCIMB 14063 / MR-1) (NCBI:txid211586)

Solvent-accessible surface area (backbone atoms only — not comparable to full-atom values): 33477 Å² total; per-residue (Å²): 110,69,65,59,50,48,52,51,49,49,52,34,51,43,54,52,50,50,58,44,64,39,89,37,36,39,39,30,25,35,67,83,78,30,38,39,76,44,66,25,47,48,36,35,73,74,58,40,84,52,82,94,32,33,47,40,50,52,66,26,56,90,34,91,53,79,56,93,80,61,59,70,74,70,20,35,46,97,85,68,41,60,45,64,75,46,74,49,72,48,67,35,70,58,78,71,42,31,28,44,35,41,33,32,38,46,71,43,92,87,62,50,60,25,36,40,36,43,31,38,80,38,43,70,56,51,53,53,51,52,51,50,54,52,52,24,52,50,22,39,48,47,34,30,28,30,86,82,66,63,31,26,15,46,65,39,42,49,54,54,47,43,60,55,47,58,48,53,73,35,33,34,24,36,40,29,34,33,51,54,66,49,65,56,45,24,71,73,65,30,60,68,49,39,51,50,48,52,35,50,53,50,50,59,48,55,71,72,53,57,88,82,43,42,59,22,41,62,50,94,61,30,35,37,35,41,32,70,69,31,49,57,70,60,49,51,50,50,51,50,52,48,49,50,47,35,67,74,54,47,48,74,52,97,92,37,77,44,79,49,48,38,15,23,3,28,23,45,41,70,36,54,87,58,89,45,70,66,52,24,46,50,51,50,51,50,44,50,51,38,6,48,52,14,17,50,49,15,47,72,73,69,37,65,35,79,25,65,33,73,79,64,68,76,77,74,59,73,86,107,111,69,66,58,51,49,51,53,48,50,51,35,51,43,55,52,51,51,57,44,63,39,88,35,36,38,39,29,26,34,63,82,80,30,38,39,77,44,65,26,48,47,34,35,73,74,58,40,84,52,81,92,33,34,49,39,50,52,66,27,57,89,34,92,52,79,55,94,80,62,60,69,76,70,20,36,46,96,87,68,41,61,46,64,75,46,74,49,71,48,68,36,69,58,79,70,43,30,27,44,34,41,33,31,38,44,70,42,94,86,62,49,59,25,36,40,37,44,30,36,81,36,45,71,56,52,52,52,51,52,50,50,52,50,52,25,53,50,22,40,49,49,35,28,28,30,84,84,66,64,30,26,14,45,64,38,42,50,54,54,46,42,61,53,44,59,49,52,74,35,33,34,24,36,40,29,36,34,51,54,65,48,68,56,45,25,71,72,64,30,60,69,49,38,51,50,49,51,36,50,51,50,51,59,48,55,71,72,54,57,88,82,42,44,58,21,42,61,50,93,60,30,35,37,34,42,32,72,70,30,50,58,70,59,47,50,51,51,51,49,50,47,51,49,47,35,64,73,54,51,48,74,52,96,91,36,78,43,80,49,47,39,15,23,3,28,22,43,43,69,35,55,89,59,89,45,70,66,54,23,49,49,50,50,51,52,42,49,51,37,6,50,51,15,17,50,48,16,48,73,74,69,36,65,37,80,27,66,32,73,77,65,67,77,77,73,60,73,87,106